Protein 1SIQ (pdb70)

Structure (mmCIF, N/CA/C/O backbone):
data_1SIQ
#
_entry.id   1SIQ
#
_cell.length_a   116.960
_cell.length_b   116.960
_cell.length_c   128.020
_cell.angle_alpha   90.00
_cell.angle_beta   90.00
_cell.angle_gamma   120.00
#
_symmetry.space_group_name_H-M   'P 64 2 2'
#
loop_
_entity.id
_entity.type
_entity.pdbx_description
1 polymer 'Glutaryl-CoA dehydrogenase'
2 non-polymer 'FLAVIN-ADENINE DINUCLEOTIDE'
3 water water
#
loop_
_atom_site.group_PDB
_atom_site.id
_atom_site.type_symbol
_atom_site.label_atom_id
_atom_site.label_alt_id
_atom_site.label_comp_id
_atom_site.label_asym_id
_atom_site.label_entity_id
_atom_site.label_seq_id
_atom_site.pdbx_PDB_ins_code
_atom_site.Cartn_x
_atom_site.Cartn_y
_atom_site.Cartn_z
_atom_site.occupancy
_atom_site.B_iso_or_equiv
_atom_site.auth_seq_id
_atom_site.auth_comp_id
_atom_site.auth_asym_id
_atom_site.auth_atom_id
_atom_site.pdbx_PDB_model_num
ATOM 1 N N . GLU A 1 1 ? -15.694 28.924 -0.539 1.00 66.35 3 GLU A N 1
ATOM 2 C CA . GLU A 1 1 ? -15.509 28.282 -1.871 1.00 61.68 3 GLU A CA 1
ATOM 3 C C . GLU A 1 1 ? -15.467 29.305 -2.994 1.00 56.98 3 GLU A C 1
ATOM 4 O O . GLU A 1 1 ? -14.715 29.152 -3.954 1.00 60.74 3 GLU A O 1
ATOM 10 N N . PHE A 1 2 ? -16.287 30.341 -2.878 1.00 49.98 4 PHE A N 1
ATOM 11 C CA . PHE A 1 2 ? -16.343 31.367 -3.903 1.00 44.16 4 PHE A CA 1
ATOM 12 C C . PHE A 1 2 ? -15.208 32.368 -3.767 1.00 42.52 4 PHE A C 1
ATOM 13 O O . PHE A 1 2 ? -14.939 32.888 -2.686 1.00 44.51 4 PHE A O 1
ATOM 21 N N . ASP A 1 3 ? -14.537 32.612 -4.885 1.00 39.61 5 ASP A N 1
ATOM 22 C CA . ASP A 1 3 ? -13.426 33.549 -4.956 1.00 30.41 5 ASP A CA 1
ATOM 23 C C . ASP A 1 3 ? -13.831 34.574 -6.013 1.00 29.23 5 ASP A C 1
ATOM 24 O O . ASP A 1 3 ? -13.869 34.262 -7.209 1.00 28.63 5 ASP A O 1
ATOM 29 N N . TRP A 1 4 ? -14.145 35.792 -5.577 1.00 25.49 6 TRP A N 1
ATOM 30 C CA . TRP A 1 4 ? -14.584 36.822 -6.508 1.00 26.51 6 TRP A CA 1
ATOM 31 C C . TRP A 1 4 ? -13.544 37.194 -7.558 1.00 28.44 6 TRP A C 1
ATOM 32 O O . TRP A 1 4 ? -13.877 37.810 -8.566 1.00 31.24 6 TRP A O 1
ATOM 43 N N . GLN A 1 5 ? -12.288 36.828 -7.324 1.00 31.53 7 GLN A N 1
ATOM 44 C CA . GLN A 1 5 ? -11.231 37.145 -8.274 1.00 34.35 7 GLN A CA 1
ATOM 45 C C . GLN A 1 5 ? -11.198 36.159 -9.432 1.00 31.86 7 GLN A C 1
ATOM 46 O O . GLN A 1 5 ? -10.481 36.363 -10.406 1.00 34.89 7 GLN A O 1
ATOM 52 N N . ASP A 1 6 ? -11.974 35.088 -9.317 1.00 29.44 8 ASP A N 1
ATOM 53 C CA . ASP A 1 6 ? -12.047 34.070 -10.356 1.00 27.67 8 ASP A CA 1
ATOM 54 C C . ASP A 1 6 ? -13.277 33.212 -10.084 1.00 25.10 8 ASP A C 1
ATOM 55 O O . ASP A 1 6 ? -13.169 32.032 -9.759 1.00 25.79 8 ASP A O 1
ATOM 60 N N . PRO A 1 7 ? -14.471 33.810 -10.237 1.00 24.62 9 PRO A N 1
ATOM 61 C CA . PRO A 1 7 ? -15.788 33.201 -10.024 1.00 22.77 9 PRO A CA 1
ATOM 62 C C . PRO A 1 7 ? -15.986 31.791 -10.567 1.00 23.89 9 PRO A C 1
ATOM 63 O O . PRO A 1 7 ? -16.403 30.902 -9.828 1.00 27.27 9 PRO A O 1
ATOM 67 N N . LEU A 1 8 ? -15.703 31.591 -11.855 1.00 22.98 10 LEU A N 1
ATOM 68 C CA . LEU A 1 8 ? -15.884 30.281 -12.468 1.00 19.91 10 LEU A CA 1
ATOM 69 C C . LEU A 1 8 ? -14.618 29.433 -12.592 1.00 23.32 10 LEU A C 1
ATOM 70 O O . LEU A 1 8 ? -14.555 28.499 -13.396 1.00 22.72 10 LEU A O 1
ATOM 75 N N . VAL A 1 9 ? -13.614 29.763 -11.786 1.00 26.18 11 VAL A N 1
ATOM 76 C CA . VAL A 1 9 ? -12.368 29.004 -11.744 1.00 24.26 11 VAL A CA 1
ATOM 77 C C . VAL A 1 9 ? -11.669 28.798 -13.093 1.00 22.00 11 VAL A C 1
ATOM 78 O O . VAL A 1 9 ? -11.493 27.670 -13.562 1.00 20.55 11 VAL A O 1
ATOM 82 N N . LEU A 1 10 ? -11.261 29.898 -13.710 1.00 23.20 12 LEU A N 1
ATOM 83 C CA . LEU A 1 10 ? -10.558 29.839 -14.982 1.00 24.33 12 LEU A CA 1
ATOM 84 C C . LEU A 1 10 ? -9.230 29.103 -14.785 1.00 25.84 12 LEU A C 1
ATOM 85 O O . LEU A 1 10 ? -8.766 28.386 -15.666 1.00 27.36 12 LEU A O 1
ATOM 90 N N . GLU A 1 11 ? -8.637 29.291 -13.611 1.00 27.08 13 GLU A N 1
ATOM 91 C CA . GLU A 1 11 ? -7.351 28.700 -13.263 1.00 29.36 13 GLU A CA 1
ATOM 92 C C . GLU A 1 11 ? -7.213 27.217 -13.586 1.00 33.54 13 GLU A C 1
ATOM 93 O O . GLU A 1 11 ? -6.185 26.787 -14.113 1.00 34.12 13 GLU A O 1
ATOM 99 N N . GLU A 1 12 ? -8.241 26.436 -13.270 1.00 34.30 14 GLU A N 1
ATOM 100 C CA . GLU A 1 12 ? -8.203 25.005 -13.520 1.00 33.26 14 GLU A CA 1
ATOM 101 C C . GLU A 1 12 ? -8.408 24.639 -14.984 1.00 34.16 14 GLU A C 1
ATOM 102 O O . GLU A 1 12 ? -8.466 23.460 -15.337 1.00 39.07 14 GLU A O 1
ATOM 108 N N . GLN A 1 13 ? -8.508 25.654 -15.836 1.00 33.18 15 GLN A N 1
ATOM 109 C CA . GLN A 1 13 ? -8.686 25.439 -17.265 1.00 30.12 15 GLN A CA 1
ATOM 110 C C . GLN A 1 13 ? -7.380 25.703 -17.997 1.00 27.32 15 GLN A C 1
ATOM 111 O O . GLN A 1 13 ? -7.258 25.409 -19.185 1.00 30.05 15 GLN A O 1
ATOM 117 N N . LEU A 1 14 ? -6.407 26.259 -17.282 1.00 25.41 16 LEU A N 1
ATOM 118 C CA . LEU A 1 14 ? -5.109 26.577 -17.870 1.00 24.88 16 LEU A CA 1
ATOM 119 C C . LEU A 1 14 ? -4.074 25.487 -17.608 1.00 28.19 16 LEU A C 1
ATOM 120 O O . LEU A 1 14 ? -4.147 24.772 -16.605 1.00 31.91 16 LEU A O 1
ATOM 125 N N . THR A 1 15 ? -3.109 25.371 -18.516 1.00 26.09 17 THR A N 1
ATOM 126 C CA . THR A 1 15 ? -2.039 24.389 -18.387 1.00 24.69 17 THR A CA 1
ATOM 127 C C . THR A 1 15 ? -0.964 24.990 -17.490 1.00 26.45 17 THR A C 1
ATOM 128 O O . THR A 1 15 ? -0.922 26.208 -17.289 1.00 27.79 17 THR A O 1
ATOM 132 N N . THR A 1 16 ? -0.090 24.144 -16.956 1.00 27.43 18 THR A N 1
ATOM 133 C CA . THR A 1 16 ? 0.967 24.635 -16.083 1.00 31.22 18 THR A CA 1
ATOM 134 C C . THR A 1 16 ? 1.852 25.643 -16.807 1.00 36.10 18 THR A C 1
ATOM 135 O O . THR A 1 16 ? 2.317 26.609 -16.205 1.00 42.38 18 THR A O 1
ATOM 139 N N . ASP A 1 17 ? 2.075 25.423 -18.099 1.00 35.34 19 ASP A N 1
ATOM 140 C CA . ASP A 1 17 ? 2.909 26.326 -18.888 1.00 35.57 19 ASP A CA 1
ATOM 141 C C . ASP A 1 17 ? 2.257 27.692 -19.024 1.00 30.81 19 ASP A C 1
ATOM 142 O O . ASP A 1 17 ? 2.911 28.724 -18.865 1.00 26.74 19 ASP A O 1
ATOM 147 N N . GLU A 1 18 ? 0.963 27.687 -19.326 1.00 27.66 20 GLU A N 1
ATOM 148 C CA . GLU A 1 18 ? 0.205 28.917 -19.496 1.00 23.34 20 GLU A CA 1
ATOM 149 C C . GLU A 1 18 ? 0.205 29.719 -18.208 1.00 21.32 20 GLU A C 1
ATOM 150 O O . GLU A 1 18 ? 0.431 30.933 -18.215 1.00 20.15 20 GLU A O 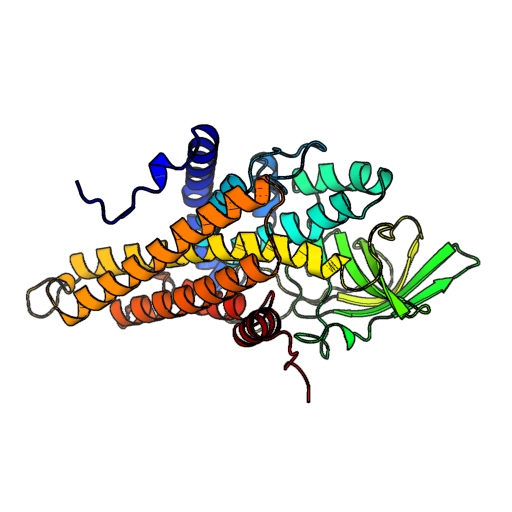1
ATOM 156 N N . ILE A 1 19 ? -0.026 29.033 -17.094 1.00 21.11 21 ILE A N 1
ATOM 157 C CA . ILE A 1 19 ? -0.033 29.682 -15.792 1.00 24.05 21 ILE A CA 1
ATOM 158 C C . ILE A 1 19 ? 1.352 30.262 -15.498 1.00 24.06 21 ILE A C 1
ATOM 159 O O . ILE A 1 19 ? 1.485 31.388 -15.010 1.00 26.02 21 ILE A O 1
ATOM 164 N N . LEU A 1 20 ? 2.382 29.488 -15.815 1.00 29.36 22 LEU A N 1
ATOM 165 C CA . LEU A 1 20 ? 3.749 29.920 -15.578 1.00 29.58 22 LEU A CA 1
ATOM 166 C C . LEU A 1 20 ? 4.060 31.170 -16.396 1.00 27.84 22 LEU A C 1
ATOM 167 O O . LEU A 1 20 ? 4.647 32.126 -15.895 1.00 29.90 22 LEU A O 1
ATOM 172 N N . ILE A 1 21 ? 3.662 31.147 -17.663 1.00 25.56 23 ILE A N 1
ATOM 173 C CA . ILE A 1 21 ? 3.884 32.265 -18.570 1.00 22.61 23 ILE A CA 1
ATOM 174 C C . ILE A 1 21 ? 3.199 33.516 -18.028 1.00 19.83 23 ILE A C 1
ATOM 175 O O . ILE A 1 21 ? 3.811 34.576 -17.913 1.00 17.79 23 ILE A O 1
ATOM 180 N N . ARG A 1 22 ? 1.926 33.377 -17.681 1.00 21.93 24 ARG A N 1
ATOM 181 C CA . ARG A 1 22 ? 1.157 34.492 -17.153 1.00 21.78 24 ARG A CA 1
ATOM 182 C C . ARG A 1 22 ? 1.834 35.142 -15.946 1.00 21.89 24 ARG A C 1
ATOM 183 O O . ARG A 1 22 ? 2.107 36.345 -15.946 1.00 22.73 24 ARG A O 1
ATOM 191 N N . ASP A 1 23 ? 2.109 34.345 -14.918 1.00 25.46 25 ASP A N 1
ATOM 192 C CA . ASP A 1 23 ? 2.727 34.869 -13.701 1.00 27.62 25 ASP A CA 1
ATOM 193 C C . ASP A 1 23 ? 4.077 35.530 -13.944 1.00 25.18 25 ASP A C 1
ATOM 194 O O . ASP A 1 23 ? 4.363 36.601 -13.407 1.00 24.31 25 ASP A O 1
ATOM 199 N N . THR A 1 24 ? 4.913 34.892 -14.749 1.00 23.94 26 THR A N 1
ATOM 200 C CA . THR A 1 24 ? 6.223 35.447 -15.048 1.00 24.44 26 THR A CA 1
ATOM 201 C C . THR A 1 24 ? 6.073 36.830 -15.675 1.00 24.43 26 THR A C 1
ATOM 202 O O . THR A 1 24 ? 6.730 37.787 -15.262 1.00 24.31 26 THR A O 1
ATOM 206 N N . PHE A 1 25 ? 5.191 36.938 -16.664 1.00 27.38 27 PHE A N 1
ATOM 207 C CA . PHE A 1 25 ? 4.983 38.210 -17.339 1.00 26.28 27 PHE A CA 1
ATOM 208 C C . PHE A 1 25 ? 4.354 39.235 -16.400 1.00 26.15 27 PHE A C 1
ATOM 209 O O . PHE A 1 25 ? 4.738 40.410 -16.404 1.00 25.04 27 PHE A O 1
ATOM 217 N N . ARG A 1 26 ? 3.392 38.786 -15.594 1.00 26.94 28 ARG A N 1
ATOM 218 C CA . ARG A 1 26 ? 2.710 39.664 -14.646 1.00 25.45 28 ARG A CA 1
ATOM 219 C C . ARG A 1 26 ? 3.740 40.393 -13.790 1.00 25.60 28 ARG A C 1
ATOM 220 O O . ARG A 1 26 ? 3.659 41.611 -13.594 1.00 28.34 28 ARG A O 1
ATOM 228 N N . THR A 1 27 ? 4.709 39.630 -13.288 1.00 26.83 29 THR A N 1
ATOM 229 C CA . THR A 1 27 ? 5.773 40.172 -12.451 1.00 27.20 29 THR A CA 1
ATOM 230 C C . THR A 1 27 ? 6.517 41.285 -13.177 1.00 29.43 29 THR A C 1
ATOM 231 O O . THR A 1 27 ? 6.800 42.335 -12.598 1.00 32.41 29 THR A O 1
ATOM 235 N N . TYR A 1 28 ? 6.840 41.045 -14.444 1.00 28.60 30 TYR A N 1
ATOM 236 C CA . TYR A 1 28 ? 7.537 42.038 -15.242 1.00 24.47 30 TYR A CA 1
ATOM 237 C C . TYR A 1 28 ? 6.674 43.283 -15.405 1.00 24.40 30 TYR A C 1
ATOM 238 O O . TYR A 1 28 ? 7.148 44.400 -15.208 1.00 24.38 30 TYR A O 1
ATOM 247 N N . CYS A 1 29 ? 5.406 43.084 -15.755 1.00 24.26 31 CYS A N 1
ATOM 248 C CA . CYS A 1 29 ? 4.477 44.197 -15.948 1.00 23.75 31 CYS A CA 1
ATOM 249 C C . CYS A 1 29 ? 4.316 45.066 -14.705 1.00 23.02 31 CYS A C 1
ATOM 250 O O . CYS A 1 29 ? 4.327 46.297 -14.790 1.00 23.94 31 CYS A O 1
ATOM 253 N N . GLN A 1 30 ? 4.175 44.431 -13.547 1.00 25.54 32 GLN A N 1
ATOM 254 C CA . GLN A 1 30 ? 3.998 45.172 -12.305 1.00 29.81 32 GLN A CA 1
ATOM 255 C C . GLN A 1 30 ? 5.282 45.840 -11.827 1.00 31.48 32 GLN A C 1
ATOM 256 O O . GLN A 1 30 ? 5.247 46.940 -11.280 1.00 34.57 32 GLN A O 1
ATOM 262 N N . GLU A 1 31 ? 6.416 45.188 -12.046 1.00 34.96 33 GLU A N 1
ATOM 263 C CA . GLU A 1 31 ? 7.692 45.740 -11.613 1.00 37.15 33 GLU A CA 1
ATOM 264 C C . GLU A 1 31 ? 8.321 46.763 -12.546 1.00 34.98 33 GLU A C 1
ATOM 265 O O . GLU A 1 31 ? 8.901 47.744 -12.083 1.00 37.85 33 GLU A O 1
ATOM 271 N N . ARG A 1 32 ? 8.204 46.545 -13.853 1.00 32.39 34 ARG A N 1
ATOM 272 C CA . ARG A 1 32 ? 8.822 47.450 -14.816 1.00 30.58 34 ARG A CA 1
ATOM 273 C C . ARG A 1 32 ? 7.890 48.410 -15.551 1.00 27.92 34 ARG A C 1
ATOM 274 O O . ARG A 1 32 ? 8.295 49.523 -15.883 1.00 30.16 34 ARG A O 1
ATOM 282 N N . LEU A 1 33 ? 6.653 48.001 -15.812 1.00 24.75 35 LEU A N 1
ATOM 283 C CA . LEU A 1 33 ? 5.738 48.874 -16.541 1.00 23.31 35 LEU A CA 1
ATOM 284 C C . LEU A 1 33 ? 4.870 49.806 -15.697 1.00 23.52 35 LEU A C 1
ATOM 285 O O . LEU A 1 33 ? 4.789 51.004 -15.986 1.00 22.27 35 LEU A O 1
ATOM 290 N N . MET A 1 34 ? 4.221 49.278 -14.661 1.00 23.85 36 MET A N 1
ATOM 291 C CA . MET A 1 34 ? 3.370 50.115 -13.813 1.00 26.15 36 MET A CA 1
ATOM 292 C C . MET A 1 34 ? 4.067 51.373 -13.302 1.00 28.03 36 MET A C 1
ATOM 293 O O . MET A 1 34 ? 3.484 52.456 -13.292 1.00 27.58 36 MET A O 1
ATOM 298 N N . PRO A 1 35 ? 5.327 51.249 -12.862 1.00 29.67 37 PRO A N 1
ATOM 299 C CA . PRO A 1 35 ? 6.022 52.437 -12.365 1.00 30.52 37 PRO A CA 1
ATOM 300 C C . PRO A 1 35 ? 6.303 53.537 -13.386 1.00 30.54 37 PRO A C 1
ATOM 301 O O . PRO A 1 35 ? 6.535 54.680 -13.007 1.00 36.81 37 PRO A O 1
ATOM 305 N N . ARG A 1 36 ? 6.281 53.217 -14.677 1.00 31.28 38 ARG A N 1
ATOM 306 C CA . ARG A 1 36 ? 6.536 54.257 -15.671 1.00 27.88 38 ARG A CA 1
ATOM 307 C C . ARG A 1 36 ? 5.278 54.835 -16.320 1.00 25.13 38 ARG A C 1
ATOM 308 O O . ARG A 1 36 ? 5.314 55.931 -16.878 1.00 28.19 38 ARG A O 1
ATOM 316 N N . ILE A 1 37 ? 4.159 54.131 -16.201 1.00 26.35 39 ILE A N 1
ATOM 317 C CA . ILE A 1 37 ? 2.909 54.558 -16.831 1.00 24.89 39 ILE A CA 1
ATOM 318 C C . ILE A 1 37 ? 2.292 55.909 -16.443 1.00 24.66 39 ILE A C 1
ATOM 319 O O . ILE A 1 37 ? 1.758 56.607 -17.306 1.00 23.77 39 ILE A O 1
ATOM 324 N N . LEU A 1 38 ? 2.356 56.290 -15.170 1.00 25.17 40 LEU A N 1
ATOM 325 C CA . LEU A 1 38 ? 1.762 57.564 -14.753 1.00 23.17 40 LEU A CA 1
ATOM 326 C C . LEU A 1 38 ? 2.242 58.750 -15.591 1.00 22.20 40 LEU A C 1
ATOM 327 O O . LEU A 1 38 ? 1.440 59.441 -16.225 1.00 21.50 40 LEU A O 1
ATOM 332 N N . LEU A 1 39 ? 3.546 58.988 -15.587 1.00 22.52 41 LEU A N 1
ATOM 333 C CA . LEU A 1 39 ? 4.105 60.104 -16.337 1.00 22.02 41 LEU A CA 1
ATOM 334 C C . LEU A 1 39 ? 4.147 59.845 -17.841 1.00 21.72 41 LEU A C 1
ATOM 335 O O . LEU A 1 39 ? 4.051 60.780 -18.639 1.00 19.79 41 LEU A O 1
ATOM 340 N N . ALA A 1 40 ? 4.295 58.580 -18.224 1.00 21.38 42 ALA A N 1
ATOM 341 C CA . ALA A 1 40 ? 4.335 58.215 -19.633 1.00 18.75 42 ALA A CA 1
ATOM 342 C C . ALA A 1 40 ? 3.040 58.668 -20.291 1.00 19.11 42 ALA A C 1
ATOM 343 O O . ALA A 1 40 ? 3.049 59.341 -21.327 1.00 19.24 42 ALA A O 1
ATOM 345 N N . ASN A 1 41 ? 1.926 58.300 -19.672 1.00 20.73 43 ASN A N 1
ATOM 346 C CA . ASN A 1 41 ? 0.613 58.660 -20.177 1.00 21.91 43 ASN A CA 1
ATOM 347 C C . ASN A 1 41 ? 0.351 60.158 -20.059 1.00 19.67 43 ASN A C 1
ATOM 348 O O . ASN A 1 41 ? -0.279 60.757 -20.929 1.00 22.47 43 ASN A O 1
ATOM 353 N N . ARG A 1 42 ? 0.833 60.762 -18.979 1.00 24.27 44 ARG A N 1
ATOM 354 C CA . ARG A 1 42 ? 0.609 62.182 -18.755 1.00 25.92 44 ARG A CA 1
ATOM 355 C C . ARG A 1 42 ? 1.363 63.067 -19.741 1.00 29.52 44 ARG A C 1
ATOM 356 O O . ARG A 1 42 ? 0.837 64.080 -20.199 1.00 33.20 44 ARG A O 1
ATOM 364 N N . ASN A 1 43 ? 2.587 62.680 -20.082 1.00 31.61 45 ASN A N 1
ATOM 365 C CA . ASN A 1 43 ? 3.390 63.476 -21.004 1.00 33.08 45 ASN A CA 1
ATOM 366 C C . ASN A 1 43 ? 3.569 62.870 -22.398 1.00 34.12 45 ASN A C 1
ATOM 367 O O . ASN A 1 43 ? 4.416 63.319 -23.166 1.00 36.55 45 ASN A O 1
ATOM 372 N N . GLU A 1 44 ? 2.764 61.862 -22.721 1.00 34.31 46 GLU A N 1
ATOM 373 C CA . GLU A 1 44 ? 2.827 61.196 -24.020 1.00 30.91 46 GLU A CA 1
ATOM 374 C C . GLU A 1 44 ? 4.229 60.711 -24.356 1.00 32.29 46 GLU A C 1
ATOM 375 O O . GLU A 1 44 ? 4.809 61.104 -25.368 1.00 36.03 46 GLU A O 1
ATOM 381 N N . VAL A 1 45 ? 4.770 59.852 -23.507 1.00 33.90 47 VAL A N 1
ATOM 382 C CA . VAL A 1 45 ? 6.101 59.319 -23.730 1.00 32.63 47 VAL A CA 1
ATOM 383 C C . VAL A 1 45 ? 6.069 57.809 -23.874 1.00 34.92 47 VAL A C 1
ATOM 384 O O . VAL A 1 45 ? 5.606 57.101 -22.981 1.00 36.44 47 VAL A O 1
ATOM 388 N N . PHE A 1 46 ? 6.542 57.312 -25.008 1.00 35.95 48 PHE A N 1
ATOM 389 C CA . PHE A 1 46 ? 6.590 55.876 -25.209 1.00 33.80 48 PHE A CA 1
ATOM 390 C C . PHE A 1 46 ? 8.050 55.474 -25.086 1.00 33.89 48 PHE A C 1
ATOM 391 O O . PHE A 1 46 ? 8.898 55.991 -25.807 1.00 33.70 48 PHE A O 1
ATOM 399 N N . HIS A 1 47 ? 8.345 54.567 -24.163 1.00 32.51 49 HIS A N 1
ATOM 400 C CA . HIS A 1 47 ? 9.716 54.119 -23.970 1.00 34.60 49 HIS A CA 1
ATOM 401 C C . HIS A 1 47 ? 10.067 52.981 -24.908 1.00 31.74 49 HIS A C 1
ATOM 402 O O . HIS A 1 47 ? 9.634 51.847 -24.722 1.00 34.85 49 HIS A O 1
ATOM 409 N N . ARG A 1 48 ? 10.863 53.307 -25.918 1.00 31.06 50 ARG A N 1
ATOM 410 C CA . ARG A 1 48 ? 11.303 52.345 -26.916 1.00 34.74 50 ARG A CA 1
ATOM 411 C C . ARG A 1 48 ? 11.856 51.079 -26.263 1.00 34.07 50 ARG A C 1
ATOM 412 O O . ARG A 1 48 ? 11.697 49.979 -26.794 1.00 32.06 50 ARG A O 1
ATOM 420 N N . GLU A 1 49 ? 12.500 51.248 -25.109 1.00 35.74 51 GLU A N 1
ATOM 421 C CA . GLU A 1 49 ? 13.102 50.139 -24.371 1.00 37.61 51 GLU A CA 1
ATOM 422 C C . GLU A 1 49 ? 12.101 49.030 -24.080 1.00 35.92 51 GLU A C 1
ATOM 423 O O . GLU A 1 49 ? 12.458 47.851 -24.054 1.00 35.53 51 GLU A O 1
ATOM 429 N N . ILE A 1 50 ? 10.851 49.416 -23.848 1.00 30.93 52 ILE A N 1
ATOM 430 C CA . ILE A 1 50 ? 9.789 48.464 -23.546 1.00 28.35 52 ILE A CA 1
ATOM 431 C C . ILE A 1 50 ? 9.744 47.308 -24.545 1.00 30.39 52 ILE A C 1
ATOM 432 O O . ILE A 1 50 ? 9.540 46.157 -24.165 1.00 30.42 52 ILE A O 1
ATOM 437 N N . ILE A 1 51 ? 9.939 47.616 -25.823 1.00 32.69 53 ILE A N 1
ATOM 438 C CA . ILE A 1 51 ? 9.922 46.590 -26.856 1.00 32.06 53 ILE A CA 1
ATOM 439 C C . ILE A 1 51 ? 11.148 45.685 -26.758 1.00 32.65 53 ILE A C 1
ATOM 440 O O . ILE A 1 51 ? 11.067 44.486 -27.034 1.00 32.54 53 ILE A O 1
ATOM 445 N N . SER A 1 52 ? 12.281 46.258 -26.367 1.00 33.38 54 SER A N 1
ATOM 446 C CA . SER A 1 52 ? 13.509 45.482 -26.218 1.00 32.41 54 SER A CA 1
ATOM 447 C C . SER A 1 52 ? 13.341 44.535 -25.036 1.00 28.26 54 SER A C 1
ATOM 448 O O . SER A 1 52 ? 13.667 43.350 -25.115 1.00 27.90 54 SER A O 1
ATOM 451 N N . GLU A 1 53 ? 12.821 45.071 -23.940 1.00 25.69 55 GLU A N 1
ATOM 452 C CA . GLU A 1 53 ? 12.603 44.279 -22.739 1.00 24.40 55 GLU A CA 1
ATOM 453 C C . GLU A 1 53 ? 11.684 43.091 -23.015 1.00 26.66 55 GLU A C 1
ATOM 454 O O . GLU A 1 53 ? 11.999 41.962 -22.649 1.00 26.18 55 GLU A O 1
ATOM 460 N N . MET A 1 54 ? 10.548 43.341 -23.657 1.00 26.62 56 MET A N 1
ATOM 461 C CA . MET A 1 54 ? 9.623 42.257 -23.963 1.00 24.42 56 MET A CA 1
ATOM 462 C C . MET A 1 54 ? 10.282 41.287 -24.940 1.00 23.86 56 MET A C 1
ATOM 463 O O . MET A 1 54 ? 9.939 40.105 -24.987 1.00 26.81 56 MET A O 1
ATOM 468 N N . GLY A 1 55 ? 11.234 41.798 -25.715 1.00 25.94 57 GLY A N 1
ATOM 469 C CA . GLY A 1 55 ? 11.940 40.965 -26.669 1.00 27.84 57 GLY A CA 1
ATOM 470 C C . GLY A 1 55 ? 12.818 39.966 -25.941 1.00 31.25 57 GLY A C 1
ATOM 471 O O . GLY A 1 55 ? 12.847 38.789 -26.295 1.00 29.77 57 GLY A O 1
ATOM 472 N N . GLU A 1 56 ? 13.531 40.434 -24.919 1.00 36.29 58 GLU A N 1
ATOM 473 C CA . GLU A 1 56 ? 14.402 39.568 -24.128 1.00 40.92 58 GLU A CA 1
ATOM 474 C C . GLU A 1 56 ? 13.565 38.500 -23.437 1.00 38.76 58 GLU A C 1
ATOM 475 O O . GLU A 1 56 ? 13.995 37.358 -23.302 1.00 44.10 58 GLU A O 1
ATOM 481 N N . LEU A 1 57 ? 12.371 38.880 -22.992 1.00 36.28 59 LEU A N 1
ATOM 482 C CA . LEU A 1 57 ? 11.476 37.942 -22.324 1.00 33.05 59 LEU A CA 1
ATOM 483 C C . LEU A 1 57 ? 10.889 36.936 -23.306 1.00 34.09 59 LEU A C 1
ATOM 484 O O . LEU A 1 57 ? 10.290 35.941 -22.896 1.00 34.77 59 LEU A O 1
ATOM 489 N N . GLY A 1 58 ? 11.049 37.204 -24.599 1.00 33.46 60 GLY A N 1
ATOM 490 C CA . GLY A 1 58 ? 10.527 36.306 -25.618 1.00 31.13 60 GLY A CA 1
ATOM 491 C C . GLY A 1 58 ? 9.014 36.323 -25.744 1.00 29.04 60 GLY A C 1
ATOM 492 O O . GLY A 1 58 ? 8.407 35.337 -26.158 1.00 25.46 60 GLY A O 1
ATOM 493 N N . VAL A 1 59 ? 8.405 37.452 -25.396 1.00 28.47 61 VAL A N 1
ATOM 494 C CA . VAL A 1 59 ? 6.956 37.611 -25.455 1.00 29.26 61 VAL A CA 1
ATOM 495 C C . VAL A 1 59 ? 6.460 38.071 -26.831 1.00 30.40 61 VAL A C 1
ATOM 496 O O . VAL A 1 59 ? 5.277 37.948 -27.142 1.00 32.96 61 VAL A O 1
ATOM 500 N N . LEU A 1 60 ? 7.364 38.596 -27.653 1.00 28.39 62 LEU A N 1
ATOM 501 C CA . LEU A 1 60 ? 7.004 39.075 -28.984 1.00 25.90 62 LEU A CA 1
ATOM 502 C C . LEU A 1 60 ? 6.746 37.938 -29.979 1.00 27.16 62 LEU A C 1
ATOM 503 O O . LEU A 1 60 ? 7.583 37.051 -30.158 1.00 26.16 62 LEU A O 1
ATOM 508 N N . GLY A 1 61 ? 5.586 37.980 -30.631 1.00 25.54 63 GLY A N 1
ATOM 509 C CA . GLY A 1 61 ? 5.228 36.939 -31.581 1.00 28.92 63 GLY A CA 1
ATOM 510 C C . GLY A 1 61 ? 5.349 35.583 -30.908 1.00 31.61 63 GLY A C 1
ATOM 511 O O . GLY A 1 61 ? 5.998 34.686 -31.441 1.00 34.80 63 GLY A O 1
ATOM 512 N N . PRO A 1 62 ? 4.705 35.395 -29.742 1.00 30.18 64 PRO A N 1
ATOM 513 C CA . PRO A 1 62 ? 4.747 34.144 -28.979 1.00 28.44 64 PRO A CA 1
ATOM 514 C C . PRO A 1 62 ? 4.176 32.884 -29.626 1.00 28.57 64 PRO A C 1
ATOM 515 O O . PRO A 1 62 ? 4.633 31.783 -29.323 1.00 32.52 64 PRO A O 1
ATOM 519 N N . THR A 1 63 ? 3.188 33.026 -30.505 1.00 26.34 65 THR A N 1
ATOM 520 C CA . THR A 1 63 ? 2.604 31.846 -31.133 1.00 24.66 65 THR A CA 1
ATOM 521 C C . THR A 1 63 ? 3.398 31.353 -32.332 1.00 28.18 65 THR A C 1
ATOM 522 O O . THR A 1 63 ? 3.141 30.268 -32.845 1.00 29.74 65 THR A O 1
ATOM 526 N N . ILE A 1 64 ? 4.366 32.139 -32.783 1.00 30.95 66 ILE A N 1
ATOM 527 C CA . ILE A 1 64 ? 5.159 31.727 -33.933 1.00 30.42 66 ILE A CA 1
ATOM 528 C C . ILE A 1 64 ? 6.115 30.605 -33.559 1.00 32.94 66 ILE A C 1
ATOM 529 O O . ILE A 1 64 ? 6.740 30.623 -32.494 1.00 31.15 66 ILE A O 1
ATOM 534 N N . LYS A 1 65 ? 6.215 29.621 -34.446 1.00 38.38 67 LYS A N 1
ATOM 535 C CA . LYS A 1 65 ? 7.092 28.485 -34.226 1.00 40.59 67 LYS A CA 1
ATOM 536 C C . LYS A 1 65 ? 8.407 28.687 -34.959 1.00 37.59 67 LYS A C 1
ATOM 537 O O . LYS A 1 65 ? 8.431 28.824 -36.181 1.00 39.13 67 LYS A O 1
ATOM 543 N N . GLY A 1 66 ? 9.497 28.714 -34.200 1.00 35.84 68 GLY A N 1
ATOM 544 C CA . GLY A 1 66 ? 10.813 28.905 -34.783 1.00 31.87 68 GLY A CA 1
ATOM 545 C C . GLY A 1 66 ? 11.200 30.368 -34.864 1.00 30.49 68 GLY A C 1
ATOM 546 O O . GLY A 1 66 ? 10.520 31.232 -34.304 1.00 30.29 68 GLY A O 1
ATOM 547 N N . TYR A 1 67 ? 12.301 30.644 -35.556 1.00 31.74 69 TYR A N 1
ATOM 548 C CA . TYR A 1 67 ? 12.789 32.008 -35.736 1.00 29.07 69 TYR A CA 1
ATOM 549 C C . TYR A 1 67 ? 13.046 32.758 -34.426 1.00 29.42 69 TYR A C 1
ATOM 550 O O . TYR A 1 67 ? 13.046 33.989 -34.394 1.00 26.37 69 TYR A O 1
ATOM 559 N N . GLY A 1 68 ? 13.273 32.008 -33.352 1.00 29.72 70 GLY A N 1
ATOM 560 C CA . GLY A 1 68 ? 13.540 32.626 -32.063 1.00 34.63 70 GLY A CA 1
ATOM 561 C C . GLY A 1 68 ? 12.295 32.974 -31.269 1.00 35.60 70 GLY A C 1
ATOM 562 O O . GLY A 1 68 ? 12.366 33.700 -30.276 1.00 40.19 70 GLY A O 1
ATOM 563 N N . CYS A 1 69 ? 11.152 32.452 -31.705 1.00 37.39 71 CYS A N 1
ATOM 564 C CA . CYS A 1 69 ? 9.886 32.712 -31.036 1.00 35.97 71 CYS A CA 1
ATOM 565 C C . CYS A 1 69 ? 9.527 31.574 -30.079 1.00 36.16 71 CYS A C 1
ATOM 566 O O . CYS A 1 69 ? 9.931 30.428 -30.277 1.00 38.13 71 CYS A O 1
ATOM 569 N N . ALA A 1 70 ? 8.766 31.911 -29.041 1.00 36.29 72 ALA A N 1
ATOM 570 C CA . ALA A 1 70 ? 8.350 30.961 -28.011 1.00 34.57 72 ALA A CA 1
ATOM 571 C C . ALA A 1 70 ? 7.549 29.769 -28.513 1.00 34.95 72 ALA A C 1
ATOM 572 O O . ALA A 1 70 ? 7.727 28.653 -28.035 1.00 36.31 72 ALA A O 1
ATOM 574 N N . GLY A 1 71 ? 6.659 29.999 -29.468 1.00 34.05 73 GLY A N 1
ATOM 575 C CA . GLY A 1 71 ? 5.850 28.906 -29.968 1.00 32.51 73 GLY A CA 1
ATOM 576 C C . GLY A 1 71 ? 4.863 28.426 -28.916 1.00 32.86 73 GLY A C 1
ATOM 577 O O . GLY A 1 71 ? 4.675 27.224 -28.742 1.00 37.64 73 GLY A O 1
ATOM 578 N N . VAL A 1 72 ? 4.231 29.364 -28.211 1.00 34.48 74 VAL A N 1
ATOM 579 C CA . VAL A 1 72 ? 3.256 29.019 -27.175 1.00 31.31 74 VAL A CA 1
ATOM 580 C C . VAL A 1 72 ? 1.844 28.966 -27.746 1.00 30.29 74 VAL A C 1
ATOM 581 O O . VAL A 1 72 ? 1.637 29.255 -28.921 1.00 30.70 74 VAL A O 1
ATOM 585 N N . SER A 1 73 ? 0.879 28.597 -26.906 1.00 26.66 75 SER A N 1
ATOM 586 C CA . SER A 1 73 ? -0.522 28.487 -27.318 1.00 25.35 75 SER A CA 1
ATOM 587 C C . SER A 1 73 ? -1.208 29.844 -27.483 1.00 24.24 75 SER A C 1
ATOM 588 O O . SER A 1 73 ? -0.690 30.873 -27.052 1.00 22.92 75 SER A O 1
ATOM 591 N N . SER A 1 74 ? -2.379 29.832 -28.113 1.00 22.95 76 SER A N 1
ATOM 592 C CA . SER A 1 74 ? -3.149 31.052 -28.325 1.00 24.32 76 SER A CA 1
ATOM 593 C C . SER A 1 74 ? -3.636 31.582 -26.978 1.00 21.92 76 SER A C 1
ATOM 594 O O . SER A 1 74 ? -3.706 32.792 -26.763 1.00 25.85 76 SER A O 1
ATOM 597 N N . VAL A 1 75 ? -3.979 30.663 -26.081 1.00 21.44 77 VAL A N 1
ATOM 598 C CA . VAL A 1 75 ? -4.444 31.033 -24.753 1.00 23.58 77 VAL A CA 1
ATOM 599 C C . VAL A 1 75 ? -3.315 31.768 -24.024 1.00 25.79 77 VAL A C 1
ATOM 600 O O . VAL A 1 75 ? -3.551 32.751 -23.323 1.00 28.36 77 VAL A O 1
ATOM 604 N N . ALA A 1 76 ? -2.084 31.298 -24.207 1.00 26.97 78 ALA A N 1
ATOM 605 C CA . ALA A 1 76 ? -0.942 31.943 -23.576 1.00 23.62 78 ALA A CA 1
ATOM 606 C C . ALA A 1 76 ? -0.833 33.372 -24.107 1.00 24.58 78 ALA A C 1
ATOM 607 O O . ALA A 1 76 ? -0.561 34.308 -23.357 1.00 28.77 78 ALA A O 1
ATOM 609 N N . TYR A 1 77 ? -1.050 33.533 -25.407 1.00 24.42 79 TYR A N 1
ATOM 610 C CA . TYR A 1 77 ? -0.994 34.845 -26.038 1.00 21.08 79 TYR A CA 1
ATOM 611 C C . TYR A 1 77 ? -2.061 35.742 -25.411 1.00 19.04 79 TYR A C 1
ATOM 612 O O . TYR A 1 77 ? -1.804 36.905 -25.097 1.00 18.50 79 TYR A O 1
ATOM 621 N N . GLY A 1 78 ? -3.261 35.192 -25.234 1.00 17.94 80 GLY A N 1
ATOM 622 C CA . GLY A 1 78 ? -4.347 35.947 -24.632 1.00 18.08 80 GLY A CA 1
ATOM 623 C C . GLY A 1 78 ? -4.010 36.364 -23.210 1.00 19.83 80 GLY A C 1
ATOM 624 O O . GLY A 1 78 ? -4.260 37.505 -22.808 1.00 19.23 80 GLY A O 1
ATOM 625 N N . LEU A 1 79 ? -3.442 35.431 -22.449 1.00 21.99 81 LEU A N 1
ATOM 626 C CA . LEU A 1 79 ? -3.043 35.688 -21.071 1.00 19.51 81 LEU A CA 1
ATOM 627 C C . LEU A 1 79 ? -2.007 36.807 -21.013 1.00 20.42 81 LEU A C 1
ATOM 628 O O . LEU A 1 79 ? -2.033 37.641 -20.110 1.00 26.35 81 LEU A O 1
ATOM 633 N N . LEU A 1 80 ? -1.094 36.824 -21.981 1.00 19.97 82 LEU A N 1
ATOM 634 C CA . LEU A 1 80 ? -0.060 37.854 -22.037 1.00 19.03 82 LEU A CA 1
ATOM 635 C C . LEU A 1 80 ? -0.679 39.224 -22.296 1.00 20.98 82 LEU A C 1
ATOM 636 O O . LEU A 1 80 ? -0.319 40.214 -21.659 1.00 26.45 82 LEU A O 1
ATOM 641 N N . ALA A 1 81 ? -1.617 39.271 -23.236 1.00 22.66 83 ALA A N 1
ATOM 642 C CA . ALA A 1 81 ? -2.296 40.513 -23.584 1.00 16.39 83 ALA A CA 1
ATOM 643 C C . ALA A 1 81 ? -3.050 41.085 -22.379 1.00 18.64 83 ALA A C 1
ATOM 644 O O . ALA A 1 81 ? -3.032 42.289 -22.132 1.00 22.42 83 ALA A O 1
ATOM 646 N N . ARG A 1 82 ? -3.707 40.202 -21.634 1.00 17.25 84 ARG A N 1
ATOM 647 C CA . ARG A 1 82 ? -4.482 40.581 -20.458 1.00 13.28 84 ARG A CA 1
ATOM 648 C C . ARG A 1 82 ? -3.607 41.232 -19.380 1.00 11.81 84 ARG A C 1
ATOM 649 O O . ARG A 1 82 ? -3.995 42.229 -18.775 1.00 17.37 84 ARG A O 1
ATOM 657 N N . GLU A 1 83 ? -2.419 40.683 -19.155 1.00 12.34 85 GLU A N 1
ATOM 658 C CA . GLU A 1 83 ? -1.514 41.243 -18.161 1.00 13.13 85 GLU A CA 1
ATOM 659 C C . GLU A 1 83 ? -0.932 42.578 -18.608 1.00 14.10 85 GLU A C 1
ATOM 660 O O . GLU A 1 83 ? -0.689 43.464 -17.784 1.00 16.25 85 GLU A O 1
ATOM 666 N N . LEU A 1 84 ? -0.717 42.727 -19.914 1.00 16.01 86 LEU A N 1
ATOM 667 C CA . LEU A 1 84 ? -0.155 43.965 -20.439 1.00 16.67 86 LEU A CA 1
ATOM 668 C C . LEU A 1 84 ? -1.176 45.090 -20.348 1.00 16.28 86 LEU A C 1
ATOM 669 O O . LEU A 1 84 ? -0.851 46.200 -19.919 1.00 19.38 86 LEU A O 1
ATOM 674 N N . GLU A 1 85 ? -2.410 44.800 -20.750 1.00 12.62 87 GLU A N 1
ATOM 675 C CA . GLU A 1 85 ? -3.464 45.806 -20.720 1.00 18.30 87 GLU A CA 1
ATOM 676 C C . GLU A 1 85 ? -3.895 46.127 -19.287 1.00 20.62 87 GLU A C 1
ATOM 677 O O . GLU A 1 85 ? -4.423 47.208 -19.019 1.00 23.01 87 GLU A O 1
ATOM 683 N N . ARG A 1 86 ? -3.667 45.191 -18.368 1.00 19.86 88 ARG A N 1
ATOM 684 C CA . ARG A 1 86 ? -4.006 45.421 -16.968 1.00 17.29 88 ARG A CA 1
ATOM 685 C C . ARG A 1 86 ? -3.221 46.663 -16.544 1.00 17.16 88 ARG A C 1
ATOM 686 O O . ARG A 1 86 ? -3.598 47.380 -15.615 1.00 18.96 88 ARG A O 1
ATOM 694 N N . VAL A 1 87 ? -2.118 46.904 -17.243 1.00 16.99 89 VAL A N 1
ATOM 695 C CA . VAL A 1 87 ? -1.282 48.067 -16.993 1.00 16.53 89 VAL A CA 1
ATOM 696 C C . VAL A 1 87 ? -1.765 49.232 -17.860 1.00 16.99 89 VAL A C 1
ATOM 697 O O . VAL A 1 87 ? -2.164 50.278 -17.343 1.00 22.59 89 VAL A O 1
ATOM 701 N N . ASP A 1 88 ? -1.743 49.042 -19.180 1.00 15.82 90 ASP A N 1
ATOM 702 C CA . ASP A 1 88 ? -2.171 50.092 -20.100 1.00 16.50 90 ASP A CA 1
ATOM 703 C C . ASP A 1 88 ? -2.402 49.605 -21.534 1.00 18.72 90 ASP A C 1
ATOM 704 O O . ASP A 1 88 ? -1.598 48.855 -22.081 1.00 19.51 90 ASP A O 1
ATOM 709 N N . SER A 1 89 ? -3.513 50.040 -22.130 1.00 21.60 91 SER A N 1
ATOM 710 C CA . SER A 1 89 ? -3.874 49.655 -23.497 1.00 21.24 91 SER A CA 1
ATOM 711 C C . SER A 1 89 ? -2.840 50.105 -24.529 1.00 21.27 91 SER A C 1
ATOM 712 O O . SER A 1 89 ? -2.601 49.417 -25.519 1.00 21.88 91 SER A O 1
ATOM 715 N N . GLY A 1 90 ? -2.247 51.271 -24.303 1.00 18.81 92 GLY A N 1
ATOM 716 C CA . GLY A 1 90 ? -1.242 51.778 -25.219 1.00 18.47 92 GLY A CA 1
ATOM 717 C C . GLY A 1 90 ? -0.091 50.800 -25.331 1.00 18.58 92 GLY A C 1
ATOM 718 O O . GLY A 1 90 ? 0.391 50.502 -26.430 1.00 20.46 92 GLY A O 1
ATOM 719 N N . TYR A 1 91 ? 0.351 50.297 -24.182 1.00 19.68 93 TYR A N 1
ATOM 720 C CA . TYR A 1 91 ? 1.437 49.335 -24.137 1.00 18.87 93 TYR A CA 1
ATOM 721 C C . TYR A 1 91 ? 1.034 48.051 -24.844 1.00 19.18 93 TYR A C 1
ATOM 722 O O . TYR A 1 91 ? 1.816 47.501 -25.614 1.00 26.80 93 TYR A O 1
ATOM 731 N N . ARG A 1 92 ? -0.179 47.569 -24.592 1.00 17.77 94 ARG A N 1
ATOM 732 C CA . ARG A 1 92 ? -0.623 46.336 -25.233 1.00 18.91 94 ARG A CA 1
ATOM 733 C C . ARG A 1 92 ? -0.753 46.548 -26.749 1.00 20.61 94 ARG A C 1
ATOM 734 O O . ARG A 1 92 ? -0.527 45.628 -27.531 1.00 21.23 94 ARG A O 1
ATOM 742 N N . SER A 1 93 ? -1.116 47.763 -27.150 1.00 19.86 95 SER A N 1
ATOM 743 C CA . SER A 1 93 ? -1.254 48.106 -28.563 1.00 21.41 95 SER A CA 1
ATOM 744 C C . SER A 1 93 ? 0.084 47.941 -29.273 1.00 23.49 95 SER A C 1
ATOM 745 O O . SER A 1 93 ? 0.150 47.380 -30.367 1.00 26.89 95 SER A O 1
ATOM 748 N N . ALA A 1 94 ? 1.147 48.438 -28.647 1.00 21.47 96 ALA A N 1
ATOM 749 C CA . ALA A 1 94 ? 2.478 48.333 -29.227 1.00 22.21 96 ALA A CA 1
ATOM 750 C C . ALA A 1 94 ? 2.838 46.869 -29.434 1.00 25.20 96 ALA A C 1
ATOM 751 O O . ALA A 1 94 ? 3.437 46.514 -30.450 1.00 28.90 96 ALA A O 1
ATOM 753 N N . MET A 1 95 ? 2.456 46.022 -28.479 1.00 24.56 97 MET A N 1
ATOM 754 C CA . MET A 1 95 ? 2.750 44.589 -28.560 1.00 25.44 97 MET A CA 1
ATOM 755 C C . MET A 1 95 ? 1.868 43.853 -29.581 1.00 25.26 97 MET A C 1
ATOM 756 O O . MET A 1 95 ? 2.324 42.925 -30.243 1.00 23.23 97 MET A O 1
ATOM 761 N N . SER A 1 96 ? 0.603 44.256 -29.690 1.00 26.59 98 SER A N 1
ATOM 762 C CA . SER A 1 96 ? -0.318 43.638 -30.647 1.00 26.44 98 SER A CA 1
ATOM 763 C 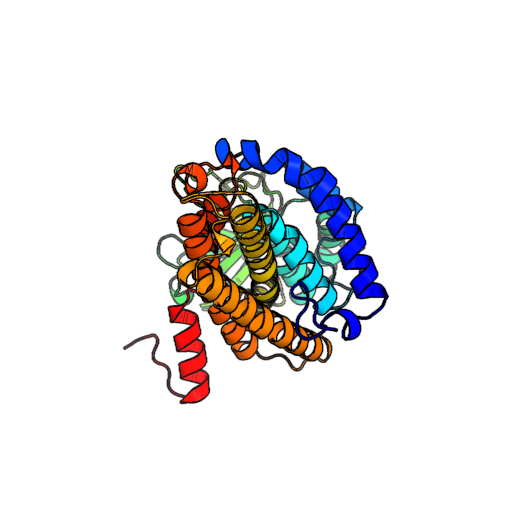C . SER A 1 96 ? 0.205 43.859 -32.060 1.00 26.03 98 SER A C 1
ATOM 764 O O . SER A 1 96 ? 0.233 42.939 -32.878 1.00 27.76 98 SER A O 1
ATOM 767 N N . VAL A 1 97 ? 0.607 45.096 -32.334 1.00 23.48 99 VAL A N 1
ATOM 768 C CA . VAL A 1 97 ? 1.138 45.474 -33.632 1.00 22.95 99 VAL A CA 1
ATOM 769 C C . VAL A 1 97 ? 2.361 44.623 -33.978 1.00 19.83 99 VAL A C 1
ATOM 770 O O . VAL A 1 97 ? 2.377 43.934 -34.992 1.00 20.58 99 VAL A O 1
ATOM 774 N N . GLN A 1 98 ? 3.375 44.665 -33.122 1.00 20.20 100 GLN A N 1
ATOM 775 C CA . GLN A 1 98 ? 4.596 43.902 -33.340 1.00 18.51 100 GLN A CA 1
ATOM 776 C C . GLN A 1 98 ? 4.328 42.416 -33.590 1.00 20.73 100 GLN A C 1
ATOM 777 O O . GLN A 1 98 ? 4.857 41.833 -34.541 1.00 25.11 100 GLN A O 1
ATOM 783 N N . SER A 1 99 ? 3.502 41.812 -32.737 1.00 19.44 101 SER A N 1
ATOM 784 C CA . SER A 1 99 ? 3.187 40.388 -32.831 1.00 19.09 101 SER A CA 1
ATOM 785 C C . SER A 1 99 ? 2.233 39.947 -33.938 1.00 21.86 101 SER A C 1
ATOM 786 O O . SER A 1 99 ? 2.583 39.103 -34.768 1.00 20.75 101 SER A O 1
ATOM 789 N N . SER A 1 100 ? 1.028 40.504 -33.945 1.00 23.88 102 SER A N 1
ATOM 790 C CA . SER A 1 100 ? 0.018 40.100 -34.915 1.00 23.24 102 SER A CA 1
ATOM 791 C C . SER A 1 100 ? -0.046 40.850 -36.237 1.00 24.04 102 SER A C 1
ATOM 792 O O . SER A 1 100 ? -0.481 40.289 -37.244 1.00 23.48 102 SER A O 1
ATOM 795 N N . LEU A 1 101 ? 0.379 42.107 -36.245 1.00 21.37 103 LEU A N 1
ATOM 796 C CA . LEU A 1 101 ? 0.296 42.893 -37.469 1.00 24.45 103 LEU A CA 1
ATOM 797 C C . LEU A 1 101 ? 1.606 43.031 -38.231 1.00 24.61 103 LEU A C 1
ATOM 798 O O . LEU A 1 101 ? 1.609 43.458 -39.382 1.00 27.63 103 LEU A O 1
ATOM 803 N N . VAL A 1 102 ? 2.714 42.667 -37.599 1.00 24.99 104 VAL A N 1
ATOM 804 C CA . VAL A 1 102 ? 4.010 42.762 -38.256 1.00 25.07 104 VAL A CA 1
ATOM 805 C C . VAL A 1 102 ? 4.660 41.396 -38.430 1.00 27.19 104 VAL A C 1
ATOM 806 O O . VAL A 1 102 ? 4.937 40.969 -39.552 1.00 25.22 104 VAL A O 1
ATOM 810 N N . MET A 1 103 ? 4.890 40.708 -37.317 1.00 23.91 105 MET A N 1
ATOM 811 C CA . MET A 1 103 ? 5.511 39.390 -37.348 1.00 24.74 105 MET A CA 1
ATOM 812 C C . MET A 1 103 ? 4.644 38.316 -37.997 1.00 27.32 105 MET A C 1
ATOM 813 O O . MET A 1 103 ? 5.132 37.523 -38.799 1.00 30.66 105 MET A O 1
ATOM 818 N N . HIS A 1 104 ? 3.359 38.293 -37.660 1.00 27.79 106 HIS A N 1
ATOM 819 C CA . HIS A 1 104 ? 2.466 37.290 -38.218 1.00 31.81 106 HIS A CA 1
ATOM 820 C C . HIS A 1 104 ? 2.387 37.293 -39.750 1.00 31.53 106 HIS A C 1
ATOM 821 O O . HIS A 1 104 ? 2.536 36.245 -40.379 1.00 31.55 106 HIS A O 1
ATOM 828 N N . PRO A 1 105 ? 2.140 38.464 -40.368 1.00 28.25 107 PRO A N 1
ATOM 829 C CA . PRO A 1 105 ? 2.056 38.529 -41.836 1.00 26.91 107 PRO A CA 1
ATOM 830 C C . PRO A 1 105 ? 3.359 38.110 -42.525 1.00 27.27 107 PRO A C 1
ATOM 831 O O . PRO A 1 105 ? 3.337 37.406 -43.532 1.00 29.96 107 PRO A O 1
ATOM 835 N N . ILE A 1 106 ? 4.490 38.545 -41.981 1.00 28.01 108 ILE A N 1
ATOM 836 C CA . ILE A 1 106 ? 5.783 38.182 -42.542 1.00 27.32 108 ILE A CA 1
ATOM 837 C C . ILE A 1 106 ? 5.950 36.669 -42.438 1.00 31.63 108 ILE A C 1
ATOM 838 O O . ILE A 1 106 ? 6.562 36.033 -43.290 1.00 35.63 108 ILE A O 1
ATOM 843 N N . TYR A 1 107 ? 5.385 36.102 -41.383 1.00 32.09 109 TYR A N 1
ATOM 844 C CA . TYR A 1 107 ? 5.468 34.672 -41.134 1.00 32.68 109 TYR A CA 1
ATOM 845 C C . TYR A 1 107 ? 4.547 33.855 -42.044 1.00 32.34 109 TYR A C 1
ATOM 846 O O . TYR A 1 107 ? 4.933 32.807 -42.560 1.00 33.02 109 TYR A O 1
ATOM 855 N N . ALA A 1 108 ? 3.334 34.348 -42.249 1.00 33.64 110 ALA A N 1
ATOM 856 C CA . ALA A 1 108 ? 2.355 33.637 -43.055 1.00 33.43 110 ALA A CA 1
ATOM 857 C C . ALA A 1 108 ? 2.357 33.936 -44.550 1.00 35.37 110 ALA A C 1
ATOM 858 O O . ALA A 1 108 ? 2.076 33.055 -45.361 1.00 39.34 110 ALA A O 1
ATOM 860 N N . TYR A 1 109 ? 2.672 35.172 -44.916 1.00 34.22 111 TYR A N 1
ATOM 861 C CA . TYR A 1 109 ? 2.645 35.571 -46.315 1.00 31.93 111 TYR A CA 1
ATOM 862 C C . TYR A 1 109 ? 4.008 35.919 -46.887 1.00 32.89 111 TYR A C 1
ATOM 863 O O . TYR A 1 109 ? 4.132 36.200 -48.076 1.00 32.55 111 TYR A O 1
ATOM 872 N N . GLY A 1 110 ? 5.031 35.904 -46.046 1.00 35.26 112 GLY A N 1
ATOM 873 C CA . GLY A 1 110 ? 6.355 36.252 -46.520 1.00 34.73 112 GLY A CA 1
ATOM 874 C C . GLY A 1 110 ? 7.125 35.116 -47.155 1.00 35.62 112 GLY A C 1
ATOM 875 O O . GLY A 1 110 ? 6.718 33.956 -47.097 1.00 36.13 112 GLY A O 1
ATOM 876 N N . SER A 1 111 ? 8.240 35.463 -47.787 1.00 35.03 113 SER A N 1
ATOM 877 C CA . SER A 1 111 ? 9.097 34.474 -48.410 1.00 33.31 113 SER A CA 1
ATOM 878 C C . SER A 1 111 ? 10.007 33.994 -47.287 1.00 35.91 113 SER A C 1
ATOM 879 O O . SER A 1 111 ? 10.105 34.653 -46.250 1.00 38.22 113 SER A O 1
ATOM 882 N N . GLU A 1 112 ? 10.669 32.856 -47.481 1.00 37.20 114 GLU A N 1
ATOM 883 C CA . GLU A 1 112 ? 11.557 32.328 -46.448 1.00 36.00 114 GLU A CA 1
ATOM 884 C C . GLU A 1 112 ? 12.688 33.309 -46.171 1.00 37.21 114 GLU A C 1
ATOM 885 O O . GLU A 1 112 ? 13.161 33.422 -45.041 1.00 35.84 114 GLU A O 1
ATOM 891 N N . GLU A 1 113 ? 13.117 34.016 -47.209 1.00 39.71 115 GLU A N 1
ATOM 892 C CA . GLU A 1 113 ? 14.184 34.996 -47.070 1.00 43.28 115 GLU A CA 1
ATOM 893 C C . GLU A 1 113 ? 13.749 36.093 -46.098 1.00 41.43 115 GLU A C 1
ATOM 894 O O . GLU A 1 113 ? 14.500 36.474 -45.197 1.00 40.67 115 GLU A O 1
ATOM 900 N N . GLN A 1 114 ? 12.530 36.595 -46.286 1.00 38.20 116 GLN A N 1
ATOM 901 C CA . GLN A 1 114 ? 11.997 37.653 -45.431 1.00 34.66 116 GLN A CA 1
ATOM 902 C C . GLN A 1 114 ? 11.858 37.176 -43.990 1.00 33.97 116 GLN A C 1
ATOM 903 O O . GLN A 1 114 ? 12.167 37.915 -43.056 1.00 31.57 116 GLN A O 1
ATOM 909 N N . ARG A 1 115 ? 11.391 35.944 -43.805 1.00 31.65 117 ARG A N 1
ATOM 910 C CA . ARG A 1 115 ? 11.262 35.409 -42.457 1.00 32.05 117 ARG A CA 1
ATOM 911 C C . ARG A 1 115 ? 12.644 35.367 -41.803 1.00 32.56 117 ARG A C 1
ATOM 912 O O . ARG A 1 115 ? 12.862 35.966 -40.748 1.00 35.09 117 ARG A O 1
ATOM 920 N N . GLN A 1 116 ? 13.577 34.670 -42.442 1.00 34.48 118 GLN A N 1
ATOM 921 C CA . GLN A 1 116 ? 14.937 34.556 -41.927 1.00 38.04 118 GLN A CA 1
ATOM 922 C C . GLN A 1 116 ? 15.512 35.920 -41.569 1.00 36.86 118 GLN A C 1
ATOM 923 O O . GLN A 1 116 ? 16.155 36.084 -40.537 1.00 37.94 118 GLN A O 1
ATOM 929 N N . LYS A 1 117 ? 15.269 36.897 -42.433 1.00 36.40 119 LYS A N 1
ATOM 930 C CA . LYS A 1 117 ? 15.804 38.240 -42.251 1.00 36.16 119 LYS A CA 1
ATOM 931 C C . LYS A 1 117 ? 15.142 39.131 -41.200 1.00 35.40 119 LYS A C 1
ATOM 932 O O . LYS A 1 117 ? 15.829 39.856 -40.479 1.00 36.90 119 LYS A O 1
ATOM 938 N N . TYR A 1 118 ? 13.820 39.079 -41.101 1.00 33.13 120 TYR A N 1
ATOM 939 C CA . TYR A 1 118 ? 13.122 39.949 -40.166 1.00 33.19 120 TYR A CA 1
ATOM 940 C C . TYR A 1 118 ? 12.634 39.372 -38.841 1.00 32.76 120 TYR A C 1
ATOM 941 O O . TYR A 1 118 ? 12.773 40.019 -37.801 1.00 35.05 120 TYR A O 1
ATOM 950 N N . LEU A 1 119 ? 12.066 38.170 -38.868 1.00 31.20 121 LEU A N 1
ATOM 951 C CA . LEU A 1 119 ? 11.537 37.571 -37.647 1.00 27.23 121 LEU A CA 1
ATOM 952 C C . LEU A 1 119 ? 12.494 37.572 -36.449 1.00 29.04 121 LEU A C 1
ATOM 953 O O . LEU A 1 119 ? 12.138 38.047 -35.367 1.00 33.00 121 LEU A O 1
ATOM 958 N N . PRO A 1 120 ? 13.723 37.060 -36.620 1.00 27.55 122 PRO A N 1
ATOM 959 C CA . PRO A 1 120 ? 14.644 37.056 -35.483 1.00 26.13 122 PRO A CA 1
ATOM 960 C C . PRO A 1 120 ? 14.853 38.431 -34.844 1.00 27.71 122 PRO A C 1
ATOM 961 O O . PRO A 1 120 ? 14.912 38.546 -33.622 1.00 31.75 122 PRO A O 1
ATOM 965 N N . GLN A 1 121 ? 14.957 39.474 -35.663 1.00 30.88 123 GLN A N 1
ATOM 966 C CA . GLN A 1 121 ? 15.166 40.821 -35.135 1.00 28.83 123 GLN A CA 1
ATOM 967 C C . GLN A 1 121 ? 13.905 41.369 -34.478 1.00 27.48 123 GLN A C 1
ATOM 968 O O . GLN A 1 121 ? 13.977 42.080 -33.472 1.00 30.85 123 GLN A O 1
ATOM 974 N N . LEU A 1 122 ? 12.753 41.048 -35.058 1.00 21.72 124 LEU A N 1
ATOM 975 C CA . LEU A 1 122 ? 11.480 41.506 -34.515 1.00 20.95 124 LEU A CA 1
ATOM 976 C C . LEU A 1 122 ? 11.196 40.808 -33.182 1.00 22.42 124 LEU A C 1
ATOM 977 O O . LEU A 1 122 ? 10.716 41.427 -32.230 1.00 21.33 124 LEU A O 1
ATOM 982 N N . ALA A 1 123 ? 11.513 39.520 -33.124 1.00 18.17 125 ALA A N 1
ATOM 983 C CA . ALA A 1 123 ? 11.309 38.724 -31.925 1.00 20.69 125 ALA A CA 1
ATOM 984 C C . ALA A 1 123 ? 12.120 39.257 -30.750 1.00 23.78 125 ALA A C 1
ATOM 985 O O . ALA A 1 123 ? 11.643 39.267 -29.617 1.00 26.27 125 ALA A O 1
ATOM 987 N N . LYS A 1 124 ? 13.342 39.702 -31.019 1.00 24.35 126 LYS A N 1
ATOM 988 C CA . LYS A 1 124 ? 14.207 40.216 -29.967 1.00 26.19 126 LYS A CA 1
ATOM 989 C C . LYS A 1 124 ? 14.004 41.695 -29.686 1.00 25.85 126 LYS A C 1
ATOM 990 O O . LYS A 1 124 ? 14.678 42.271 -28.834 1.00 25.77 126 LYS A O 1
ATOM 996 N N . GLY A 1 125 ? 13.064 42.307 -30.398 1.00 25.21 127 GLY A N 1
ATOM 997 C CA . GLY A 1 125 ? 12.794 43.716 -30.194 1.00 24.29 127 GLY A CA 1
ATOM 998 C C . GLY A 1 125 ? 13.828 44.647 -30.801 1.00 27.78 127 GLY A C 1
ATOM 999 O O . GLY A 1 125 ? 13.810 45.848 -30.536 1.00 27.45 127 GLY A O 1
ATOM 1000 N N . GLU A 1 126 ? 14.733 44.105 -31.611 1.00 31.20 128 GLU A N 1
ATOM 1001 C CA . GLU A 1 126 ? 15.756 44.925 -32.244 1.00 35.26 128 GLU A CA 1
ATOM 1002 C C . GLU A 1 126 ? 15.131 45.861 -33.271 1.00 33.77 128 GLU A C 1
ATOM 1003 O O . GLU A 1 126 ? 15.636 46.953 -33.509 1.00 36.98 128 GLU A O 1
ATOM 1009 N N . LEU A 1 127 ? 14.036 45.424 -33.885 1.00 31.40 129 LEU A N 1
ATOM 1010 C CA . LEU A 1 127 ? 13.338 46.240 -34.875 1.00 29.71 129 LEU A CA 1
ATOM 1011 C C . LEU A 1 127 ? 11.918 46.523 -34.413 1.00 28.74 129 LEU A C 1
ATOM 1012 O O . LEU A 1 127 ? 11.228 45.630 -33.923 1.00 28.96 129 LEU A O 1
ATOM 1017 N N . LEU A 1 128 ? 11.484 47.770 -34.565 1.00 25.00 130 LEU A N 1
ATOM 1018 C CA . LEU A 1 128 ? 10.131 48.139 -34.176 1.00 21.80 130 LEU A CA 1
ATOM 1019 C C . LEU A 1 128 ? 9.328 48.233 -35.470 1.00 21.00 130 LEU A C 1
ATOM 1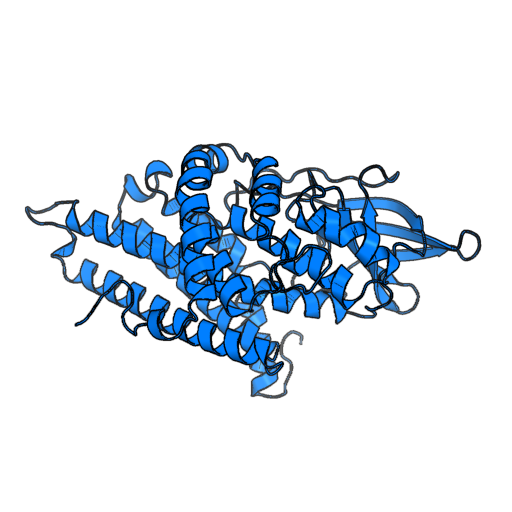020 O O . LEU A 1 128 ? 9.712 48.948 -36.392 1.00 24.43 130 LEU A O 1
ATOM 1025 N N . GLY A 1 129 ? 8.221 47.508 -35.548 1.00 20.45 131 GLY A N 1
ATOM 1026 C CA . GLY A 1 129 ? 7.424 47.548 -36.758 1.00 16.73 131 GLY A CA 1
ATOM 1027 C C . GLY A 1 129 ? 6.087 48.240 -36.609 1.00 16.51 131 GLY A C 1
ATOM 1028 O O . GLY A 1 129 ? 5.648 48.558 -35.504 1.00 16.51 131 GLY A O 1
ATOM 1029 N N . CYS A 1 130 ? 5.444 48.505 -37.738 1.00 15.73 132 CYS A N 1
ATOM 1030 C CA . CYS A 1 130 ? 4.136 49.129 -37.723 1.00 17.52 132 CYS A CA 1
ATOM 1031 C C . CYS A 1 130 ? 3.352 48.568 -38.899 1.00 19.89 132 CYS A C 1
ATOM 1032 O O . CYS A 1 130 ? 3.928 48.002 -39.827 1.00 23.60 132 CYS A O 1
ATOM 1035 N N . PHE A 1 131 ? 2.037 48.712 -38.835 1.00 18.99 133 PHE A N 1
ATOM 1036 C CA . PHE A 1 131 ? 1.122 48.173 -39.832 1.00 18.44 133 PHE A CA 1
ATOM 1037 C C . PHE A 1 131 ? 0.332 49.320 -40.467 1.00 20.06 133 PHE A C 1
ATOM 1038 O O . PHE A 1 131 ? -0.484 49.967 -39.807 1.00 21.71 133 PHE A O 1
ATOM 1046 N N . GLY A 1 132 ? 0.597 49.573 -41.752 1.00 20.02 134 GLY A N 1
ATOM 1047 C CA . GLY A 1 132 ? -0.068 50.658 -42.457 1.00 15.44 134 GLY A CA 1
ATOM 1048 C C . GLY A 1 132 ? -1.218 50.248 -43.354 1.00 18.41 134 GLY A C 1
ATOM 1049 O O . GLY A 1 132 ? -1.018 49.831 -44.500 1.00 18.23 134 GLY A O 1
ATOM 1050 N N . LEU A 1 133 ? -2.434 50.363 -42.836 1.00 15.72 135 LEU A N 1
ATOM 1051 C CA . LEU A 1 133 ? -3.612 50.015 -43.613 1.00 17.72 135 LEU A CA 1
ATOM 1052 C C . LEU A 1 133 ? -4.570 51.197 -43.751 1.00 20.66 135 LEU A C 1
ATOM 1053 O O . LEU A 1 133 ? -4.963 51.562 -44.858 1.00 25.17 135 LEU A O 1
ATOM 1058 N N . THR A 1 134 ? -4.936 51.791 -42.621 1.00 20.42 136 THR A N 1
ATOM 1059 C CA . THR A 1 134 ? -5.868 52.913 -42.602 1.00 18.82 136 THR A CA 1
ATOM 1060 C C . THR A 1 134 ? -5.315 54.169 -43.257 1.00 15.53 136 THR A C 1
ATOM 1061 O O . THR A 1 134 ? -4.131 54.481 -43.136 1.00 16.43 136 THR A O 1
ATOM 1065 N N . GLU A 1 135 ? -6.202 54.891 -43.933 1.00 17.21 137 GLU A N 1
ATOM 1066 C CA . GLU A 1 135 ? -5.864 56.135 -44.617 1.00 18.80 137 GLU A CA 1
ATOM 1067 C C . GLU A 1 135 ? -6.911 57.186 -44.266 1.00 21.62 137 GLU A C 1
ATOM 1068 O O . GLU A 1 135 ? -7.993 56.856 -43.782 1.00 21.31 137 GLU A O 1
ATOM 1074 N N . PRO A 1 136 ? -6.606 58.466 -44.524 1.00 23.10 138 PRO A N 1
ATOM 1075 C CA . PRO A 1 136 ? -7.540 59.553 -44.229 1.00 25.49 138 PRO A CA 1
ATOM 1076 C C . PRO A 1 136 ? -8.958 59.322 -44.754 1.00 27.48 138 PRO A C 1
ATOM 1077 O O . PRO A 1 136 ? -9.932 59.692 -44.096 1.00 31.86 138 PRO A O 1
ATOM 1081 N N . ASN A 1 137 ? -9.077 58.709 -45.929 1.00 29.75 139 ASN A N 1
ATOM 1082 C CA . ASN A 1 137 ? -10.394 58.452 -46.503 1.00 30.48 139 ASN A CA 1
ATOM 1083 C C . ASN A 1 137 ? -10.738 56.970 -46.552 1.00 29.56 139 ASN A C 1
ATOM 1084 O O . ASN A 1 137 ? -11.685 56.568 -47.230 1.00 30.62 139 ASN A O 1
ATOM 1089 N N . SER A 1 138 ? -9.978 56.156 -45.831 1.00 28.45 140 SER A N 1
ATOM 1090 C CA . SER A 1 138 ? -10.226 54.722 -45.821 1.00 25.43 140 SER A CA 1
ATOM 1091 C C . SER A 1 138 ? -10.045 54.147 -44.416 1.00 24.45 140 SER A C 1
ATOM 1092 O O . SER A 1 138 ? -8.921 53.895 -43.981 1.00 27.96 140 SER A O 1
ATOM 1095 N N . GLY A 1 139 ? -11.157 53.948 -43.712 1.00 21.02 141 GLY A N 1
ATOM 1096 C CA . GLY A 1 139 ? -11.106 53.403 -42.362 1.00 17.23 141 GLY A CA 1
ATOM 1097 C C . GLY A 1 139 ? -11.897 52.112 -42.263 1.00 18.61 141 GLY A C 1
ATOM 1098 O O . GLY A 1 139 ? -11.335 51.022 -42.375 1.00 18.43 141 GLY A O 1
ATOM 1099 N N . SER A 1 140 ? -13.203 52.227 -42.053 1.00 19.23 142 SER A N 1
ATOM 1100 C CA . SER A 1 140 ? -14.065 51.051 -41.974 1.00 21.33 142 SER A CA 1
ATOM 1101 C C . SER A 1 140 ? -14.170 50.374 -43.344 1.00 25.92 142 SER A C 1
ATOM 1102 O O . SER A 1 140 ? -14.526 49.198 -43.439 1.00 29.60 142 SER A O 1
ATOM 1105 N N . ASP A 1 141 ? -13.857 51.123 -44.401 1.00 28.59 143 ASP A N 1
ATOM 1106 C CA . ASP A 1 141 ? -13.923 50.604 -45.764 1.00 28.90 143 ASP A CA 1
ATOM 1107 C C . ASP A 1 141 ? -12.565 50.655 -46.466 1.00 34.74 143 ASP A C 1
ATOM 1108 O O . ASP A 1 141 ? -12.171 51.688 -47.007 1.00 36.18 143 ASP A O 1
ATOM 1113 N N . PRO A 1 142 ? -11.835 49.526 -46.460 1.00 38.25 144 PRO A N 1
ATOM 1114 C CA . PRO A 1 142 ? -10.510 49.343 -47.066 1.00 41.83 144 PRO A CA 1
ATOM 1115 C C . PRO A 1 142 ? -10.494 49.409 -48.595 1.00 43.82 144 PRO A C 1
ATOM 1116 O O . PRO A 1 142 ? -9.462 49.709 -49.197 1.00 46.24 144 PRO A O 1
ATOM 1120 N N . SER A 1 143 ? -11.632 49.123 -49.220 1.00 44.16 145 SER A N 1
ATOM 1121 C CA . SER A 1 143 ? -11.713 49.155 -50.674 1.00 43.95 145 SER A CA 1
ATOM 1122 C C . SER A 1 143 ? -11.568 50.582 -51.186 1.00 42.88 145 SER A C 1
ATOM 1123 O O . SER A 1 143 ? -11.410 50.808 -52.383 1.00 45.87 145 SER A O 1
ATOM 1126 N N . SER A 1 144 ? -11.624 51.546 -50.276 1.00 43.04 146 SER A N 1
ATOM 1127 C CA . SER A 1 144 ? -11.499 52.943 -50.654 1.00 42.92 146 SER A CA 1
ATOM 1128 C C . SER A 1 144 ? -10.075 53.469 -50.541 1.00 42.88 146 SER A C 1
ATOM 1129 O O . SER A 1 144 ? -9.849 54.664 -50.732 1.00 46.24 146 SER A O 1
ATOM 1132 N N . MET A 1 145 ? -9.109 52.603 -50.240 1.00 38.24 147 MET A N 1
ATOM 1133 C CA . MET A 1 145 ? -7.746 53.093 -50.089 1.00 33.73 147 MET A CA 1
ATOM 1134 C C . MET A 1 145 ? -7.213 53.661 -51.389 1.00 30.72 147 MET A C 1
ATOM 1135 O O . MET A 1 145 ? -7.489 53.147 -52.470 1.00 32.01 147 MET A O 1
ATOM 1140 N N . GLU A 1 146 ? -6.448 54.738 -51.263 1.00 27.16 148 GLU A N 1
ATOM 1141 C CA . GLU A 1 146 ? -5.894 55.431 -52.408 1.00 23.55 148 GLU A CA 1
ATOM 1142 C C . GLU A 1 146 ? -4.404 55.201 -52.608 1.00 21.78 148 GLU A C 1
ATOM 1143 O O . GLU A 1 146 ? -3.843 55.606 -53.624 1.00 27.24 148 GLU A O 1
ATOM 1149 N N . THR A 1 147 ? -3.756 54.553 -51.647 1.00 22.39 149 THR A N 1
ATOM 1150 C CA . THR A 1 147 ? -2.334 54.284 -51.787 1.00 24.04 149 THR A CA 1
ATOM 1151 C C . THR A 1 147 ? -2.159 53.317 -52.953 1.00 28.45 149 THR A C 1
ATOM 1152 O O . THR A 1 147 ?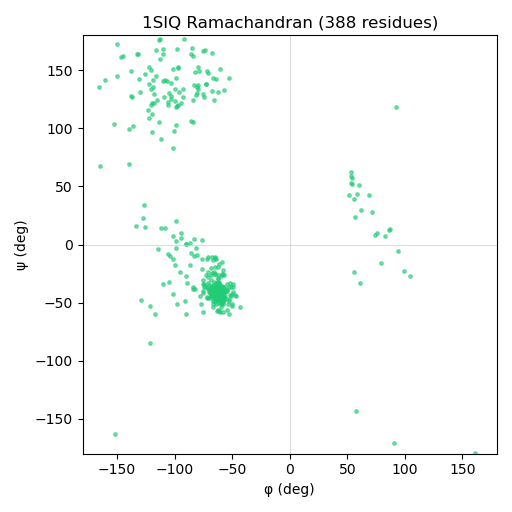 -2.753 52.238 -52.976 1.00 27.03 149 THR A O 1
ATOM 1156 N N . ARG A 1 148 ? -1.345 53.712 -53.925 1.00 28.97 150 ARG A N 1
ATOM 1157 C CA . ARG A 1 148 ? -1.116 52.885 -55.102 1.00 30.89 150 ARG A CA 1
ATOM 1158 C C . ARG A 1 148 ? 0.345 52.505 -55.276 1.00 28.22 150 ARG A C 1
ATOM 1159 O O . ARG A 1 148 ? 1.243 53.246 -54.882 1.00 25.51 150 ARG A O 1
ATOM 1167 N N . ALA A 1 149 ? 0.567 51.338 -55.872 1.00 28.27 151 ALA A N 1
ATOM 1168 C CA . ALA A 1 149 ? 1.912 50.840 -56.136 1.00 27.94 151 ALA A CA 1
ATOM 1169 C C . ALA A 1 149 ? 2.055 50.569 -57.632 1.00 31.84 151 ALA A C 1
ATOM 1170 O O . ALA A 1 149 ? 1.377 49.708 -58.187 1.00 32.81 151 ALA A O 1
ATOM 1172 N N . HIS A 1 150 ? 2.932 51.317 -58.284 1.00 37.77 152 HIS A N 1
ATOM 1173 C CA . HIS A 1 150 ? 3.150 51.143 -59.710 1.00 43.53 152 HIS A CA 1
ATOM 1174 C C . HIS A 1 150 ? 4.399 50.315 -59.940 1.00 41.96 152 HIS A C 1
ATOM 1175 O O . HIS A 1 150 ? 5.439 50.540 -59.317 1.00 40.93 152 HIS A O 1
ATOM 1182 N N . TYR A 1 151 ? 4.285 49.339 -60.831 1.00 39.20 153 TYR A N 1
ATOM 1183 C CA . TYR A 1 151 ? 5.399 48.459 -61.126 1.00 39.30 153 TYR A CA 1
ATOM 1184 C C . TYR A 1 151 ? 6.379 49.033 -62.140 1.00 39.51 153 TYR A C 1
ATOM 1185 O O . TYR A 1 151 ? 5.980 49.619 -63.140 1.00 40.35 153 TYR A O 1
ATOM 1194 N N . ASN A 1 152 ? 7.666 48.864 -61.860 1.00 42.27 154 ASN A N 1
ATOM 1195 C CA . ASN A 1 152 ? 8.719 49.327 -62.754 1.00 46.46 154 ASN A CA 1
ATOM 1196 C C . ASN A 1 152 ? 9.384 48.072 -63.306 1.00 48.23 154 ASN A C 1
ATOM 1197 O O . ASN A 1 152 ? 10.323 47.546 -62.714 1.00 46.59 154 ASN A O 1
ATOM 1202 N N . SER A 1 153 ? 8.874 47.590 -64.434 1.00 50.03 155 SER A N 1
ATOM 1203 C CA . SER A 1 153 ? 9.390 46.382 -65.066 1.00 54.05 155 SER A CA 1
ATOM 1204 C C . SER A 1 153 ? 10.903 46.379 -65.262 1.00 54.91 155 SER A C 1
ATOM 1205 O O . SER A 1 153 ? 11.546 45.339 -65.127 1.00 56.06 155 SER A O 1
ATOM 1208 N N . SER A 1 154 ? 11.467 47.541 -65.574 1.00 55.62 156 SER A N 1
ATOM 1209 C CA . SER A 1 154 ? 12.904 47.656 -65.798 1.00 58.59 156 SER A CA 1
ATOM 1210 C C . SER A 1 154 ? 13.738 47.421 -64.541 1.00 60.74 156 SER A C 1
ATOM 1211 O O . SER A 1 154 ? 14.673 46.619 -64.553 1.00 63.30 156 SER A O 1
ATOM 1214 N N . ASN A 1 155 ? 13.398 48.120 -63.460 1.00 60.91 157 ASN A N 1
ATOM 1215 C CA . ASN A 1 155 ? 14.126 47.996 -62.199 1.00 55.89 157 ASN A CA 1
ATOM 1216 C C . ASN A 1 155 ? 13.621 46.844 -61.344 1.00 51.10 157 ASN A C 1
ATOM 1217 O O . ASN A 1 155 ? 14.218 46.528 -60.319 1.00 51.41 157 ASN A O 1
ATOM 1222 N N . LYS A 1 156 ? 12.527 46.216 -61.764 1.00 48.76 158 LYS A N 1
ATOM 1223 C CA . LYS A 1 156 ? 11.938 45.128 -60.992 1.00 47.24 158 LYS A CA 1
ATOM 1224 C C . LYS A 1 156 ? 11.702 45.645 -59.577 1.00 44.19 158 LYS A C 1
ATOM 1225 O O . LYS A 1 156 ? 12.210 45.102 -58.591 1.00 43.01 158 LYS A O 1
ATOM 1231 N N . SER A 1 157 ? 10.932 46.724 -59.500 1.00 38.73 159 SER A N 1
ATOM 1232 C CA . SER A 1 157 ? 10.601 47.354 -58.239 1.00 30.69 159 SER A CA 1
ATOM 1233 C C . SER A 1 157 ? 9.235 48.004 -58.382 1.00 29.96 159 SER A C 1
ATOM 1234 O O . SER A 1 157 ? 8.674 48.054 -59.474 1.00 29.38 159 SER A O 1
ATOM 1237 N N . TYR A 1 158 ? 8.706 48.496 -57.269 1.00 27.39 160 TYR A N 1
ATOM 1238 C CA . TYR A 1 158 ? 7.412 49.162 -57.249 1.00 23.96 160 TYR A CA 1
ATOM 1239 C C . TYR A 1 158 ? 7.600 50.564 -56.696 1.00 24.61 160 TYR A C 1
ATOM 1240 O O . TYR A 1 158 ? 8.514 50.812 -55.911 1.00 25.56 160 TYR A O 1
ATOM 1249 N N . THR A 1 159 ? 6.732 51.479 -57.104 1.00 26.07 161 THR A N 1
ATOM 1250 C CA . THR A 1 159 ? 6.791 52.845 -56.607 1.00 24.62 161 THR A CA 1
ATOM 1251 C C . THR A 1 159 ? 5.488 53.094 -55.877 1.00 25.88 161 THR A C 1
ATOM 1252 O O . THR A 1 159 ? 4.411 52.966 -56.459 1.00 28.86 161 THR A O 1
ATOM 1256 N N . LEU A 1 160 ? 5.588 53.438 -54.597 1.00 25.19 162 LEU A N 1
ATOM 1257 C CA . LEU A 1 160 ? 4.400 53.691 -53.792 1.00 23.38 162 LEU A CA 1
ATOM 1258 C C . LEU A 1 160 ? 4.113 55.160 -53.539 1.00 22.97 162 LEU A C 1
ATOM 1259 O O . LEU A 1 160 ? 5.014 55.959 -53.275 1.00 19.78 162 LEU A O 1
ATOM 1264 N N . ASN A 1 161 ? 2.835 55.500 -53.615 1.00 23.38 163 ASN A N 1
ATOM 1265 C CA . ASN A 1 161 ? 2.382 56.858 -53.370 1.00 25.11 163 ASN A CA 1
ATOM 1266 C C . ASN A 1 161 ? 1.112 56.782 -52.546 1.00 21.95 163 ASN A C 1
ATOM 1267 O O . ASN A 1 161 ? 0.180 56.066 -52.904 1.00 24.34 163 ASN A O 1
ATOM 1272 N N . GLY A 1 162 ? 1.082 57.506 -51.434 1.00 19.56 164 GLY A N 1
ATOM 1273 C CA . GLY A 1 162 ? -0.100 57.486 -50.601 1.00 18.18 164 GLY A CA 1
ATOM 1274 C C . GLY A 1 162 ? 0.153 57.952 -49.185 1.00 18.94 164 GLY A C 1
ATOM 1275 O O . GLY A 1 162 ? 1.273 58.313 -48.814 1.00 18.23 164 GLY A O 1
ATOM 1276 N N . THR A 1 163 ? -0.905 57.943 -48.385 1.00 20.99 165 THR A N 1
ATOM 1277 C CA . THR A 1 163 ? -0.800 58.361 -47.001 1.00 20.44 165 THR A CA 1
ATOM 1278 C C . THR A 1 163 ? -1.564 57.440 -46.063 1.00 18.57 165 THR A C 1
ATOM 1279 O O . THR A 1 163 ? -2.738 57.148 -46.276 1.00 17.78 165 THR A O 1
ATOM 1283 N N . LYS A 1 164 ? -0.876 56.955 -45.039 1.00 20.11 166 LYS A N 1
ATOM 1284 C CA . LYS A 1 164 ? -1.515 56.114 -44.038 1.00 17.20 166 LYS A CA 1
ATOM 1285 C C . LYS A 1 164 ? -1.591 57.016 -42.819 1.00 17.48 166 LYS A C 1
ATOM 1286 O O . LYS A 1 164 ? -0.676 57.806 -42.569 1.00 18.50 166 LYS A O 1
ATOM 1292 N N . THR A 1 165 ? -2.682 56.934 -42.074 1.00 20.15 167 THR A N 1
ATOM 1293 C CA . THR A 1 165 ? -2.810 57.770 -40.897 1.00 22.57 167 THR A CA 1
ATOM 1294 C C . THR A 1 165 ? -3.252 56.967 -39.683 1.00 23.45 167 THR A C 1
ATOM 1295 O O . THR A 1 165 ? -3.727 55.840 -39.817 1.00 24.46 167 THR A O 1
ATOM 1299 N N . TRP A 1 166 ? -3.089 57.555 -38.501 1.00 20.57 168 TRP A N 1
ATOM 1300 C CA . TRP A 1 166 ? -3.442 56.886 -37.248 1.00 20.12 168 TRP A CA 1
ATOM 1301 C C . TRP A 1 166 ? -2.728 55.552 -37.185 1.00 19.18 168 TRP A C 1
ATOM 1302 O O . TRP A 1 166 ? -3.361 54.535 -36.966 1.00 20.43 168 TRP A O 1
ATOM 1313 N N . ILE A 1 167 ? -1.413 55.553 -37.381 1.00 19.21 169 ILE A N 1
ATOM 1314 C CA . ILE A 1 167 ? -0.655 54.310 -37.357 1.00 15.58 169 ILE A CA 1
ATOM 1315 C C . ILE A 1 167 ? 0.171 54.172 -36.082 1.00 16.55 169 ILE A C 1
ATOM 1316 O O . ILE A 1 167 ? 1.036 55.002 -35.790 1.00 18.83 169 ILE A O 1
ATOM 1321 N N . THR A 1 168 ? -0.103 53.112 -35.330 1.00 14.98 170 THR A N 1
ATOM 1322 C CA . THR A 1 168 ? 0.607 52.857 -34.085 1.00 15.21 170 THR A CA 1
ATOM 1323 C C . THR A 1 168 ? 2.076 52.511 -34.363 1.00 18.69 170 THR A C 1
ATOM 1324 O O . THR A 1 168 ? 2.378 51.703 -35.246 1.00 21.73 170 THR A O 1
ATOM 1328 N N . ASN A 1 169 ? 2.973 53.163 -33.620 1.00 16.51 171 ASN A N 1
ATOM 1329 C CA . ASN A 1 169 ? 4.419 52.955 -33.727 1.00 19.51 171 ASN A CA 1
ATOM 1330 C C . ASN A 1 169 ? 5.166 53.637 -34.868 1.00 20.97 171 ASN A C 1
ATOM 1331 O O . ASN A 1 169 ? 6.391 53.734 -34.816 1.00 27.38 171 ASN A O 1
ATOM 1336 N N . SER A 1 170 ? 4.454 54.121 -35.884 1.00 20.16 172 SER A N 1
ATOM 1337 C CA . SER A 1 170 ? 5.120 54.710 -37.047 1.00 17.07 172 SER A CA 1
ATOM 1338 C C . SER A 1 170 ? 6.234 55.734 -36.807 1.00 18.26 172 SER A C 1
ATOM 1339 O O . SER A 1 170 ? 7.279 55.669 -37.456 1.00 22.26 172 SER A O 1
ATOM 1342 N N . PRO A 1 171 ? 6.040 56.681 -35.868 1.00 17.39 173 PRO A N 1
ATOM 1343 C CA . PRO A 1 171 ? 7.083 57.685 -35.618 1.00 15.44 173 PRO A CA 1
ATOM 1344 C C . PRO A 1 171 ? 8.458 57.146 -35.217 1.00 19.54 173 PRO A C 1
ATOM 1345 O O . PRO A 1 171 ? 9.474 57.809 -35.434 1.00 20.68 173 PRO A O 1
ATOM 1349 N N . MET A 1 172 ? 8.501 55.952 -34.637 1.00 20.39 174 MET A N 1
ATOM 1350 C CA . MET A 1 172 ? 9.782 55.379 -34.245 1.00 25.38 174 MET A CA 1
ATOM 1351 C C . MET A 1 172 ? 9.975 53.973 -34.799 1.00 24.02 174 MET A C 1
ATOM 1352 O O . MET A 1 172 ? 10.771 53.191 -34.286 1.00 28.14 174 MET A O 1
ATOM 1357 N N . ALA A 1 173 ? 9.255 53.672 -35.873 1.00 22.41 175 ALA A N 1
ATOM 1358 C CA . ALA A 1 173 ? 9.324 52.363 -36.517 1.00 21.93 175 ALA A CA 1
ATOM 1359 C C . ALA A 1 173 ? 10.553 52.217 -37.416 1.00 23.09 175 ALA A C 1
ATOM 1360 O O . ALA A 1 173 ? 11.081 53.201 -37.933 1.00 22.14 175 ALA A O 1
ATOM 1362 N N . ASP A 1 174 ? 11.003 50.977 -37.581 1.00 24.98 176 ASP A N 1
ATOM 1363 C CA . ASP A 1 174 ? 12.154 50.663 -38.425 1.00 22.42 176 ASP A CA 1
ATOM 1364 C C . ASP A 1 174 ? 11.634 49.918 -39.646 1.00 23.23 176 ASP A C 1
ATOM 1365 O O . ASP A 1 174 ? 12.165 50.056 -40.745 1.00 23.45 176 ASP A O 1
ATOM 1370 N N . LEU A 1 175 ? 10.589 49.126 -39.437 1.00 21.76 177 LEU A N 1
ATOM 1371 C CA . LEU A 1 175 ? 9.993 48.336 -40.502 1.00 21.21 177 LEU A CA 1
ATOM 1372 C C . LEU A 1 175 ? 8.531 48.742 -40.647 1.00 22.56 177 LEU A C 1
ATOM 1373 O O . LEU A 1 175 ? 7.811 48.860 -39.648 1.00 19.92 177 LEU A O 1
ATOM 1378 N N . PHE A 1 176 ? 8.099 48.955 -41.890 1.00 21.10 178 PHE A N 1
ATOM 1379 C CA . PHE A 1 176 ? 6.717 49.350 -42.172 1.00 16.16 178 PHE A CA 1
ATOM 1380 C C . PHE A 1 176 ? 6.041 48.332 -43.083 1.00 16.32 178 PHE A C 1
ATOM 1381 O O . PHE A 1 176 ? 6.505 48.100 -44.200 1.00 20.09 178 PHE A O 1
ATOM 1389 N N . VAL A 1 177 ? 4.955 47.723 -42.622 1.00 19.31 179 VAL A N 1
ATOM 1390 C CA . VAL A 1 177 ? 4.221 46.777 -43.459 1.00 18.45 179 VAL A CA 1
ATOM 1391 C C . VAL A 1 177 ? 3.056 47.583 -44.030 1.00 22.78 179 VAL A C 1
ATOM 1392 O O . VAL A 1 177 ? 2.074 47.843 -43.340 1.00 21.37 179 VAL A O 1
ATOM 1396 N N . VAL A 1 178 ? 3.179 47.984 -45.292 1.00 24.82 180 VAL A N 1
ATOM 1397 C CA . VAL A 1 178 ? 2.164 48.800 -45.957 1.00 24.61 180 VAL A CA 1
ATOM 1398 C C . VAL A 1 178 ? 1.320 48.059 -46.987 1.00 26.05 180 VAL A C 1
ATOM 1399 O O . VAL A 1 178 ? 1.827 47.236 -47.748 1.00 31.43 180 VAL A O 1
ATOM 1403 N N . TRP A 1 179 ? 0.028 48.365 -47.012 1.00 24.29 181 TRP A N 1
ATOM 1404 C CA . TRP A 1 179 ? -0.876 47.745 -47.966 1.00 24.44 181 TRP A CA 1
ATOM 1405 C C . TRP A 1 179 ? -1.300 48.782 -49.014 1.00 25.19 181 TRP A C 1
ATOM 1406 O O . TRP A 1 179 ? -1.764 49.877 -48.677 1.00 23.55 181 TRP A O 1
ATOM 1417 N N . ALA A 1 180 ? -1.122 48.436 -50.286 1.00 24.50 182 ALA A N 1
ATOM 1418 C CA . ALA A 1 180 ? -1.467 49.345 -51.371 1.00 23.52 182 ALA A CA 1
ATOM 1419 C C . ALA A 1 180 ? -2.165 48.621 -52.510 1.00 24.24 182 ALA A C 1
ATOM 1420 O O . ALA A 1 180 ? -1.923 47.439 -52.748 1.00 25.44 182 ALA A O 1
ATOM 1422 N N . ARG A 1 181 ? -3.040 49.332 -53.210 1.00 27.65 183 ARG A N 1
ATOM 1423 C CA . ARG A 1 181 ? -3.754 48.739 -54.334 1.00 32.88 183 ARG A CA 1
ATOM 1424 C C . ARG A 1 181 ? -2.825 48.725 -55.545 1.00 31.63 183 ARG A C 1
ATOM 1425 O O . ARG A 1 181 ? -2.148 49.716 -55.832 1.00 31.07 183 ARG 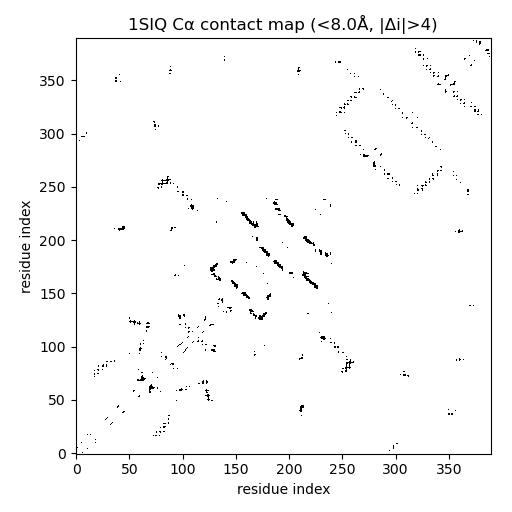A O 1
ATOM 1433 N N . CYS A 1 182 ? -2.776 47.594 -56.239 1.00 31.77 184 CYS A N 1
ATOM 1434 C CA . CYS A 1 182 ? -1.918 47.475 -57.408 1.00 30.77 184 CYS A CA 1
ATOM 1435 C C . CYS A 1 182 ? -2.672 47.698 -58.708 1.00 35.91 184 CYS A C 1
ATOM 1436 O O . CYS A 1 182 ? -3.904 47.735 -58.729 1.00 38.65 184 CYS A O 1
ATOM 1439 N N . GLU A 1 183 ? -1.917 47.851 -59.791 1.00 42.83 185 GLU A N 1
ATOM 1440 C CA . GLU A 1 183 ? -2.485 48.082 -61.113 1.00 49.01 185 GLU A CA 1
ATOM 1441 C C . GLU A 1 183 ? -3.406 46.950 -61.574 1.00 49.60 185 GLU A C 1
ATOM 1442 O O . GLU A 1 183 ? -4.324 47.171 -62.365 1.00 50.05 185 GLU A O 1
ATOM 1448 N N . ASP A 1 184 ? -3.172 45.745 -61.068 1.00 48.75 186 ASP A N 1
ATOM 1449 C CA . ASP A 1 184 ? -3.998 44.601 -61.437 1.00 49.30 186 ASP A CA 1
ATOM 1450 C C . ASP A 1 184 ? -5.296 44.559 -60.636 1.00 48.33 186 ASP A C 1
ATOM 1451 O O . ASP A 1 184 ? -6.134 43.687 -60.854 1.00 47.15 186 ASP A O 1
ATOM 1456 N N . GLY A 1 185 ? -5.458 45.499 -59.707 1.00 46.03 187 GLY A N 1
ATOM 1457 C CA . GLY A 1 185 ? -6.665 45.539 -58.901 1.00 42.47 187 GLY A CA 1
ATOM 1458 C C . GLY A 1 185 ? -6.502 44.920 -57.524 1.00 41.01 187 GLY A C 1
ATOM 1459 O O . GLY A 1 185 ? -7.252 45.230 -56.603 1.00 40.31 187 GLY A O 1
ATOM 1460 N N . CYS A 1 186 ? -5.522 44.037 -57.380 1.00 41.04 188 CYS A N 1
ATOM 1461 C CA . CYS A 1 186 ? -5.276 43.388 -56.101 1.00 42.61 188 CYS A CA 1
ATOM 1462 C C . CYS A 1 186 ? -4.451 44.283 -55.186 1.00 40.50 188 CYS A C 1
ATOM 1463 O O . CYS A 1 186 ? -3.635 45.079 -55.651 1.00 44.23 188 CYS A O 1
ATOM 1466 N N . ILE A 1 187 ? -4.676 44.166 -53.882 1.00 36.06 189 ILE A N 1
ATOM 1467 C CA . ILE A 1 187 ? -3.922 44.966 -52.930 1.00 35.01 189 ILE A CA 1
ATOM 1468 C C . ILE A 1 187 ? -2.874 44.062 -52.294 1.00 35.15 189 ILE A C 1
ATOM 1469 O O . ILE A 1 187 ? -3.186 42.983 -51.795 1.00 37.19 189 ILE A O 1
ATOM 1474 N N . ARG A 1 188 ? -1.624 44.504 -52.325 1.00 36.04 190 ARG A N 1
ATOM 1475 C CA . ARG A 1 188 ? -0.527 43.722 -51.776 1.00 34.24 190 ARG A CA 1
ATOM 1476 C C . ARG A 1 188 ? 0.162 44.397 -50.598 1.00 32.50 190 ARG A C 1
ATOM 1477 O O . ARG A 1 188 ? -0.045 45.582 -50.334 1.00 29.45 190 ARG A O 1
ATOM 1485 N N . GLY A 1 189 ? 0.987 43.623 -49.898 1.00 29.71 191 GLY A N 1
ATOM 1486 C CA . GLY A 1 189 ? 1.715 44.135 -48.753 1.00 25.91 191 GLY A CA 1
ATOM 1487 C C . GLY A 1 189 ? 3.179 44.361 -49.066 1.00 22.36 191 GLY A C 1
ATOM 1488 O O . GLY A 1 189 ? 3.860 43.487 -49.598 1.00 25.64 191 GLY A O 1
ATOM 1489 N N . PHE A 1 190 ? 3.671 45.543 -48.724 1.00 23.49 192 PHE A N 1
ATOM 1490 C CA . PHE A 1 190 ? 5.053 45.895 -48.986 1.00 22.66 192 PHE A CA 1
ATOM 1491 C C . PHE A 1 190 ? 5.804 46.185 -47.693 1.00 23.93 192 PHE A C 1
ATOM 1492 O O . PHE A 1 190 ? 5.262 46.780 -46.762 1.00 25.10 192 PHE A O 1
ATOM 1500 N N . LEU A 1 191 ? 7.056 45.753 -47.644 1.00 21.59 193 LEU A N 1
ATOM 1501 C CA . LEU A 1 191 ? 7.893 45.985 -46.483 1.00 22.60 193 LEU A CA 1
ATOM 1502 C C . LEU A 1 191 ? 8.766 47.190 -46.782 1.00 23.43 193 LEU A C 1
ATOM 1503 O O . LEU A 1 191 ? 9.546 47.172 -47.735 1.00 26.02 193 LEU A O 1
ATOM 1508 N N . LEU A 1 192 ?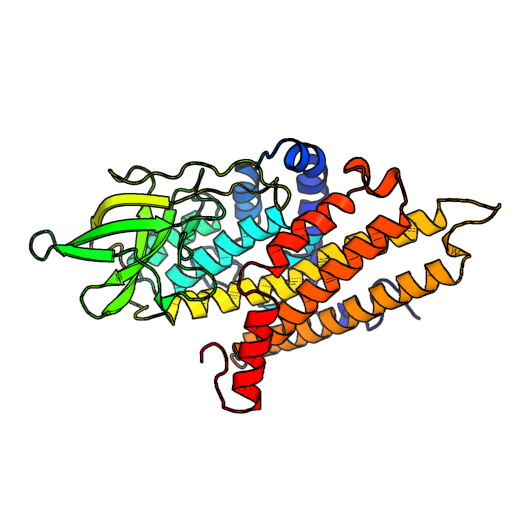 8.617 48.249 -45.995 1.00 26.18 194 LEU A N 1
ATOM 1509 C CA . LEU A 1 192 ? 9.436 49.440 -46.180 1.00 24.23 194 LEU A CA 1
ATOM 1510 C C . LEU A 1 192 ? 10.350 49.549 -44.963 1.00 26.49 194 LEU A C 1
ATOM 1511 O O . LEU A 1 192 ? 10.070 48.964 -43.917 1.00 25.23 194 LEU A O 1
ATOM 1516 N N . GLU A 1 193 ? 11.443 50.287 -45.101 1.00 26.79 195 GLU A N 1
ATOM 1517 C CA . GLU A 1 193 ? 12.378 50.459 -44.000 1.00 30.15 195 GLU A CA 1
ATOM 1518 C C . GLU A 1 193 ? 12.699 51.934 -43.834 1.00 28.48 195 GLU A C 1
ATOM 1519 O O . GLU A 1 193 ? 12.804 52.663 -44.819 1.00 27.91 195 GLU A O 1
ATOM 1525 N N . LYS A 1 194 ? 12.841 52.378 -42.590 1.00 28.25 196 LYS A N 1
ATOM 1526 C CA . LYS A 1 194 ? 13.155 53.777 -42.331 1.00 32.74 196 LYS A CA 1
ATOM 1527 C C . LYS A 1 194 ? 14.388 54.128 -43.149 1.00 31.30 196 LYS A C 1
ATOM 1528 O O . LYS A 1 194 ? 15.286 53.304 -43.309 1.00 32.14 196 LYS A O 1
ATOM 1534 N N . GLY A 1 195 ? 14.432 55.344 -43.673 1.00 29.97 197 GLY A N 1
ATOM 1535 C CA . GLY A 1 195 ? 15.579 55.732 -44.463 1.00 27.03 197 GLY A CA 1
ATOM 1536 C C . GLY A 1 195 ? 15.284 55.754 -45.949 1.00 27.56 197 GLY A C 1
ATOM 1537 O O . GLY A 1 195 ? 15.934 56.487 -46.690 1.00 30.68 197 GLY A O 1
ATOM 1538 N N . MET A 1 196 ? 14.320 54.952 -46.394 1.00 23.19 198 MET A N 1
ATOM 1539 C CA . MET A 1 196 ? 13.970 54.931 -47.809 1.00 23.05 198 MET A CA 1
ATOM 1540 C C . MET A 1 196 ? 13.582 56.353 -48.215 1.00 26.97 198 MET A C 1
ATOM 1541 O O . MET A 1 196 ? 12.817 57.018 -47.514 1.00 26.35 198 MET A O 1
ATOM 1546 N N . ARG A 1 197 ? 14.120 56.817 -49.339 1.00 26.60 199 ARG A N 1
ATOM 1547 C CA . ARG A 1 197 ? 13.840 58.160 -49.823 1.00 28.83 199 ARG A CA 1
ATOM 1548 C C . ARG A 1 197 ? 12.354 58.341 -50.131 1.00 25.90 199 ARG A C 1
ATOM 1549 O O . ARG A 1 197 ? 11.747 57.507 -50.800 1.00 26.36 199 ARG A O 1
ATOM 1557 N N . GLY A 1 198 ? 11.778 59.432 -49.632 1.00 26.85 200 GLY A N 1
ATOM 1558 C CA . GLY A 1 198 ? 10.371 59.714 -49.860 1.00 28.20 200 GLY A CA 1
ATOM 1559 C C . GLY A 1 198 ? 9.441 59.222 -48.760 1.00 29.16 200 GLY A C 1
ATOM 1560 O O . GLY A 1 198 ? 8.242 59.493 -48.795 1.00 30.69 200 GLY A O 1
ATOM 1561 N N . LEU A 1 199 ? 9.991 58.506 -47.783 1.00 29.20 201 LEU A N 1
ATOM 1562 C CA . LEU A 1 199 ? 9.203 57.963 -46.669 1.00 25.68 201 LEU A CA 1
ATOM 1563 C C . LEU A 1 199 ? 9.260 58.840 -45.416 1.00 25.27 201 LEU A C 1
ATOM 1564 O O . LEU A 1 199 ? 10.334 59.072 -44.865 1.00 30.28 201 LEU A O 1
ATOM 1569 N N . SER A 1 200 ? 8.100 59.319 -44.972 1.00 25.16 202 SER A N 1
ATOM 1570 C CA . SER A 1 200 ? 8.005 60.165 -43.777 1.00 21.25 202 SER A CA 1
ATOM 1571 C C . SER A 1 200 ? 7.014 59.590 -42.775 1.00 23.74 202 SER A C 1
ATOM 1572 O O . SER A 1 200 ? 6.013 58.990 -43.167 1.00 21.85 202 SER A O 1
ATOM 1575 N N . ALA A 1 201 ? 7.288 59.794 -41.487 1.00 24.89 203 ALA A N 1
ATOM 1576 C CA . ALA A 1 201 ? 6.418 59.296 -40.427 1.00 22.93 203 ALA A CA 1
ATOM 1577 C C . ALA A 1 201 ? 6.261 60.315 -39.299 1.00 21.60 203 ALA A C 1
ATOM 1578 O O . ALA A 1 201 ? 6.765 60.122 -38.188 1.00 22.66 203 ALA A O 1
ATOM 1580 N N . PRO A 1 202 ? 5.564 61.424 -39.572 1.00 18.95 204 PRO A N 1
ATOM 1581 C CA . PRO A 1 202 ? 5.375 62.435 -38.530 1.00 18.93 204 PRO A CA 1
ATOM 1582 C C . PRO A 1 202 ? 4.388 61.964 -37.449 1.00 21.66 204 PRO A C 1
ATOM 1583 O O . PRO A 1 202 ? 3.460 61.187 -37.715 1.00 18.74 204 PRO A O 1
ATOM 1587 N N . ARG A 1 203 ? 4.607 62.442 -36.229 1.00 23.45 205 ARG A N 1
ATOM 1588 C CA . ARG A 1 203 ? 3.780 62.083 -35.086 1.00 24.99 205 ARG A CA 1
ATOM 1589 C C . ARG A 1 203 ? 2.464 62.845 -35.067 1.00 24.71 205 ARG A C 1
ATOM 1590 O O . ARG A 1 203 ? 2.396 63.977 -35.533 1.00 24.80 205 ARG A O 1
ATOM 1598 N N . ILE A 1 204 ? 1.426 62.215 -34.525 1.00 23.58 206 ILE A N 1
ATOM 1599 C CA . ILE A 1 204 ? 0.112 62.839 -34.400 1.00 25.46 206 ILE A CA 1
ATOM 1600 C C . ILE A 1 204 ? -0.001 63.419 -32.983 1.00 27.60 206 ILE A C 1
ATOM 1601 O O . ILE A 1 204 ? 0.315 62.742 -32.008 1.00 28.28 206 ILE A O 1
ATOM 1606 N N . GLN A 1 205 ? -0.432 64.670 -32.873 1.00 30.70 207 GLN A N 1
ATOM 1607 C CA . GLN A 1 205 ? -0.576 65.318 -31.570 1.00 37.29 207 GLN A CA 1
ATOM 1608 C C . GLN A 1 205 ? -2.033 65.548 -31.202 1.00 34.42 207 GLN A C 1
ATOM 1609 O O . GLN A 1 205 ? -2.915 65.482 -32.056 1.00 34.38 207 GLN A O 1
ATOM 1615 N N . GLY A 1 206 ? -2.280 65.822 -29.924 1.00 30.64 208 GLY A N 1
ATOM 1616 C CA . GLY A 1 206 ? -3.637 66.075 -29.475 1.00 26.80 208 GLY A CA 1
ATOM 1617 C C . GLY A 1 206 ? -4.446 64.850 -29.089 1.00 22.78 208 GLY A C 1
ATOM 1618 O O . GLY A 1 206 ? -5.663 64.938 -28.939 1.00 23.57 208 GLY A O 1
ATOM 1619 N N . LYS A 1 207 ? -3.783 63.711 -28.937 1.00 21.93 209 LYS A N 1
ATOM 1620 C CA . LYS A 1 207 ? -4.463 62.479 -28.543 1.00 18.81 209 LYS A CA 1
ATOM 1621 C C . LYS A 1 207 ? -4.874 62.518 -27.076 1.00 20.03 209 LYS A C 1
ATOM 1622 O O . LYS A 1 207 ? -4.114 62.973 -26.219 1.00 21.50 209 LYS A O 1
ATOM 1628 N N . PHE A 1 208 ? -6.081 62.044 -26.793 1.00 18.36 210 PHE A N 1
ATOM 1629 C CA . PHE A 1 208 ? -6.554 61.966 -25.423 1.00 17.31 210 PHE A CA 1
ATOM 1630 C C . PHE A 1 208 ? -7.023 60.550 -25.140 1.00 17.68 210 PHE A C 1
ATOM 1631 O O . PHE A 1 208 ? -7.973 60.315 -24.394 1.00 16.99 210 PHE A O 1
ATOM 1639 N N . SER A 1 209 ? -6.316 59.614 -25.769 1.00 19.24 211 SER A N 1
ATOM 1640 C CA . SER A 1 209 ? -6.528 58.180 -25.633 1.00 19.62 211 SER A CA 1
ATOM 1641 C C . SER A 1 209 ? -5.224 57.540 -26.119 1.00 20.30 211 SER A C 1
ATOM 1642 O O . SER A 1 209 ? -4.612 58.030 -27.072 1.00 21.65 211 SER A O 1
ATOM 1645 N N . LEU A 1 210 ? -4.796 56.468 -25.457 1.00 23.62 212 LEU A N 1
ATOM 1646 C CA . LEU A 1 210 ? -3.557 55.756 -25.794 1.00 21.67 212 LEU A CA 1
ATOM 1647 C C . LEU A 1 210 ? -2.348 56.687 -25.886 1.00 21.71 212 LEU A C 1
ATOM 1648 O O . LEU A 1 210 ? -1.507 56.552 -26.779 1.00 25.55 212 LEU A O 1
ATOM 1653 N N . ARG A 1 211 ? -2.253 57.614 -24.937 1.00 20.01 213 ARG A N 1
ATOM 1654 C CA . ARG A 1 211 ? -1.164 58.588 -24.907 1.00 17.34 213 ARG A CA 1
ATOM 1655 C C . ARG A 1 211 ? 0.237 58.010 -24.679 1.00 16.08 213 ARG A C 1
ATOM 1656 O O . ARG A 1 211 ? 1.228 58.619 -25.079 1.00 21.99 213 ARG A O 1
ATOM 1664 N N . ALA A 1 212 ? 0.331 56.846 -24.040 1.00 16.28 214 ALA A N 1
ATOM 1665 C CA . ALA A 1 212 ? 1.638 56.241 -23.791 1.00 17.86 214 ALA A CA 1
ATOM 1666 C C . ALA A 1 212 ? 2.093 55.470 -25.025 1.00 21.29 214 ALA A C 1
ATOM 1667 O O . ALA A 1 212 ? 3.125 54.810 -25.014 1.00 26.03 214 ALA A O 1
ATOM 1669 N N . SER A 1 213 ? 1.307 55.563 -26.090 1.00 23.24 215 SER A N 1
ATOM 1670 C CA . SER A 1 213 ? 1.618 54.888 -27.341 1.00 17.82 215 SER A CA 1
ATOM 1671 C C . SER A 1 213 ? 2.003 55.922 -28.393 1.00 21.23 215 SER A C 1
ATOM 1672 O O . SER A 1 213 ? 1.405 56.994 -28.457 1.00 24.74 215 SER A O 1
ATOM 1675 N N . ALA A 1 214 ? 3.003 55.607 -29.208 1.00 22.89 216 ALA A N 1
ATOM 1676 C CA . ALA A 1 214 ? 3.434 56.511 -30.271 1.00 18.74 216 ALA A CA 1
ATOM 1677 C C . ALA A 1 214 ? 2.526 56.272 -31.476 1.00 17.94 216 ALA A C 1
ATOM 1678 O O . ALA A 1 214 ? 2.407 55.138 -31.953 1.00 19.91 216 ALA A O 1
ATOM 1680 N N . THR A 1 215 ? 1.883 57.334 -31.955 1.00 13.43 217 THR A N 1
ATOM 1681 C CA . THR A 1 215 ? 0.985 57.222 -33.096 1.00 14.85 217 THR A CA 1
ATOM 1682 C C . THR A 1 215 ? 1.329 58.279 -34.135 1.00 16.72 217 THR A C 1
ATOM 1683 O O . THR A 1 215 ? 1.488 59.456 -33.805 1.00 16.19 217 THR A O 1
ATOM 1687 N N . GLY A 1 216 ? 1.445 57.858 -35.390 1.00 16.10 218 GLY A N 1
ATOM 1688 C CA . GLY A 1 216 ? 1.775 58.798 -36.442 1.00 18.94 218 GLY A CA 1
ATOM 1689 C C . GLY A 1 216 ? 1.229 58.404 -37.800 1.00 20.25 218 GLY A C 1
ATOM 1690 O O . GLY A 1 216 ? 0.326 57.567 -37.916 1.00 17.64 218 GLY A O 1
ATOM 1691 N N . MET A 1 217 ? 1.785 59.015 -38.838 1.00 19.10 219 MET A N 1
ATOM 1692 C CA . MET A 1 217 ? 1.362 58.726 -40.201 1.00 20.87 219 MET A CA 1
ATOM 1693 C C . MET A 1 217 ? 2.481 58.055 -40.972 1.00 17.83 219 MET A C 1
ATOM 1694 O O . MET A 1 217 ? 3.585 57.863 -40.455 1.00 18.58 219 MET A O 1
ATOM 1699 N N . ILE A 1 218 ? 2.176 57.672 -42.207 1.00 20.65 220 ILE A N 1
ATOM 1700 C CA . ILE A 1 218 ? 3.175 57.101 -43.099 1.00 18.86 220 ILE A CA 1
ATOM 1701 C C . ILE A 1 218 ? 2.931 57.771 -44.442 1.00 19.48 220 ILE A C 1
ATOM 1702 O O . ILE A 1 218 ? 1.987 57.433 -45.161 1.00 21.94 220 ILE A O 1
ATOM 1707 N N . ILE A 1 219 ? 3.766 58.750 -44.760 1.00 19.71 221 ILE A N 1
ATOM 1708 C CA . ILE A 1 219 ? 3.638 59.459 -46.015 1.00 20.99 221 ILE A CA 1
ATOM 1709 C C . ILE A 1 219 ? 4.656 58.888 -46.987 1.00 23.07 221 ILE A C 1
ATOM 1710 O O . ILE A 1 219 ? 5.855 58.852 -46.696 1.00 21.76 221 ILE A O 1
ATOM 1715 N N . MET A 1 220 ? 4.158 58.424 -48.129 1.00 20.65 222 MET A N 1
ATOM 1716 C CA . MET A 1 220 ? 4.990 57.839 -49.168 1.00 20.26 222 MET A CA 1
ATOM 1717 C C . MET A 1 220 ? 4.987 58.712 -50.421 1.00 22.16 222 MET A C 1
ATOM 1718 O O . MET A 1 220 ? 4.001 58.758 -51.159 1.00 23.35 222 MET A O 1
ATOM 1723 N N . ASP A 1 221 ? 6.096 59.413 -50.633 1.00 25.42 223 ASP A N 1
ATOM 1724 C CA . ASP A 1 221 ? 6.271 60.293 -51.780 1.00 27.83 223 ASP A CA 1
ATOM 1725 C C . ASP A 1 221 ? 7.130 59.579 -52.825 1.00 28.85 223 ASP A C 1
ATOM 1726 O O . ASP A 1 221 ? 8.343 59.786 -52.892 1.00 33.06 223 ASP A O 1
ATOM 1731 N N . GLY A 1 222 ? 6.504 58.733 -53.634 1.00 24.99 224 GLY A N 1
ATOM 1732 C CA . GLY A 1 222 ? 7.250 58.012 -54.648 1.00 23.24 224 GLY A CA 1
ATOM 1733 C C . GLY A 1 222 ? 8.342 57.136 -54.061 1.00 26.55 224 GLY A C 1
ATOM 1734 O O . GLY A 1 222 ? 9.499 57.211 -54.474 1.00 30.11 224 GLY A O 1
ATOM 1735 N N . VAL A 1 223 ? 7.982 56.302 -53.091 1.00 26.03 225 VAL A N 1
ATOM 1736 C CA . VAL A 1 223 ? 8.954 55.419 -52.463 1.00 23.65 225 VAL A CA 1
ATOM 1737 C C . VAL A 1 223 ? 9.157 54.196 -53.343 1.00 24.20 225 VAL A C 1
ATOM 1738 O O . VAL A 1 223 ? 8.193 53.540 -53.740 1.00 26.46 225 VAL A O 1
ATOM 1742 N N . GLU A 1 224 ? 10.416 53.889 -53.637 1.00 26.47 226 GLU A N 1
ATOM 1743 C CA . GLU A 1 224 ? 10.739 52.751 -54.487 1.00 31.54 226 GLU A CA 1
ATOM 1744 C C . GLU A 1 224 ? 11.027 51.512 -53.651 1.00 29.28 226 GLU A C 1
ATOM 1745 O O . GLU A 1 224 ? 11.931 51.503 -52.823 1.00 31.12 226 GLU A O 1
ATOM 1751 N N . VAL A 1 225 ? 10.254 50.460 -53.885 1.00 27.48 227 VAL A N 1
ATOM 1752 C CA . VAL A 1 225 ? 10.401 49.224 -53.139 1.00 23.44 227 VAL A CA 1
ATOM 1753 C C . VAL A 1 225 ? 10.850 48.062 -54.009 1.00 25.15 227 VAL A C 1
ATOM 1754 O O . VAL A 1 225 ? 10.203 47.738 -55.001 1.00 26.75 227 VAL A O 1
ATOM 1758 N N . PRO A 1 226 ? 11.966 47.413 -53.639 1.00 28.26 228 PRO A N 1
ATOM 1759 C CA . PRO A 1 226 ? 12.487 46.271 -54.395 1.00 30.42 228 PRO A CA 1
ATOM 1760 C C . PRO A 1 226 ? 11.432 45.166 -54.411 1.00 33.92 228 PRO A C 1
ATOM 1761 O O . PRO A 1 226 ? 10.631 45.060 -53.484 1.00 36.87 228 PRO A O 1
ATOM 1765 N N . GLU A 1 227 ? 11.428 44.348 -55.457 1.00 41.47 229 GLU A N 1
ATOM 1766 C CA . GLU A 1 227 ? 10.454 43.267 -55.559 1.00 47.01 229 GLU A CA 1
ATOM 1767 C C . GLU A 1 227 ? 10.542 42.300 -54.392 1.00 45.92 229 GLU A C 1
ATOM 1768 O O . GLU A 1 227 ? 9.529 41.772 -53.946 1.00 46.99 229 GLU A O 1
ATOM 1774 N N . GLU A 1 228 ? 11.758 42.065 -53.910 1.00 46.36 230 GLU A N 1
ATOM 1775 C CA . GLU A 1 228 ? 11.984 41.149 -52.798 1.00 50.31 230 GLU A CA 1
ATOM 1776 C C . GLU A 1 228 ? 11.340 41.620 -51.495 1.00 47.42 230 GLU A C 1
ATOM 1777 O O . GLU A 1 228 ? 11.242 40.853 -50.534 1.00 46.55 230 GLU A O 1
ATOM 1783 N N . ASN A 1 229 ? 10.908 42.879 -51.469 1.00 43.12 231 ASN A N 1
ATOM 1784 C CA . ASN A 1 229 ? 10.271 43.453 -50.289 1.00 37.99 231 ASN A CA 1
ATOM 1785 C C . ASN A 1 229 ? 8.757 43.348 -50.348 1.00 36.05 231 ASN A C 1
ATOM 1786 O O . ASN A 1 229 ? 8.052 43.949 -49.540 1.00 37.43 231 ASN A O 1
ATOM 1791 N N . VAL A 1 230 ? 8.258 42.593 -51.317 1.00 31.86 232 VAL A N 1
ATOM 1792 C CA . VAL A 1 230 ? 6.824 42.410 -51.448 1.00 29.12 232 VAL A CA 1
ATOM 1793 C C . VAL A 1 230 ? 6.466 41.077 -50.817 1.00 30.79 232 VAL A C 1
ATOM 1794 O O . VAL A 1 230 ? 7.231 40.120 -50.914 1.00 32.22 232 VAL A O 1
ATOM 1798 N N . LEU A 1 231 ? 5.311 41.028 -50.158 1.00 31.22 233 LEU A N 1
ATOM 1799 C CA . LEU A 1 231 ? 4.827 39.815 -49.510 1.00 31.41 233 LEU A CA 1
ATOM 1800 C C . LEU A 1 231 ? 4.105 38.964 -50.547 1.00 34.03 233 LEU A C 1
ATOM 1801 O O . LEU A 1 231 ? 2.975 39.268 -50.940 1.00 39.57 233 LEU A O 1
ATOM 1806 N N . PRO A 1 232 ? 4.750 37.877 -50.996 1.00 32.69 234 PRO A N 1
ATOM 1807 C CA . PRO A 1 232 ? 4.234 36.937 -51.997 1.00 34.15 234 PRO A CA 1
ATOM 1808 C C . PRO A 1 232 ? 2.997 36.129 -51.633 1.00 38.95 234 PRO A C 1
ATOM 1809 O O . PRO A 1 232 ? 2.403 35.491 -52.500 1.00 43.36 234 PRO A O 1
ATOM 1813 N N . GLY A 1 233 ? 2.601 36.156 -50.367 1.00 42.61 235 GLY A N 1
ATOM 1814 C CA . GLY A 1 233 ? 1.447 35.378 -49.948 1.00 43.59 235 GLY A CA 1
ATOM 1815 C C . GLY A 1 233 ? 0.108 36.079 -49.813 1.00 45.66 235 GLY A C 1
ATOM 1816 O O . GLY A 1 233 ? -0.887 35.428 -49.503 1.00 45.27 235 GLY A O 1
ATOM 1817 N N . ALA A 1 234 ? 0.063 37.390 -50.033 1.00 49.95 236 ALA A N 1
ATOM 1818 C CA . ALA A 1 234 ? -1.195 38.132 -49.925 1.00 57.01 236 ALA A CA 1
ATOM 1819 C C . ALA A 1 234 ? -1.588 38.725 -51.278 1.00 60.37 236 ALA A C 1
ATOM 1820 O O . ALA A 1 234 ? -0.724 39.135 -52.055 1.00 63.27 236 ALA A O 1
ATOM 1822 N N . SER A 1 235 ? -2.887 38.777 -51.562 1.00 62.29 237 SER A N 1
ATOM 1823 C CA . SER A 1 235 ? -3.339 39.311 -52.840 1.00 63.18 237 SER A CA 1
ATOM 1824 C C . SER A 1 235 ? -4.422 40.384 -52.757 1.00 65.06 237 SER A C 1
ATOM 1825 O O . SER A 1 235 ? -4.307 41.422 -53.410 1.00 64.94 237 SER A O 1
ATOM 1828 N N . SER A 1 236 ? -5.477 40.151 -51.980 1.00 71.60 238 SER A N 1
ATOM 1829 C CA . SER A 1 236 ? -6.535 41.157 -51.882 1.00 78.19 238 SER A CA 1
ATOM 1830 C C . SER A 1 236 ? -7.326 41.164 -50.576 1.00 81.25 238 SER A C 1
ATOM 1831 O O . SER A 1 236 ? -8.192 40.317 -50.362 1.00 80.49 238 SER A O 1
ATOM 1834 N N . LEU A 1 237 ? -7.026 42.137 -49.718 1.00 85.85 239 LEU A N 1
ATOM 1835 C CA . LEU A 1 237 ? -7.702 42.310 -48.432 1.00 88.47 239 LEU A CA 1
ATOM 1836 C C . LEU A 1 237 ? -7.671 41.094 -47.509 1.00 90.72 239 LEU A C 1
ATOM 1837 O O . LEU A 1 237 ? -7.807 41.233 -46.294 1.00 88.02 239 LEU A O 1
ATOM 1842 N N . GLY A 1 238 ? -7.496 39.907 -48.084 1.00 94.54 240 GLY A N 1
ATOM 1843 C CA . GLY A 1 238 ? -7.448 38.695 -47.285 1.00 97.60 240 GLY A CA 1
ATOM 1844 C C . GLY A 1 238 ? -6.208 38.666 -46.415 1.00 97.36 240 GLY A C 1
ATOM 1845 O O . GLY A 1 238 ? -6.234 38.169 -45.288 1.00 100.04 240 GLY A O 1
ATOM 1846 N N . GLY A 1 239 ? -5.115 39.200 -46.948 1.00 94.12 241 GLY A N 1
ATOM 1847 C CA . GLY A 1 239 ? -3.874 39.244 -46.201 1.00 87.25 241 GLY A CA 1
ATOM 1848 C C . GLY A 1 239 ? -4.044 40.105 -44.966 1.00 82.97 241 GLY A C 1
ATOM 1849 O O . GLY A 1 239 ? -3.830 39.631 -43.848 1.00 83.69 241 GLY A O 1
ATOM 1850 N N . PRO A 1 240 ? -4.436 41.381 -45.130 1.00 76.96 242 PRO A N 1
ATOM 1851 C CA . PRO A 1 240 ? -4.615 42.245 -43.964 1.00 73.42 242 PRO A CA 1
ATOM 1852 C C . PRO A 1 240 ? -5.718 41.743 -43.032 1.00 71.18 242 PRO A C 1
ATOM 1853 O O . PRO A 1 240 ? -5.519 41.669 -41.819 1.00 70.83 242 PRO A O 1
ATOM 1857 N N . PHE A 1 241 ? -6.869 41.385 -43.597 1.00 69.42 243 PHE A N 1
ATOM 1858 C CA . PHE A 1 241 ? -7.986 40.904 -42.785 1.00 69.28 243 PHE A CA 1
ATOM 1859 C C . PHE A 1 241 ? -7.580 39.686 -41.960 1.00 64.01 243 PHE A C 1
ATOM 1860 O O . PHE A 1 241 ? -8.012 39.529 -40.818 1.00 63.97 243 PHE A O 1
ATOM 1868 N N . GLY A 1 242 ? -6.750 38.827 -42.540 1.00 57.77 244 GLY A N 1
ATOM 1869 C CA . GLY A 1 242 ? -6.296 37.650 -41.824 1.00 51.50 244 GLY A CA 1
ATOM 1870 C C . GLY A 1 242 ? -5.476 38.066 -40.618 1.00 49.50 244 GLY A C 1
ATOM 1871 O O . GLY A 1 242 ? -5.678 37.570 -39.512 1.00 49.21 244 GLY A O 1
ATOM 1872 N N . CYS A 1 243 ? -4.544 38.987 -40.836 1.00 47.69 245 CYS A N 1
ATOM 1873 C CA . CYS A 1 243 ? -3.697 39.488 -39.761 1.00 45.28 245 CYS A CA 1
ATOM 1874 C C . CYS A 1 243 ? -4.572 40.157 -38.707 1.00 44.24 245 CYS A C 1
ATOM 1875 O O . CYS A 1 243 ? -4.361 39.986 -37.504 1.00 45.37 245 CYS A O 1
ATOM 1878 N N . LEU A 1 244 ? -5.552 40.923 -39.177 1.00 40.17 246 LEU A N 1
ATOM 1879 C CA . LEU A 1 244 ? -6.461 41.640 -38.298 1.00 37.70 246 LEU A CA 1
ATOM 1880 C C . LEU A 1 244 ? -7.150 40.727 -37.293 1.00 36.95 246 LEU A C 1
ATOM 1881 O O . LEU A 1 244 ? -7.323 41.098 -36.135 1.00 38.46 246 LEU A O 1
ATOM 1886 N N . ASN A 1 245 ? -7.535 39.531 -37.723 1.00 36.80 247 ASN A N 1
ATOM 1887 C CA . ASN A 1 245 ? -8.201 38.610 -36.815 1.00 40.38 247 ASN A CA 1
ATOM 1888 C C . ASN A 1 245 ? -7.306 38.177 -35.665 1.00 37.43 247 ASN A C 1
ATOM 1889 O O . ASN A 1 245 ? -7.784 37.953 -34.557 1.00 40.57 247 ASN A O 1
ATOM 1894 N N . ASN A 1 246 ? -6.008 38.067 -35.922 1.00 35.36 248 ASN A N 1
ATOM 1895 C CA . ASN A 1 246 ? -5.077 37.663 -34.879 1.00 35.01 248 ASN A CA 1
ATOM 1896 C C . ASN A 1 246 ? -4.912 38.768 -33.848 1.00 30.36 248 ASN A C 1
ATOM 1897 O O . ASN A 1 246 ? -4.810 38.500 -32.650 1.00 29.83 248 ASN A O 1
ATOM 1902 N N . ALA A 1 247 ? -4.897 40.012 -34.317 1.00 25.93 249 ALA A N 1
ATOM 1903 C CA . ALA A 1 247 ? -4.759 41.156 -33.428 1.00 25.45 249 ALA A CA 1
ATOM 1904 C C . ALA A 1 247 ? -6.032 41.311 -32.599 1.00 25.50 249 ALA A C 1
ATOM 1905 O O . ALA A 1 247 ? -5.976 41.580 -31.403 1.00 27.34 249 ALA A O 1
ATOM 1907 N N . ARG A 1 248 ? -7.177 41.131 -33.251 1.00 20.93 250 ARG A N 1
ATOM 1908 C CA . ARG A 1 248 ? -8.470 41.249 -32.594 1.00 21.49 250 ARG A CA 1
ATOM 1909 C C . ARG A 1 248 ? -8.648 40.211 -31.498 1.00 20.07 250 ARG A C 1
ATOM 1910 O O . ARG A 1 248 ? -9.271 40.482 -30.470 1.00 23.35 250 ARG A O 1
ATOM 1918 N N . TYR A 1 249 ? -8.111 39.018 -31.726 1.00 17.44 251 TYR A N 1
ATOM 1919 C CA . TYR A 1 249 ? -8.197 37.961 -30.728 1.00 21.37 251 TYR A CA 1
ATOM 1920 C C . TYR A 1 249 ? -7.449 38.428 -29.474 1.00 19.82 251 TYR A C 1
ATOM 1921 O O . TYR A 1 249 ? -7.958 38.327 -28.359 1.00 18.82 251 TYR A O 1
ATOM 1930 N N . GLY A 1 250 ? -6.248 38.957 -29.671 1.00 14.55 252 GLY A N 1
ATOM 1931 C CA . GLY A 1 250 ? -5.468 39.439 -28.549 1.00 14.39 252 GLY A CA 1
ATOM 1932 C C . GLY A 1 250 ? -6.155 40.580 -27.821 1.00 16.87 252 GLY A C 1
ATOM 1933 O O . GLY A 1 250 ? -6.001 40.731 -26.606 1.00 17.78 252 GLY A O 1
ATOM 1934 N N . ILE A 1 251 ? -6.910 41.383 -28.569 1.00 17.69 253 ILE A N 1
ATOM 1935 C CA . ILE A 1 251 ? -7.635 42.523 -28.014 1.00 18.11 253 ILE A CA 1
ATOM 1936 C C . ILE A 1 251 ? -8.801 42.077 -27.133 1.00 17.10 253 ILE A C 1
ATOM 1937 O O . ILE A 1 251 ? -9.044 42.665 -26.080 1.00 20.80 253 ILE A O 1
ATOM 1942 N N . ALA A 1 252 ? -9.517 41.042 -27.568 1.00 14.83 254 ALA A N 1
ATOM 1943 C CA . ALA A 1 252 ? -10.651 40.521 -26.807 1.00 13.38 254 ALA A CA 1
ATOM 1944 C C . ALA A 1 252 ? -10.219 40.108 -25.398 1.00 16.01 254 ALA A C 1
ATOM 1945 O O . ALA A 1 252 ? -10.978 40.277 -24.437 1.00 12.15 254 ALA A O 1
ATOM 1947 N N . TRP A 1 253 ? -9.006 39.561 -25.293 1.00 16.40 255 TRP A N 1
ATOM 1948 C CA . TRP A 1 253 ? -8.432 39.129 -24.019 1.00 13.92 255 TRP A CA 1
ATOM 1949 C C . TRP A 1 253 ? -7.932 40.324 -23.230 1.00 16.31 255 TRP A C 1
ATOM 1950 O O . TRP A 1 253 ? -8.249 40.493 -22.050 1.00 19.90 255 TRP A O 1
ATOM 1961 N N . GLY A 1 254 ? -7.130 41.148 -23.896 1.00 16.01 256 GLY A N 1
ATOM 1962 C CA . GLY A 1 254 ? -6.553 42.317 -23.256 1.00 16.69 256 GLY A CA 1
ATOM 1963 C C . GLY A 1 254 ? -7.485 43.242 -22.491 1.00 16.32 256 GLY A C 1
ATOM 1964 O O . GLY A 1 254 ? -7.210 43.577 -21.331 1.00 20.15 256 GLY A O 1
ATOM 1965 N N . VAL A 1 255 ? -8.576 43.671 -23.124 1.00 18.83 257 VAL A N 1
ATOM 1966 C CA . VAL A 1 255 ? -9.500 44.589 -22.469 1.00 16.41 257 VAL A CA 1
ATOM 1967 C C . VAL A 1 255 ? -10.052 44.037 -21.158 1.00 19.19 257 VAL A C 1
ATOM 1968 O O . VAL A 1 255 ? -10.501 44.798 -20.301 1.00 20.16 257 VAL A O 1
ATOM 1972 N N . LEU A 1 256 ? -10.022 42.717 -20.999 1.00 19.08 258 LEU A N 1
ATOM 1973 C CA . LEU A 1 256 ? -10.512 42.117 -19.768 1.00 16.16 258 LEU A CA 1
ATOM 1974 C C . LEU A 1 256 ? -9.517 42.441 -18.643 1.00 16.65 258 LEU A C 1
ATOM 1975 O O . LEU A 1 256 ? -9.894 42.538 -17.472 1.00 18.42 258 LEU A O 1
ATOM 1980 N N . GLY A 1 257 ? -8.251 42.623 -19.011 1.00 15.07 259 GLY A N 1
ATOM 1981 C CA . GLY A 1 257 ? -7.230 42.955 -18.032 1.00 14.17 259 GLY A CA 1
ATOM 1982 C C . GLY A 1 257 ? -7.497 44.343 -17.470 1.00 15.33 259 GLY A C 1
ATOM 1983 O O . GLY A 1 257 ? -7.413 44.565 -16.260 1.00 23.74 259 GLY A O 1
ATOM 1984 N N . ALA A 1 258 ? -7.823 45.276 -18.363 1.00 14.20 260 ALA A N 1
ATOM 1985 C CA . ALA A 1 258 ? -8.127 46.652 -17.990 1.00 12.92 260 ALA A CA 1
ATOM 1986 C C . ALA A 1 258 ? -9.398 46.700 -17.139 1.00 17.06 260 ALA A C 1
ATOM 1987 O O . ALA A 1 258 ? -9.490 47.484 -16.194 1.00 20.20 260 ALA A O 1
ATOM 1989 N N . SER A 1 259 ? -10.376 45.867 -17.489 1.00 19.86 261 SER A N 1
ATOM 1990 C CA . SER A 1 259 ? -11.635 45.804 -16.755 1.00 17.24 261 SER A CA 1
ATOM 1991 C C . SER A 1 259 ? -11.367 45.319 -15.333 1.00 18.56 261 SER A C 1
ATOM 1992 O O . SER A 1 259 ? -11.835 45.912 -14.368 1.00 21.43 261 SER A O 1
ATOM 1995 N N . GLU A 1 260 ? -10.613 44.230 -15.222 1.00 15.93 262 GLU A N 1
ATOM 1996 C CA . GLU A 1 260 ? -10.269 43.667 -13.928 1.00 15.93 262 GLU A CA 1
ATOM 1997 C C . GLU A 1 260 ? -9.551 44.703 -13.079 1.00 19.42 262 GLU A C 1
ATOM 1998 O O . GLU A 1 260 ? -9.813 44.821 -11.880 1.00 17.22 262 GLU A O 1
ATOM 2004 N N . PHE A 1 261 ? -8.648 45.461 -13.694 1.00 13.23 263 PHE A N 1
ATOM 2005 C CA . PHE A 1 261 ? -7.943 46.488 -12.946 1.00 16.59 263 PHE A CA 1
ATOM 2006 C C . PHE A 1 261 ? -8.943 47.514 -12.412 1.00 16.25 263 PHE A C 1
ATOM 2007 O O . PHE A 1 261 ? -8.854 47.946 -11.254 1.00 18.47 263 PHE A O 1
ATOM 2015 N N . CYS A 1 262 ? -9.892 47.905 -13.256 1.00 15.11 264 CYS A N 1
ATOM 2016 C CA . CYS A 1 262 ? -10.893 48.877 -12.853 1.00 14.68 264 CYS A CA 1
ATOM 2017 C C . CYS A 1 262 ? -11.794 48.316 -11.752 1.00 15.74 264 CYS A C 1
ATOM 2018 O O . CYS A 1 262 ? -12.156 49.029 -10.817 1.00 16.60 264 CYS A O 1
ATOM 2021 N N . LEU A 1 263 ? -12.158 47.043 -11.867 1.00 14.22 265 LEU A N 1
ATOM 2022 C CA . LEU A 1 263 ? -12.991 46.398 -10.861 1.00 13.86 265 LEU A CA 1
ATOM 2023 C C . LEU A 1 263 ? -12.264 46.377 -9.505 1.00 18.58 265 LEU A C 1
ATOM 2024 O O . LEU A 1 263 ? -12.819 46.777 -8.483 1.00 19.69 265 LEU A O 1
ATOM 2029 N N . HIS A 1 264 ? -11.018 45.916 -9.510 1.00 19.82 266 HIS A N 1
ATOM 2030 C CA . HIS A 1 264 ? -10.223 45.842 -8.293 1.00 21.96 266 HIS A CA 1
ATOM 2031 C C . HIS A 1 264 ? -10.029 47.201 -7.634 1.00 21.97 266 HIS A C 1
ATOM 2032 O O . HIS A 1 264 ? -10.110 47.324 -6.408 1.00 24.48 266 HIS A O 1
ATOM 2039 N N . THR A 1 265 ? -9.771 48.218 -8.449 1.00 20.01 267 THR A N 1
ATOM 2040 C CA . THR A 1 265 ? -9.570 49.567 -7.946 1.00 18.36 267 THR A CA 1
ATOM 2041 C C . THR A 1 265 ? -10.852 50.106 -7.329 1.00 17.89 267 THR A C 1
ATOM 2042 O O . THR A 1 265 ? -10.833 50.634 -6.215 1.00 21.26 267 THR A O 1
ATOM 2046 N N . ALA A 1 266 ? -11.964 49.969 -8.045 1.00 15.80 268 ALA A N 1
ATOM 2047 C CA . ALA A 1 266 ? -13.252 50.450 -7.547 1.00 16.99 268 ALA A CA 1
ATOM 2048 C C . ALA A 1 266 ? -13.650 49.726 -6.264 1.00 18.96 268 ALA A C 1
ATOM 2049 O O . ALA A 1 266 ? -14.183 50.337 -5.334 1.00 21.65 268 ALA A O 1
ATOM 2051 N N . ARG A 1 267 ? -13.403 48.420 -6.227 1.00 17.50 269 ARG A N 1
ATOM 2052 C CA . ARG A 1 267 ? -13.738 47.615 -5.062 1.00 17.99 269 ARG A CA 1
ATOM 2053 C C . ARG A 1 267 ? -12.961 48.081 -3.836 1.00 15.44 269 ARG A C 1
ATOM 2054 O O . ARG A 1 267 ? -13.556 48.429 -2.818 1.00 18.08 269 ARG A O 1
ATOM 2062 N N . GLN A 1 268 ? -11.636 48.095 -3.938 1.00 19.00 270 GLN A N 1
ATOM 2063 C CA . GLN A 1 268 ? -10.796 48.537 -2.828 1.00 18.35 270 GLN A CA 1
ATOM 2064 C C . GLN A 1 268 ? -11.171 49.935 -2.383 1.00 19.40 270 GLN A C 1
ATOM 2065 O O . GLN A 1 268 ? -11.220 50.225 -1.185 1.00 23.53 270 GLN A O 1
ATOM 2071 N N . TYR A 1 269 ? -11.445 50.805 -3.347 1.00 19.06 271 TYR A N 1
ATOM 2072 C CA . TYR A 1 269 ? -11.810 52.167 -3.014 1.00 16.25 271 TYR A CA 1
ATOM 2073 C C . TYR A 1 269 ? -13.097 52.182 -2.210 1.00 14.63 271 TYR A C 1
ATOM 2074 O O . TYR A 1 269 ? -13.195 52.895 -1.214 1.00 18.56 271 TYR A O 1
ATOM 2083 N N . ALA A 1 270 ? -14.079 51.393 -2.641 1.00 15.96 272 ALA A N 1
ATOM 2084 C CA . ALA A 1 270 ? -15.372 51.331 -1.953 1.00 12.42 272 ALA A CA 1
ATOM 2085 C C . ALA A 1 270 ? -15.244 50.822 -0.512 1.00 15.19 272 ALA A C 1
ATOM 2086 O O . ALA A 1 270 ? -16.076 51.136 0.346 1.00 19.12 272 ALA A O 1
ATOM 2088 N N . LEU A 1 271 ? -14.206 50.031 -0.258 1.00 18.54 273 LEU A N 1
ATOM 2089 C CA . LEU A 1 271 ? -13.965 49.484 1.073 1.00 19.81 273 LEU A CA 1
ATOM 2090 C C . LEU A 1 271 ? -13.210 50.466 1.971 1.00 20.23 273 LEU A C 1
ATOM 2091 O O . LEU A 1 271 ? -13.478 50.545 3.172 1.00 25.55 273 LEU A O 1
ATOM 2096 N N . ASP A 1 272 ? -12.276 51.208 1.376 1.00 20.33 274 ASP A N 1
ATOM 2097 C CA . ASP A 1 272 ? -11.456 52.180 2.098 1.00 18.70 274 ASP A CA 1
ATOM 2098 C C . ASP A 1 272 ? -12.124 53.535 2.280 1.00 23.85 274 ASP A C 1
ATOM 2099 O O . ASP A 1 272 ? -11.981 54.172 3.326 1.00 25.45 274 ASP A O 1
ATOM 2104 N N . ARG A 1 273 ? -12.843 53.978 1.255 1.00 24.84 275 ARG A N 1
ATOM 2105 C CA . ARG A 1 273 ? -13.516 55.269 1.288 1.00 21.73 275 ARG A CA 1
ATOM 2106 C C . ARG A 1 273 ? -14.773 55.250 2.145 1.00 21.78 275 ARG A C 1
ATOM 2107 O O . ARG A 1 273 ? -15.642 54.395 1.983 1.00 24.45 275 ARG A O 1
ATOM 2115 N N . MET A 1 274 ? -14.869 56.215 3.052 1.00 21.26 276 MET A N 1
ATOM 2116 C CA . MET A 1 274 ? -16.020 56.306 3.931 1.00 23.87 276 MET A CA 1
ATOM 2117 C C . MET A 1 274 ? -16.771 57.620 3.857 1.00 21.38 276 MET A C 1
ATOM 2118 O O . MET A 1 274 ? -16.177 58.695 3.788 1.00 20.58 276 MET A O 1
ATOM 2123 N N . GLN A 1 275 ? -18.093 57.503 3.859 1.00 18.68 277 GLN A N 1
ATOM 2124 C CA . GLN A 1 275 ? -18.993 58.645 3.813 1.00 22.25 277 GLN A CA 1
ATOM 2125 C C . GLN A 1 275 ? -20.235 58.208 4.562 1.00 21.75 277 GLN A C 1
ATOM 2126 O O . GLN A 1 275 ? -20.615 57.044 4.496 1.00 20.55 277 GLN A O 1
ATOM 2132 N N . PHE A 1 276 ? -20.859 59.135 5.279 1.00 24.07 278 PHE A N 1
ATOM 2133 C CA . PHE A 1 276 ? -22.057 58.822 6.048 1.00 25.90 278 PHE A CA 1
ATOM 2134 C C . PHE A 1 276 ? -21.739 57.783 7.121 1.00 29.34 278 PHE A C 1
ATOM 2135 O O . PHE A 1 276 ? -22.586 56.976 7.492 1.00 32.68 278 PHE A O 1
ATOM 2143 N N . GLY A 1 277 ? -20.501 57.799 7.601 1.00 29.72 279 GLY A N 1
ATOM 2144 C CA . GLY A 1 277 ? -20.102 56.879 8.651 1.00 31.73 279 GLY A CA 1
ATOM 2145 C C . GLY A 1 277 ? -19.889 55.421 8.295 1.00 30.24 279 GLY A C 1
ATOM 2146 O O . GLY A 1 277 ? -19.708 54.595 9.187 1.00 38.19 279 GLY A O 1
ATOM 2147 N N . VAL A 1 278 ? -19.911 55.090 7.012 1.00 26.85 280 VAL A N 1
ATOM 2148 C CA . VAL A 1 278 ? -19.699 53.707 6.590 1.00 22.31 280 VAL A CA 1
ATOM 2149 C C . VAL A 1 278 ? -18.932 53.663 5.274 1.00 25.08 280 VAL A C 1
ATOM 2150 O O . VAL A 1 278 ? -18.843 54.661 4.563 1.00 31.95 280 VAL A O 1
ATOM 2154 N N . PRO A 1 279 ? -18.345 52.506 4.944 1.00 24.80 281 PRO A N 1
ATOM 2155 C CA . PRO A 1 279 ? -17.617 52.446 3.677 1.00 23.00 281 PRO A CA 1
ATOM 2156 C C . PRO A 1 279 ? -18.622 52.479 2.533 1.00 21.40 281 PRO A C 1
ATOM 2157 O O . PRO A 1 279 ? -19.737 51.980 2.662 1.00 18.79 281 PRO A O 1
ATOM 2161 N N . LEU A 1 280 ? -18.232 53.082 1.420 1.00 22.75 282 LEU A N 1
ATOM 2162 C CA . LEU A 1 280 ? -19.116 53.169 0.266 1.00 24.86 282 LEU A CA 1
ATOM 2163 C C . LEU A 1 280 ? -19.655 51.789 -0.111 1.00 22.74 282 LEU A C 1
ATOM 2164 O O . LEU A 1 280 ? -20.791 51.661 -0.572 1.00 23.06 282 LEU A O 1
ATOM 2169 N N . ALA A 1 281 ? -18.839 50.761 0.105 1.00 21.27 283 ALA A N 1
ATOM 2170 C CA . ALA A 1 281 ? -19.213 49.387 -0.215 1.00 20.86 283 ALA A CA 1
ATOM 2171 C C . ALA A 1 281 ? -20.473 48.911 0.509 1.00 18.04 283 ALA A C 1
ATOM 2172 O O . ALA A 1 281 ? -21.063 47.896 0.147 1.00 22.83 283 ALA A O 1
ATOM 2174 N N . ARG A 1 282 ? -20.887 49.649 1.532 1.00 19.84 284 ARG A N 1
ATOM 2175 C CA . ARG A 1 282 ? -22.068 49.280 2.304 1.00 18.04 284 ARG A CA 1
ATOM 2176 C C . ARG A 1 282 ? -23.366 49.605 1.544 1.00 17.63 284 ARG A C 1
ATOM 2177 O O . ARG A 1 282 ? -24.421 49.025 1.810 1.00 19.03 284 ARG A O 1
ATOM 2185 N N . ASN A 1 283 ? -23.278 50.513 0.578 1.00 18.62 285 ASN A N 1
ATOM 2186 C CA . ASN A 1 283 ? -24.454 50.930 -0.179 1.00 16.88 285 ASN A CA 1
ATOM 2187 C C . ASN A 1 283 ? -24.892 49.996 -1.298 1.00 15.24 285 ASN A C 1
ATOM 2188 O O . ASN A 1 283 ? -24.079 49.516 -2.079 1.00 18.50 285 ASN A O 1
ATOM 2193 N N . GLN A 1 284 ? -26.195 49.753 -1.368 1.00 15.79 286 GLN A N 1
ATOM 2194 C CA . GLN A 1 284 ? -26.765 48.887 -2.392 1.00 14.55 286 GLN A CA 1
ATOM 2195 C C . GLN A 1 284 ? -26.394 49.348 -3.804 1.00 15.35 286 GLN A C 1
ATOM 2196 O O . GLN A 1 284 ? -25.983 48.544 -4.640 1.00 17.73 286 GLN A O 1
ATOM 2202 N N . LEU A 1 285 ? -26.544 50.643 -4.060 1.00 16.85 287 LEU A N 1
ATOM 2203 C CA . LEU A 1 285 ? -26.227 51.201 -5.372 1.00 16.22 287 LEU A CA 1
ATOM 2204 C C . LEU A 1 285 ? -24.796 50.861 -5.775 1.00 18.33 287 LEU A C 1
ATOM 2205 O O . LEU A 1 285 ? -24.529 50.579 -6.940 1.00 24.04 287 LEU A O 1
ATOM 2210 N N . ILE A 1 286 ? -23.882 50.884 -4.809 1.00 18.25 288 ILE A N 1
ATOM 2211 C CA . ILE A 1 286 ? -22.484 50.571 -5.079 1.00 16.80 288 ILE A CA 1
ATOM 2212 C C . ILE A 1 286 ? -22.274 49.081 -5.353 1.00 19.63 288 ILE A C 1
ATOM 2213 O O . ILE A 1 286 ? -21.564 48.708 -6.286 1.00 22.46 288 ILE A O 1
ATOM 2218 N N . GLN A 1 287 ? -22.890 48.231 -4.537 1.00 22.70 289 GLN A N 1
ATOM 2219 C CA . GLN A 1 287 ? -22.747 46.789 -4.699 1.00 20.29 289 GLN A CA 1
ATOM 2220 C C . GLN A 1 287 ? -23.287 46.243 -6.023 1.00 18.06 289 GLN A C 1
ATOM 2221 O O . GLN A 1 287 ? -22.727 45.293 -6.567 1.00 17.98 289 GLN A O 1
ATOM 2227 N N . LYS A 1 288 ? -24.364 46.835 -6.536 1.00 15.98 290 LYS A N 1
ATOM 2228 C CA . LYS A 1 288 ? -24.939 46.385 -7.802 1.00 16.60 290 LYS A CA 1
ATOM 2229 C C . LYS A 1 288 ? -23.944 46.616 -8.931 1.00 16.29 290 LYS A C 1
ATOM 2230 O O . LYS A 1 288 ? -23.790 45.774 -9.818 1.00 17.54 290 LYS A O 1
ATOM 2236 N N . LYS A 1 289 ? -23.270 47.763 -8.892 1.00 15.21 291 LYS A N 1
ATOM 2237 C CA . LYS A 1 289 ? -22.286 48.092 -9.908 1.00 15.45 291 LYS A CA 1
ATOM 2238 C C . LYS A 1 289 ? -21.161 47.060 -9.923 1.00 19.08 291 LYS A C 1
ATOM 2239 O O . LYS A 1 289 ? -20.765 46.572 -10.981 1.00 24.21 291 LYS A O 1
ATOM 2245 N N . LEU A 1 290 ? -20.656 46.721 -8.743 1.00 18.04 292 LEU A N 1
ATOM 2246 C CA . LEU A 1 290 ? -19.589 45.736 -8.633 1.00 15.16 292 LEU A CA 1
ATOM 2247 C C . LEU A 1 290 ? -20.056 44.387 -9.174 1.00 16.26 292 LEU A C 1
ATOM 2248 O O . LEU A 1 290 ? -19.313 43.699 -9.876 1.00 19.92 292 LEU A O 1
ATOM 2253 N N . ALA A 1 291 ? -21.292 44.014 -8.849 1.00 17.48 293 ALA A N 1
ATOM 2254 C CA . ALA A 1 291 ? -21.845 42.747 -9.316 1.00 15.05 293 ALA A CA 1
ATOM 2255 C C . ALA A 1 291 ? -21.898 42.704 -10.852 1.00 16.48 293 ALA A C 1
ATOM 2256 O O . ALA A 1 291 ? -21.580 41.675 -11.456 1.00 18.69 293 ALA A O 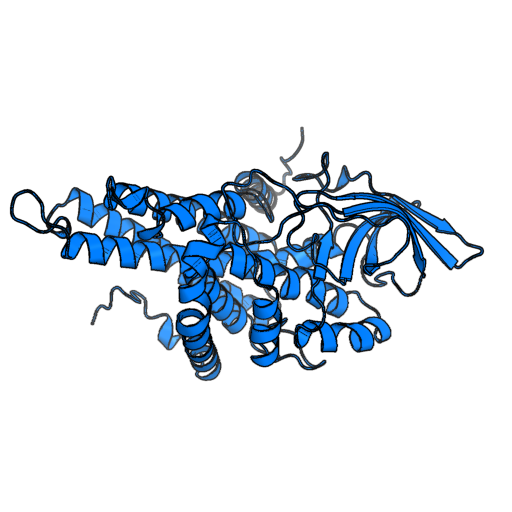1
ATOM 2258 N N . ASP A 1 292 ? -22.303 43.818 -11.470 1.00 20.03 294 ASP A N 1
ATOM 2259 C CA . ASP A 1 292 ? -22.380 43.908 -12.933 1.00 16.42 294 ASP A CA 1
ATOM 2260 C C . ASP A 1 292 ? -21.014 43.788 -13.585 1.00 16.86 294 ASP A C 1
ATOM 2261 O O . ASP A 1 292 ? -20.863 43.098 -14.596 1.00 14.73 294 ASP A O 1
ATOM 2266 N N . MET A 1 293 ? -20.027 44.471 -13.011 1.00 14.98 295 MET A N 1
ATOM 2267 C CA . MET A 1 293 ? -18.670 44.426 -13.535 1.00 12.48 295 MET A CA 1
ATOM 2268 C C . MET A 1 293 ? -18.139 42.992 -13.515 1.00 15.05 295 MET A C 1
ATOM 2269 O O . MET A 1 293 ? -17.647 42.484 -14.530 1.00 20.54 295 MET A O 1
ATOM 2274 N N . LEU A 1 294 ? -18.240 42.341 -12.358 1.00 16.72 296 LEU A N 1
ATOM 2275 C CA . LEU A 1 294 ? -17.756 40.968 -12.218 1.00 15.54 296 LEU A CA 1
ATOM 2276 C C . LEU A 1 294 ? -18.452 40.029 -13.194 1.00 13.83 296 LEU A C 1
ATOM 2277 O O . LEU A 1 294 ? -17.818 39.166 -13.792 1.00 16.47 296 LEU A O 1
ATOM 2282 N N . THR A 1 295 ? -19.758 40.211 -13.354 1.00 13.90 297 THR A N 1
ATOM 2283 C CA . THR A 1 295 ? -20.541 39.368 -14.252 1.00 11.31 297 THR A CA 1
ATOM 2284 C C . THR A 1 295 ? -20.046 39.443 -15.698 1.00 11.59 297 THR A C 1
ATOM 2285 O O . THR A 1 295 ? -19.744 38.418 -16.313 1.00 13.91 297 THR A O 1
ATOM 2289 N N . GLU A 1 296 ? -19.941 40.656 -16.229 1.00 13.67 298 GLU A N 1
ATOM 2290 C CA . GLU A 1 296 ? -19.498 40.821 -17.604 1.00 16.50 298 GLU A CA 1
ATOM 2291 C C . GLU A 1 296 ? -18.063 40.342 -17.815 1.00 17.23 298 GLU A C 1
ATOM 2292 O O . GLU A 1 296 ? -17.770 39.689 -18.813 1.00 15.58 298 GLU A O 1
ATOM 2298 N N . ILE A 1 297 ? -17.169 40.649 -16.883 1.00 14.88 299 ILE A N 1
ATOM 2299 C CA . ILE A 1 297 ? -15.787 40.206 -17.013 1.00 14.37 299 ILE A CA 1
ATOM 2300 C C . ILE A 1 297 ? -15.708 38.679 -17.108 1.00 16.52 299 ILE A C 1
ATOM 2301 O O . ILE A 1 297 ? -15.007 38.130 -17.963 1.00 16.49 299 ILE A O 1
ATOM 2306 N N . THR A 1 298 ? -16.445 38.006 -16.233 1.00 17.15 300 THR A N 1
ATOM 2307 C CA . THR A 1 298 ? -16.464 36.552 -16.181 1.00 17.17 300 THR A CA 1
ATOM 2308 C C . THR A 1 298 ? -16.979 35.896 -17.459 1.00 17.12 300 THR A C 1
ATOM 2309 O O . THR A 1 298 ? -16.410 34.915 -17.939 1.00 17.88 300 THR A O 1
ATOM 2313 N N . LEU A 1 299 ? -18.071 36.427 -17.992 1.00 15.37 301 LEU A N 1
ATOM 2314 C CA . LEU A 1 299 ? -18.649 35.890 -19.214 1.00 16.22 301 LEU A CA 1
ATOM 2315 C C . LEU A 1 299 ? -17.641 36.005 -20.353 1.00 16.54 301 LEU A C 1
ATOM 2316 O O . LEU A 1 299 ? -17.497 35.090 -21.163 1.00 21.54 301 LEU A O 1
ATOM 2321 N N . GLY A 1 300 ? -16.939 37.132 -20.400 1.00 18.57 302 GLY A N 1
ATOM 2322 C CA . GLY A 1 300 ? -15.957 37.353 -21.445 1.00 18.23 302 GLY A CA 1
ATOM 2323 C C . GLY A 1 300 ? -14.715 36.489 -21.325 1.00 18.42 302 GLY A C 1
ATOM 2324 O O . GLY A 1 300 ? -14.189 36.015 -22.343 1.00 21.72 302 GLY A O 1
ATOM 2325 N N . LEU A 1 301 ? -14.248 36.280 -20.092 1.00 20.82 303 LEU A N 1
ATOM 2326 C CA . LEU A 1 301 ? -13.055 35.476 -19.840 1.00 20.06 303 LEU A CA 1
ATOM 2327 C C . LEU A 1 301 ? -13.196 34.036 -20.311 1.00 20.73 303 LEU A C 1
ATOM 2328 O O . LEU A 1 301 ? -12.321 33.509 -20.998 1.00 23.77 303 LEU A O 1
ATOM 2333 N N . HIS A 1 302 ? -14.297 33.394 -19.942 1.00 21.64 304 HIS A N 1
ATOM 2334 C CA . HIS A 1 302 ? -14.506 32.008 -20.331 1.00 21.62 304 HIS A CA 1
ATOM 2335 C C . HIS A 1 302 ? -14.835 31.849 -21.805 1.00 22.63 304 HIS A C 1
ATOM 2336 O O . HIS A 1 302 ? -14.571 30.801 -22.388 1.00 24.88 304 HIS A O 1
ATOM 2343 N N . ALA A 1 303 ? -15.400 32.887 -22.409 1.00 22.57 305 ALA A N 1
ATOM 2344 C CA . ALA A 1 303 ? -15.706 32.838 -23.827 1.00 16.98 305 ALA A CA 1
ATOM 2345 C C . ALA A 1 303 ? -14.353 32.913 -24.547 1.00 19.20 305 ALA A C 1
ATOM 2346 O O . ALA A 1 303 ? -14.086 32.138 -25.464 1.00 23.57 305 ALA A O 1
ATOM 2348 N N . CYS A 1 304 ? -13.493 33.833 -24.113 1.00 15.67 306 CYS A N 1
ATOM 2349 C CA . CYS A 1 304 ? -12.164 33.970 -24.714 1.00 18.65 306 CYS A CA 1
ATOM 2350 C C . CYS A 1 304 ? -11.360 32.675 -24.606 1.00 18.57 306 CYS A C 1
ATOM 2351 O O . CYS A 1 304 ? -10.655 32.298 -25.542 1.00 20.31 306 CYS A O 1
ATOM 2354 N N . LEU A 1 305 ? -11.455 32.000 -23.461 1.00 19.86 307 LEU A N 1
ATOM 2355 C CA . LEU A 1 305 ? -10.736 30.742 -23.276 1.00 17.71 307 LEU A CA 1
ATOM 2356 C C . LEU A 1 305 ? -11.149 29.752 -24.358 1.00 19.20 307 LEU A C 1
ATOM 2357 O O . LEU A 1 305 ? -10.304 29.126 -24.998 1.00 22.85 307 LEU A O 1
ATOM 2362 N N . GLN A 1 306 ? -12.459 29.612 -24.544 1.00 18.62 308 GLN A N 1
ATOM 2363 C CA . GLN A 1 306 ? -13.020 28.708 -25.544 1.00 20.48 308 GLN A CA 1
ATOM 2364 C C . GLN A 1 306 ? -12.515 29.053 -26.940 1.00 19.51 308 GLN A C 1
ATOM 2365 O O . GLN A 1 306 ? -12.128 28.176 -27.703 1.00 20.92 308 GLN A O 1
ATOM 2371 N N . LEU A 1 307 ? -12.523 30.338 -27.271 1.00 23.56 309 LEU A N 1
ATOM 2372 C CA . LEU A 1 307 ? -12.060 30.780 -28.577 1.00 23.97 309 LEU A CA 1
ATOM 2373 C C . LEU A 1 307 ? -10.591 30.419 -28.736 1.00 22.54 309 LEU A C 1
ATOM 2374 O O . LEU A 1 307 ? -10.170 29.962 -29.793 1.00 24.11 309 LEU A O 1
ATOM 2379 N N . GLY A 1 308 ? -9.820 30.622 -27.671 1.00 23.20 310 GLY A N 1
ATOM 2380 C CA . GLY A 1 308 ? -8.400 30.319 -27.703 1.00 19.52 310 GLY A CA 1
ATOM 2381 C C . GLY A 1 308 ? -8.130 28.850 -27.966 1.00 18.96 310 GLY A C 1
ATOM 2382 O O . GLY A 1 308 ? -7.203 28.504 -28.699 1.00 22.16 310 GLY A O 1
ATOM 2383 N N . ARG A 1 309 ? -8.934 27.982 -27.363 1.00 21.96 311 ARG A N 1
ATOM 2384 C CA . ARG A 1 309 ? -8.770 26.548 -27.554 1.00 20.86 311 ARG A CA 1
ATOM 2385 C C . ARG A 1 309 ? -9.130 26.175 -28.996 1.00 21.75 311 ARG A C 1
ATOM 2386 O O . ARG A 1 309 ? -8.422 25.394 -29.629 1.00 25.01 311 ARG A O 1
ATOM 2394 N N . LEU A 1 310 ? -10.219 26.742 -29.512 1.00 21.40 312 LEU A N 1
ATOM 2395 C CA . LEU A 1 310 ? -10.637 26.469 -30.884 1.00 19.58 312 LEU A CA 1
ATOM 2396 C C . LEU A 1 310 ? -9.566 26.939 -31.856 1.00 19.89 312 LEU A C 1
ATOM 2397 O O . LEU A 1 310 ? -9.273 26.282 -32.852 1.00 24.47 312 LEU A O 1
ATOM 2402 N N . LYS A 1 311 ? -8.985 28.090 -31.553 1.00 18.81 313 LYS A N 1
ATOM 2403 C CA . LYS A 1 311 ? -7.965 28.671 -32.400 1.00 21.82 313 LYS A CA 1
ATOM 2404 C C . LYS A 1 311 ? -6.798 27.710 -32.585 1.00 22.51 313 LYS A C 1
ATOM 2405 O O . LYS A 1 311 ? -6.352 27.489 -33.708 1.00 26.39 313 LYS A O 1
ATOM 2411 N N . ASP A 1 312 ? -6.313 27.130 -31.493 1.00 23.56 314 ASP A N 1
ATOM 2412 C CA . ASP A 1 312 ? -5.201 26.194 -31.576 1.00 25.33 314 ASP A CA 1
ATOM 2413 C C . ASP A 1 312 ? -5.568 24.906 -32.314 1.00 27.23 314 ASP A C 1
ATOM 2414 O O . ASP A 1 312 ? -4.693 24.127 -32.686 1.00 29.68 314 ASP A O 1
ATOM 2419 N N . GLN A 1 313 ? -6.856 24.681 -32.528 1.00 26.99 315 GLN A N 1
ATOM 2420 C CA . GLN A 1 313 ? -7.300 23.493 -33.240 1.00 32.39 315 GLN A CA 1
ATOM 2421 C C . GLN A 1 313 ? -7.646 23.888 -34.667 1.00 34.43 315 GLN A C 1
ATOM 2422 O O . GLN A 1 313 ? -8.179 23.083 -35.426 1.00 38.00 315 GLN A O 1
ATOM 2428 N N . ASP A 1 314 ? -7.348 25.132 -35.024 1.00 38.64 316 ASP A N 1
ATOM 2429 C CA . ASP A 1 314 ? -7.655 25.643 -36.356 1.00 41.13 316 ASP A CA 1
ATOM 2430 C C . ASP A 1 314 ? -9.145 25.537 -36.645 1.00 39.98 316 ASP A C 1
ATOM 2431 O O . ASP A 1 314 ? -9.543 25.135 -37.737 1.00 41.86 316 ASP A O 1
ATOM 2436 N N . LYS A 1 315 ? -9.966 25.897 -35.664 1.00 37.78 317 LYS A N 1
ATOM 2437 C CA . LYS A 1 315 ? -11.411 25.838 -35.828 1.00 34.72 317 LYS A CA 1
ATOM 2438 C C . LYS A 1 315 ? -12.055 27.181 -35.522 1.00 33.57 317 LYS A C 1
ATOM 2439 O O . LYS A 1 315 ? -13.264 27.272 -35.334 1.00 35.75 317 LYS A O 1
ATOM 2445 N N . ALA A 1 316 ? -11.239 28.227 -35.478 1.00 30.93 318 ALA A N 1
ATOM 2446 C CA . ALA A 1 316 ? -11.736 29.562 -35.186 1.00 34.80 318 ALA A CA 1
ATOM 2447 C C . ALA A 1 316 ? -12.077 30.325 -36.460 1.00 36.72 318 ALA A C 1
ATOM 2448 O O . ALA A 1 316 ? -11.254 30.432 -37.371 1.00 42.13 318 ALA A O 1
ATOM 2450 N N . ALA A 1 317 ? -13.297 30.848 -36.518 1.00 34.15 319 ALA A N 1
ATOM 2451 C CA . ALA A 1 317 ? -13.748 31.618 -37.668 1.00 27.93 319 ALA A CA 1
ATOM 2452 C C . ALA A 1 317 ? -13.679 33.095 -37.312 1.00 27.29 319 ALA A C 1
ATOM 2453 O O . ALA A 1 317 ? -13.807 33.467 -36.147 1.00 29.73 319 ALA A O 1
ATOM 2455 N N . PRO A 1 318 ? -13.473 33.958 -38.315 1.00 26.58 320 PRO A N 1
ATOM 2456 C CA . PRO A 1 318 ? -13.387 35.405 -38.102 1.00 25.46 320 PRO A CA 1
ATOM 2457 C C . PRO A 1 318 ? -14.580 35.976 -37.343 1.00 22.25 320 PRO A C 1
ATOM 2458 O O . PRO A 1 318 ? -14.424 36.903 -36.551 1.00 23.52 320 PRO A O 1
ATOM 2462 N N . GLU A 1 319 ? -15.770 35.437 -37.598 1.00 21.32 321 GLU A N 1
ATOM 2463 C CA . GLU A 1 319 ? -16.972 35.918 -36.928 1.00 21.15 321 GLU A CA 1
ATOM 2464 C C . GLU A 1 319 ? -16.887 35.695 -35.415 1.00 23.84 321 GLU A C 1
ATOM 2465 O O . GLU A 1 319 ? -17.369 36.512 -34.630 1.00 27.73 321 GLU A O 1
ATOM 2471 N N . MET A 1 320 ? -16.275 34.586 -35.012 1.00 22.38 322 MET A N 1
ATOM 2472 C CA . MET A 1 320 ? -16.117 34.285 -33.598 1.00 19.90 322 MET A CA 1
ATOM 2473 C C . MET A 1 320 ? -15.338 35.413 -32.933 1.00 20.68 322 MET A C 1
ATOM 2474 O O . MET A 1 320 ? -15.716 35.901 -31.865 1.00 18.03 322 MET A O 1
ATOM 2479 N N . VAL A 1 321 ? -14.251 35.826 -33.577 1.00 21.77 323 VAL A N 1
ATOM 2480 C CA . VAL A 1 321 ? -13.405 36.891 -33.054 1.00 20.97 323 VAL A CA 1
ATOM 2481 C C . VAL A 1 321 ? -14.138 38.233 -33.020 1.00 21.03 323 VAL A C 1
ATOM 2482 O O . VAL A 1 321 ? -13.957 39.019 -32.092 1.00 21.69 323 VAL A O 1
ATOM 2486 N N . SER A 1 322 ? -14.967 38.497 -34.025 1.00 20.10 324 SER A N 1
ATOM 2487 C CA . SER A 1 322 ? -15.716 39.746 -34.053 1.00 17.92 324 SER A CA 1
ATOM 2488 C C . SER A 1 322 ? -16.654 39.790 -32.856 1.00 18.41 324 SER A C 1
ATOM 2489 O O . SER A 1 322 ? -16.753 40.805 -32.160 1.00 24.20 324 SER A O 1
ATOM 2492 N N . LEU A 1 323 ? -17.335 38.675 -32.624 1.00 17.70 325 LEU A N 1
ATOM 2493 C CA . LEU A 1 323 ? -18.277 38.569 -31.527 1.00 16.00 325 LEU A CA 1
ATOM 2494 C C . LEU A 1 323 ? -17.636 38.949 -30.187 1.00 15.51 325 LEU A C 1
ATOM 2495 O O . LEU A 1 323 ? -18.172 39.784 -29.453 1.00 16.73 325 LEU A O 1
ATOM 2500 N N . LEU A 1 324 ? -16.485 38.357 -29.875 1.00 8.45 326 LEU A N 1
ATOM 2501 C CA . LEU A 1 324 ? -15.823 38.655 -28.609 1.00 12.08 326 LEU A CA 1
ATOM 2502 C C . LEU A 1 324 ? -15.127 40.000 -28.558 1.00 13.92 326 LEU A C 1
ATOM 2503 O O . LEU A 1 324 ? -15.089 40.636 -27.506 1.00 20.42 326 LEU A O 1
ATOM 2508 N N . LYS A 1 325 ? -14.574 40.434 -29.687 1.00 14.42 327 LYS A N 1
ATOM 2509 C CA . LYS A 1 325 ? -13.889 41.720 -29.743 1.00 14.43 327 LYS A CA 1
ATOM 2510 C C . LYS A 1 325 ? -14.913 42.814 -29.471 1.00 17.27 327 LYS A C 1
ATOM 2511 O O . LYS A 1 325 ? -14.710 43.682 -28.625 1.00 14.61 327 LYS A O 1
ATOM 2517 N N . ARG A 1 326 ? -16.018 42.765 -30.204 1.00 16.78 328 ARG A N 1
ATOM 2518 C CA . ARG A 1 326 ? -17.085 43.743 -30.049 1.00 14.10 328 ARG A CA 1
ATOM 2519 C C . ARG A 1 326 ? -17.647 43.707 -28.621 1.00 12.76 328 ARG A C 1
ATOM 2520 O O . ARG A 1 326 ? -17.795 44.743 -27.974 1.00 15.70 328 ARG A O 1
ATOM 2528 N N . ASN A 1 327 ? -17.959 42.511 -28.135 1.00 14.20 329 ASN A N 1
ATOM 2529 C CA . ASN A 1 327 ? -18.512 42.374 -26.798 1.00 16.66 329 ASN A CA 1
ATOM 2530 C C . ASN A 1 327 ? -17.592 42.888 -25.696 1.00 17.53 329 ASN A C 1
ATOM 2531 O O . ASN A 1 327 ? -17.966 43.775 -24.932 1.00 18.77 329 ASN A O 1
ATOM 2536 N N . ASN A 1 328 ? -16.387 42.335 -25.622 1.00 15.15 330 ASN A N 1
ATOM 2537 C CA . ASN A 1 328 ? -15.444 42.723 -24.585 1.00 15.45 330 ASN A CA 1
ATOM 2538 C C . ASN A 1 328 ? -15.016 44.192 -24.607 1.00 17.88 330 ASN A C 1
ATOM 2539 O O . ASN A 1 328 ? -14.857 44.803 -23.551 1.00 25.42 330 ASN A O 1
ATOM 2544 N N . CYS A 1 329 ? -14.826 44.770 -25.788 1.00 15.37 331 CYS A N 1
ATOM 2545 C CA . CYS A 1 329 ? -14.427 46.175 -25.844 1.00 14.82 331 CYS A CA 1
ATOM 2546 C C . CYS A 1 329 ? -15.571 47.070 -25.376 1.00 14.60 331 CYS A C 1
ATOM 2547 O O . CYS A 1 329 ? -15.353 48.025 -24.627 1.00 17.94 331 CYS A O 1
ATOM 2550 N N . GLY A 1 330 ? -16.790 46.754 -25.804 1.00 17.84 332 GLY A N 1
ATOM 2551 C CA . GLY A 1 330 ? -17.938 47.549 -25.403 1.00 15.93 332 GLY A CA 1
ATOM 2552 C C . GLY A 1 330 ? -18.176 47.477 -23.901 1.00 21.44 332 GLY A C 1
ATOM 2553 O O . GLY A 1 330 ? -18.375 48.495 -23.230 1.00 23.02 332 GLY A O 1
ATOM 2554 N N . LYS A 1 331 ? -18.161 46.257 -23.377 1.00 22.77 333 LYS A N 1
ATOM 2555 C CA . LYS A 1 331 ? -18.360 46.011 -21.956 1.00 21.46 333 LYS A CA 1
ATOM 2556 C C . LYS A 1 331 ? -17.228 46.616 -21.114 1.00 20.28 333 LYS A C 1
ATOM 2557 O O . LYS A 1 331 ? -17.468 47.167 -20.036 1.00 23.22 333 LYS A O 1
ATOM 2563 N N . ALA A 1 332 ? -15.998 46.509 -21.606 1.00 17.28 334 ALA A N 1
ATOM 2564 C CA . ALA A 1 332 ? -14.846 47.039 -20.890 1.00 14.70 334 ALA A CA 1
ATOM 2565 C C . ALA A 1 332 ? -14.971 48.548 -20.727 1.00 17.44 334 ALA A C 1
ATOM 2566 O O . ALA A 1 332 ? -14.641 49.103 -19.676 1.00 23.74 334 ALA A O 1
ATOM 2568 N N . LEU A 1 333 ? -15.457 49.204 -21.775 1.00 17.75 335 LEU A N 1
ATOM 2569 C CA . LEU A 1 333 ? -15.641 50.650 -21.767 1.00 17.52 335 LEU A CA 1
ATOM 2570 C C . LEU A 1 333 ? -16.643 51.055 -20.686 1.00 17.37 335 LEU A C 1
ATOM 2571 O O . LEU A 1 333 ? -16.412 52.008 -19.938 1.00 19.30 335 LEU A O 1
ATOM 2576 N N . ASP A 1 334 ? -17.763 50.341 -20.618 1.00 17.80 336 ASP A N 1
ATOM 2577 C CA . ASP A 1 334 ? -18.790 50.635 -19.618 1.00 22.89 336 ASP A CA 1
ATOM 2578 C C . ASP A 1 334 ? -18.254 50.452 -18.198 1.00 19.43 336 ASP A C 1
ATOM 2579 O O . ASP A 1 334 ? -18.562 51.236 -17.299 1.00 20.69 336 ASP A O 1
ATOM 2584 N N . ILE A 1 335 ? -17.453 49.407 -18.012 1.00 15.38 337 ILE A N 1
ATOM 2585 C CA . ILE A 1 335 ? -16.862 49.098 -16.718 1.00 13.88 337 ILE A CA 1
ATOM 2586 C C . ILE A 1 335 ? -15.925 50.206 -16.250 1.00 14.21 337 ILE A C 1
ATOM 2587 O O . ILE A 1 335 ? -16.010 50.658 -15.103 1.00 17.46 337 ILE A O 1
ATOM 2592 N N . ALA A 1 336 ? -15.043 50.661 -17.131 1.00 11.43 338 ALA A N 1
ATOM 2593 C CA . ALA A 1 336 ? -14.116 51.726 -16.761 1.00 10.59 338 ALA A CA 1
ATOM 2594 C C . ALA A 1 336 ? -14.865 53.005 -16.419 1.00 14.39 338 ALA A C 1
ATOM 2595 O O . ALA A 1 336 ? -14.468 53.741 -15.512 1.00 17.22 338 ALA A O 1
ATOM 2597 N N . ARG A 1 337 ? -15.945 53.271 -17.148 1.00 17.45 339 ARG A N 1
ATOM 2598 C CA . ARG A 1 337 ? -16.756 54.462 -16.915 1.00 16.64 339 ARG A CA 1
ATOM 2599 C C . ARG A 1 337 ? -17.457 54.403 -15.561 1.00 19.17 339 ARG A C 1
ATOM 2600 O O . ARG A 1 337 ? -17.532 55.410 -14.852 1.00 19.78 339 ARG A O 1
ATOM 2608 N N . GLN A 1 338 ? -17.984 53.231 -15.217 1.00 17.94 340 GLN A N 1
ATOM 2609 C CA . GLN A 1 338 ? -18.656 53.040 -13.935 1.00 22.72 340 GLN A CA 1
ATOM 2610 C C . GLN A 1 338 ? -17.646 53.229 -12.806 1.00 22.56 340 GLN A C 1
ATOM 2611 O O . GLN A 1 338 ? -17.919 53.919 -11.828 1.00 25.56 340 GLN A O 1
ATOM 2617 N N . ALA A 1 339 ? -16.479 52.608 -12.952 1.00 19.17 341 ALA A N 1
ATOM 2618 C CA . ALA A 1 339 ? -15.425 52.719 -11.954 1.00 19.33 341 ALA A CA 1
ATOM 2619 C C . ALA A 1 339 ? -15.081 54.187 -11.723 1.00 19.63 341 ALA A C 1
ATOM 2620 O O . ALA A 1 339 ? -14.931 54.623 -10.582 1.00 22.68 341 ALA A O 1
ATOM 2622 N N . ARG A 1 340 ? -14.960 54.945 -12.809 1.00 19.87 342 ARG A N 1
ATOM 2623 C CA . ARG A 1 340 ? -14.624 56.362 -12.711 1.00 17.58 342 ARG A CA 1
ATOM 2624 C C . ARG A 1 340 ? -15.690 57.086 -11.893 1.00 18.22 342 ARG A C 1
ATOM 2625 O O . ARG A 1 340 ? -15.377 57.908 -11.034 1.00 16.27 342 ARG A O 1
ATOM 2633 N N . ASP A 1 341 ? -16.953 56.772 -12.150 1.00 20.29 343 ASP A N 1
ATOM 2634 C CA . ASP A 1 341 ? -18.034 57.408 -11.416 1.00 20.36 343 ASP A CA 1
ATOM 2635 C C . ASP A 1 341 ? -17.972 57.043 -9.933 1.00 20.97 343 ASP A C 1
ATOM 2636 O O . ASP A 1 341 ? -18.274 57.867 -9.069 1.00 20.71 343 ASP A O 1
ATOM 2641 N N . MET A 1 342 ? -17.572 55.805 -9.655 1.00 22.29 344 MET A N 1
ATOM 2642 C CA . MET A 1 342 ? -17.470 55.296 -8.292 1.00 21.23 344 MET A CA 1
ATOM 2643 C C . MET A 1 342 ? -16.371 55.929 -7.437 1.00 21.03 344 MET A C 1
ATOM 2644 O O . MET A 1 342 ? -16.482 55.937 -6.213 1.00 21.40 344 MET A O 1
ATOM 2649 N N . LEU A 1 343 ? -15.313 56.446 -8.062 1.00 19.94 345 LEU A N 1
ATOM 2650 C CA . LEU A 1 343 ? -14.246 57.090 -7.297 1.00 13.83 345 LEU A CA 1
ATOM 2651 C C . LEU A 1 343 ? -14.518 58.582 -7.111 1.00 15.13 345 LEU A C 1
ATOM 2652 O O . LEU A 1 343 ? -13.711 59.296 -6.506 1.00 16.66 345 LEU A O 1
ATOM 2657 N N . GLY A 1 344 ? -15.646 59.050 -7.644 1.00 14.50 346 GLY A N 1
ATOM 2658 C CA . GLY A 1 344 ? -16.009 60.453 -7.526 1.00 13.03 346 GLY A CA 1
ATOM 2659 C C . GLY A 1 344 ? -14.984 61.422 -8.079 1.00 17.26 346 GLY A C 1
ATOM 2660 O O . GLY A 1 344 ? -14.352 61.153 -9.095 1.00 20.91 346 GLY A O 1
ATOM 2661 N N . GLY A 1 345 ? -14.822 62.558 -7.408 1.00 16.97 347 GLY A N 1
ATOM 2662 C CA . GLY A 1 345 ? -13.866 63.559 -7.851 1.00 16.00 347 GLY A CA 1
ATOM 2663 C C . GLY A 1 345 ? -12.481 62.995 -8.111 1.00 17.72 347 GLY A C 1
ATOM 2664 O O . GLY A 1 345 ? -11.860 63.324 -9.119 1.00 20.75 347 GLY A O 1
ATOM 2665 N N . ASN A 1 346 ? -11.991 62.150 -7.205 1.00 16.90 348 ASN A N 1
ATOM 2666 C CA . ASN A 1 346 ? -10.671 61.546 -7.365 1.00 15.87 348 ASN A CA 1
ATOM 2667 C C . ASN A 1 346 ? -10.546 60.775 -8.673 1.00 15.91 348 ASN A C 1
ATOM 2668 O O . ASN A 1 346 ? -9.448 60.627 -9.212 1.00 16.12 348 ASN A O 1
ATOM 2673 N N . GLY A 1 347 ? -11.679 60.293 -9.176 1.00 13.46 349 GLY A N 1
ATOM 2674 C CA . GLY A 1 347 ? -11.693 59.535 -10.410 1.00 13.60 349 GLY A CA 1
ATOM 2675 C C . GLY A 1 347 ? -11.227 60.269 -11.656 1.00 16.84 349 GLY A C 1
ATOM 2676 O O . GLY A 1 347 ? -10.881 59.625 -12.646 1.00 20.52 349 GLY A O 1
ATOM 2677 N N . ILE A 1 348 ? -11.224 61.600 -11.636 1.00 16.61 350 ILE A N 1
ATOM 2678 C CA . ILE A 1 348 ? -10.775 62.334 -12.811 1.00 16.23 350 ILE A CA 1
ATOM 2679 C C . ILE A 1 348 ? -9.276 62.604 -12.753 1.00 20.30 350 ILE A C 1
ATOM 2680 O O . ILE A 1 348 ? -8.716 63.217 -13.654 1.00 23.70 350 ILE A O 1
ATOM 2685 N N . SER A 1 349 ? -8.631 62.142 -11.684 1.00 19.38 351 SER A N 1
ATOM 2686 C CA . SER A 1 349 ? -7.185 62.301 -11.523 1.00 21.46 351 SER A CA 1
ATOM 2687 C C . SER A 1 349 ? -6.504 61.059 -12.083 1.00 22.76 351 SER A C 1
ATOM 2688 O O . SER A 1 349 ? -6.931 59.942 -11.794 1.00 26.12 351 SER A O 1
ATOM 2691 N N . ASP A 1 350 ? -5.453 61.239 -12.877 1.00 23.87 352 ASP A N 1
ATOM 2692 C CA . ASP A 1 350 ? -4.757 60.086 -13.441 1.00 24.28 352 ASP A CA 1
ATOM 2693 C C . ASP A 1 350 ? -3.979 59.337 -12.357 1.00 24.32 352 ASP A C 1
ATOM 2694 O O . ASP A 1 350 ? -3.503 58.220 -12.571 1.00 23.38 352 ASP A O 1
ATOM 2699 N N . GLU A 1 351 ? -3.877 59.960 -11.187 1.00 28.95 353 GLU A N 1
ATOM 2700 C CA . GLU A 1 351 ? -3.194 59.368 -10.040 1.00 28.72 353 GLU A CA 1
ATOM 2701 C C . GLU A 1 351 ? -3.984 58.138 -9.588 1.00 24.43 353 GLU A C 1
ATOM 2702 O O . GLU A 1 351 ? -3.445 57.238 -8.952 1.00 24.52 353 GLU A O 1
ATOM 2708 N N . TYR A 1 352 ? -5.272 58.117 -9.919 1.00 22.90 354 TYR A N 1
ATOM 2709 C CA . TYR A 1 352 ? -6.140 57.001 -9.570 1.00 19.84 354 TYR A CA 1
ATOM 2710 C C . TYR A 1 352 ? -6.330 56.026 -10.730 1.00 22.33 354 TYR A C 1
ATOM 2711 O O . TYR A 1 352 ? -7.101 55.075 -10.627 1.00 20.16 354 TYR A O 1
ATOM 2720 N N . HIS A 1 353 ? -5.636 56.295 -11.836 1.00 20.78 355 HIS A N 1
ATOM 2721 C CA . HIS A 1 353 ? -5.617 55.428 -13.013 1.00 19.31 355 HIS A CA 1
ATOM 2722 C C . HIS A 1 353 ? -6.871 55.084 -13.810 1.00 19.73 355 HIS A C 1
ATOM 2723 O O . HIS A 1 353 ? -6.788 54.883 -15.026 1.00 18.91 355 HIS A O 1
ATOM 2730 N N . VAL A 1 354 ? -8.017 54.991 -13.150 1.00 18.99 356 VAL A N 1
ATOM 2731 C CA . VAL A 1 354 ? -9.244 54.634 -13.848 1.00 20.13 356 VAL A CA 1
ATOM 2732 C C . VAL A 1 354 ? -9.566 55.546 -15.040 1.00 20.21 356 VAL A C 1
ATOM 2733 O O . VAL A 1 354 ? -9.997 55.066 -16.084 1.00 20.10 356 VAL A O 1
ATOM 2737 N N . ILE A 1 355 ? -9.345 56.847 -14.895 1.00 20.59 357 ILE A N 1
ATOM 2738 C CA . ILE A 1 355 ? -9.627 57.789 -15.971 1.00 19.97 357 ILE A CA 1
ATOM 2739 C C . ILE A 1 355 ? -8.773 57.464 -17.204 1.00 18.59 357 ILE A C 1
ATOM 2740 O O . ILE A 1 355 ? -9.209 57.650 -18.339 1.00 21.78 357 ILE A O 1
ATOM 2745 N N . ARG A 1 356 ? -7.560 56.972 -16.975 1.00 17.33 358 ARG A N 1
ATOM 2746 C CA . ARG A 1 356 ? -6.662 56.604 -18.064 1.00 17.21 358 ARG A CA 1
ATOM 2747 C C . ARG A 1 356 ? -7.233 55.422 -18.852 1.00 19.47 358 ARG A C 1
ATOM 2748 O O . ARG A 1 356 ? -7.236 55.436 -20.088 1.00 19.12 358 ARG A O 1
ATOM 2756 N N . HIS A 1 357 ? -7.723 54.407 -18.141 1.00 19.64 359 HIS A N 1
ATOM 2757 C CA . HIS A 1 357 ? -8.306 53.243 -18.797 1.00 18.76 359 HIS A CA 1
ATOM 2758 C C . HIS A 1 357 ? -9.580 53.599 -19.568 1.00 18.62 359 HIS A C 1
ATOM 2759 O O . HIS A 1 357 ? -9.800 53.110 -20.679 1.00 20.77 359 HIS A O 1
ATOM 2766 N N . ALA A 1 358 ? -10.421 54.444 -18.975 1.00 17.35 360 ALA A N 1
ATOM 2767 C CA . ALA A 1 358 ? -11.660 54.849 -19.627 1.00 18.93 360 ALA A CA 1
ATOM 2768 C C . ALA A 1 358 ? -11.340 55.568 -20.945 1.00 20.52 360 ALA A C 1
ATOM 2769 O O . ALA A 1 358 ? -11.994 55.339 -21.955 1.00 25.88 360 ALA A O 1
ATOM 2771 N N . MET A 1 359 ? -10.331 56.432 -20.927 1.00 23.78 361 MET A N 1
ATOM 2772 C CA . MET A 1 359 ? -9.918 57.155 -22.126 1.00 21.93 361 MET A CA 1
ATOM 2773 C C . MET A 1 359 ? -9.332 56.197 -23.163 1.00 21.36 361 MET A C 1
ATOM 2774 O O . MET A 1 359 ? -9.701 56.244 -24.334 1.00 24.53 361 MET A O 1
ATOM 2779 N N . ASN A 1 360 ? -8.416 55.336 -22.724 1.00 17.84 362 ASN A N 1
ATOM 2780 C CA . ASN A 1 360 ? -7.779 54.363 -23.604 1.00 16.23 362 ASN A CA 1
ATOM 2781 C C . ASN A 1 360 ? -8.774 53.446 -24.308 1.00 15.51 362 ASN A C 1
ATOM 2782 O O . ASN A 1 360 ? -8.663 53.214 -25.513 1.00 16.74 362 ASN A O 1
ATOM 2787 N N . LEU A 1 361 ? -9.736 52.913 -23.558 1.00 14.14 363 LEU A N 1
ATOM 2788 C CA . LEU A 1 361 ? -10.717 51.991 -24.132 1.00 10.72 363 LEU A CA 1
ATOM 2789 C C . LEU A 1 361 ? -11.608 52.640 -25.179 1.00 14.34 363 LEU A C 1
ATOM 2790 O O . LEU A 1 361 ? -12.343 51.968 -25.905 1.00 10.49 363 LEU A O 1
ATOM 2795 N N . GLU A 1 362 ? -11.540 53.957 -25.251 1.00 17.18 364 GLU A N 1
ATOM 2796 C CA . GLU A 1 362 ? -12.324 54.691 -26.223 1.00 19.27 364 GLU A CA 1
ATOM 2797 C C . GLU A 1 362 ? -11.764 54.288 -27.591 1.00 20.11 364 GLU A C 1
ATOM 2798 O O . GLU A 1 362 ? -12.496 53.821 -28.471 1.00 24.82 364 GLU A O 1
ATOM 2804 N N . ALA A 1 363 ? -10.449 54.439 -27.737 1.00 16.94 365 ALA A N 1
ATOM 2805 C CA . ALA A 1 363 ? -9.744 54.104 -28.966 1.00 13.50 365 ALA A CA 1
ATOM 2806 C C . ALA A 1 363 ? -9.821 52.615 -29.300 1.00 17.97 365 ALA A C 1
ATOM 2807 O O . ALA A 1 363 ? -9.994 52.238 -30.464 1.00 22.85 365 ALA A O 1
ATOM 2809 N N . VAL A 1 364 ? -9.682 51.774 -28.278 1.00 13.05 366 VAL A N 1
ATOM 2810 C CA . VAL A 1 364 ? -9.724 50.329 -28.474 1.00 11.85 366 VAL A CA 1
ATOM 2811 C C . VAL A 1 364 ? -11.067 49.864 -29.043 1.00 12.29 366 VAL A C 1
ATOM 2812 O O . VAL A 1 364 ? -11.119 48.923 -29.833 1.00 13.69 366 VAL A O 1
ATOM 2816 N N . ASN A 1 365 ? -12.149 50.528 -28.655 1.00 12.69 367 ASN A N 1
ATOM 2817 C CA . ASN A 1 365 ? -13.480 50.152 -29.131 1.00 16.88 367 ASN A CA 1
ATOM 2818 C C . ASN A 1 365 ? -13.708 50.620 -30.574 1.00 17.41 367 ASN A C 1
ATOM 2819 O O . ASN A 1 365 ? -14.666 50.208 -31.231 1.00 17.91 367 ASN A O 1
ATOM 2824 N N . THR A 1 366 ? -12.813 51.476 -31.056 1.00 16.47 368 THR A N 1
ATOM 2825 C CA . THR A 1 366 ? -12.895 52.016 -32.407 1.00 15.46 368 THR A CA 1
ATOM 2826 C C . THR A 1 366 ? -11.997 51.288 -33.412 1.00 18.36 368 THR A C 1
ATOM 2827 O O . THR A 1 366 ? -12.468 50.863 -34.469 1.00 22.74 368 THR A O 1
ATOM 2831 N N . TYR A 1 367 ? -10.714 51.127 -33.088 1.00 15.77 369 TYR A N 1
ATOM 2832 C CA . TYR A 1 367 ? -9.810 50.474 -34.022 1.00 14.17 369 TYR A CA 1
ATOM 2833 C C . TYR A 1 367 ? -10.010 48.965 -34.131 1.00 16.69 369 TYR A C 1
ATOM 2834 O O . TYR A 1 367 ? -10.725 48.367 -33.325 1.00 21.95 369 TYR A O 1
ATOM 2843 N N . GLU A 1 368 ? -9.406 48.356 -35.149 1.00 19.27 370 GLU A N 1
ATOM 2844 C CA . GLU A 1 368 ? -9.566 46.926 -35.404 1.00 16.86 370 GLU A CA 1
ATOM 2845 C C . GLU A 1 368 ? -11.054 46.602 -35.546 1.00 19.89 370 GLU A C 1
ATOM 2846 O O . GLU A 1 368 ? -11.533 45.561 -35.074 1.00 20.78 370 GLU A O 1
ATOM 2852 N N . GLY A 1 369 ? -11.776 47.510 -36.198 1.00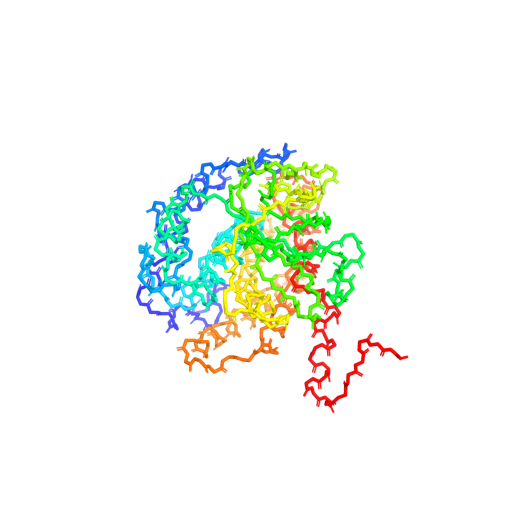 17.28 371 GLY A N 1
ATOM 2853 C CA . GLY A 1 369 ? -13.201 47.330 -36.406 1.00 18.89 371 GLY A CA 1
ATOM 2854 C C . GLY A 1 369 ? -14.048 47.968 -35.321 1.00 23.03 371 GLY A C 1
ATOM 2855 O O . GLY A 1 369 ? -13.955 47.601 -34.150 1.00 24.21 371 GLY A O 1
ATOM 2856 N N . THR A 1 370 ? -14.880 48.927 -35.707 1.00 21.65 372 THR A N 1
ATOM 2857 C CA . THR A 1 370 ? -15.739 49.606 -34.749 1.00 18.00 372 THR A CA 1
ATOM 2858 C C . THR A 1 370 ? -16.787 48.657 -34.200 1.00 18.83 372 THR A C 1
ATOM 2859 O O . THR A 1 370 ? -17.025 47.582 -34.752 1.00 21.00 372 THR A O 1
ATOM 2863 N N . HIS A 1 371 ? -17.415 49.070 -33.105 1.00 15.10 373 HIS A N 1
ATOM 2864 C CA . HIS A 1 371 ? -18.440 48.266 -32.457 1.00 13.46 373 HIS A CA 1
ATOM 2865 C C . HIS A 1 371 ? -19.584 47.964 -33.439 1.00 14.05 373 HIS A C 1
ATOM 2866 O O . HIS A 1 371 ? -20.088 46.838 -33.493 1.00 13.31 373 HIS A O 1
ATOM 2873 N N . ASP A 1 372 ? -19.991 48.957 -34.223 1.00 15.37 374 ASP A N 1
ATOM 2874 C CA . ASP A 1 372 ? -21.077 48.733 -35.176 1.00 12.92 374 ASP A CA 1
ATOM 2875 C C . ASP A 1 372 ? -20.647 47.909 -36.384 1.00 14.75 374 ASP A C 1
ATOM 2876 O O . ASP A 1 372 ? -21.437 47.137 -36.920 1.00 17.39 374 ASP A O 1
ATOM 2881 N N . ILE A 1 373 ? -19.404 48.060 -36.822 1.00 14.92 375 ILE A N 1
ATOM 2882 C CA . ILE A 1 373 ? -18.970 47.274 -37.969 1.00 14.65 375 ILE A CA 1
ATOM 2883 C C . ILE A 1 373 ? -19.012 45.792 -37.610 1.00 15.06 375 ILE A C 1
ATOM 2884 O O . ILE A 1 373 ? -19.516 44.974 -38.387 1.00 20.00 375 ILE A O 1
ATOM 2889 N N . HIS A 1 374 ? -18.514 45.445 -36.425 1.00 12.65 376 HIS A N 1
ATOM 2890 C CA . HIS A 1 374 ? -18.524 44.053 -35.999 1.00 12.61 376 HIS A CA 1
ATOM 2891 C C . HIS A 1 374 ? -19.948 43.523 -35.877 1.00 12.25 376 HIS A C 1
ATOM 2892 O O . HIS A 1 374 ? -20.186 42.330 -36.057 1.00 15.23 376 HIS A O 1
ATOM 2899 N N . ALA A 1 375 ? -20.900 44.400 -35.571 1.00 12.24 377 ALA A N 1
ATOM 2900 C CA . ALA A 1 375 ? -22.290 43.970 -35.468 1.00 13.32 377 ALA A CA 1
ATOM 2901 C C . ALA A 1 375 ? -22.752 43.556 -36.863 1.00 17.75 377 ALA A C 1
ATOM 2902 O O . ALA A 1 375 ? -23.409 42.523 -37.038 1.00 17.63 377 ALA A O 1
ATOM 2904 N N . LEU A 1 376 ? -22.403 44.374 -37.854 1.00 18.82 378 LEU A N 1
ATOM 2905 C CA . LEU A 1 376 ? -22.775 44.100 -39.236 1.00 18.67 378 LEU A CA 1
ATOM 2906 C C . LEU A 1 376 ? -22.116 42.820 -39.734 1.00 19.94 378 LEU A C 1
ATOM 2907 O O . LEU A 1 376 ? -22.715 42.062 -40.500 1.00 21.36 378 LEU A O 1
ATOM 2912 N N . ILE A 1 377 ? -20.884 42.578 -39.292 1.00 18.76 379 ILE A N 1
ATOM 2913 C CA . ILE A 1 377 ? -20.163 41.366 -39.679 1.00 18.90 379 ILE A CA 1
ATOM 2914 C C . ILE A 1 377 ? -20.959 40.163 -39.167 1.00 21.19 379 ILE A C 1
ATOM 2915 O O . ILE A 1 377 ? -21.168 39.186 -39.889 1.00 27.64 379 ILE A O 1
ATOM 2920 N N . LEU A 1 378 ? -21.415 40.247 -37.920 1.00 20.78 380 LEU A N 1
ATOM 2921 C CA . LEU A 1 378 ? -22.216 39.182 -37.330 1.00 18.73 380 LEU A CA 1
ATOM 2922 C C . LEU A 1 378 ? -23.563 39.110 -38.046 1.00 18.88 380 LEU A C 1
ATOM 2923 O O . LEU A 1 378 ? -24.075 38.029 -38.320 1.00 22.53 380 LEU A O 1
ATOM 2928 N N . GLY A 1 379 ? -24.130 40.273 -38.345 1.00 13.24 381 GLY A N 1
ATOM 2929 C CA . GLY A 1 379 ? -25.411 40.319 -39.021 1.00 17.17 381 GLY A CA 1
ATOM 2930 C C . GLY A 1 379 ? -25.395 39.614 -40.365 1.00 15.46 381 GLY A C 1
ATOM 2931 O O . GLY A 1 379 ? -26.350 38.927 -40.722 1.00 16.24 381 GLY A O 1
ATOM 2932 N N . ARG A 1 380 ? -24.310 39.791 -41.110 1.00 16.74 382 ARG A N 1
ATOM 2933 C CA . ARG A 1 380 ? -24.160 39.164 -42.420 1.00 18.84 382 ARG A CA 1
ATOM 2934 C C . ARG A 1 380 ? -24.085 37.653 -42.250 1.00 21.26 382 ARG A C 1
ATOM 2935 O O . ARG A 1 380 ? -24.697 36.900 -43.003 1.00 23.48 382 ARG A O 1
ATOM 2943 N N . ALA A 1 381 ? -23.331 37.217 -41.248 1.00 22.74 383 ALA A N 1
ATOM 2944 C CA . ALA A 1 381 ? -23.161 35.799 -40.972 1.00 22.31 383 ALA A CA 1
ATOM 2945 C C . ALA A 1 381 ? -24.457 35.140 -40.514 1.00 26.09 383 ALA A C 1
ATOM 2946 O O . ALA A 1 381 ? -24.710 33.977 -40.827 1.00 28.77 383 ALA A O 1
ATOM 2948 N N . ILE A 1 382 ? -25.273 35.883 -39.776 1.00 25.36 384 ILE A N 1
ATOM 2949 C CA . ILE A 1 382 ? -26.532 35.354 -39.266 1.00 23.46 384 ILE A CA 1
ATOM 2950 C C . ILE A 1 382 ? -27.632 35.297 -40.322 1.00 25.27 384 ILE A C 1
ATOM 2951 O O . ILE A 1 382 ? -28.355 34.308 -40.421 1.00 29.06 384 ILE A O 1
ATOM 2956 N N . THR A 1 383 ? -27.763 36.364 -41.103 1.00 27.00 385 THR A N 1
ATOM 2957 C CA . THR A 1 383 ? -28.810 36.437 -42.119 1.00 26.73 385 THR A CA 1
ATOM 2958 C C . THR A 1 383 ? -28.373 36.019 -43.516 1.00 28.22 385 THR A C 1
ATOM 2959 O O . THR A 1 383 ? -29.198 35.633 -44.330 1.00 28.43 385 THR A O 1
ATOM 2963 N N . GLY A 1 384 ? -27.079 36.105 -43.793 1.00 30.84 386 GLY A N 1
ATOM 2964 C CA . GLY A 1 384 ? -26.597 35.758 -45.114 1.00 26.69 386 GLY A CA 1
ATOM 2965 C C . GLY A 1 384 ? -26.788 36.947 -46.038 1.00 29.35 386 GLY A C 1
ATOM 2966 O O . GLY A 1 384 ? -26.582 36.846 -47.246 1.00 29.55 386 GLY A O 1
ATOM 2967 N N . ILE A 1 385 ? -27.191 38.076 -45.458 1.00 28.74 387 ILE A N 1
ATOM 2968 C CA . ILE A 1 385 ? -27.417 39.315 -46.202 1.00 26.21 387 ILE A CA 1
ATOM 2969 C C . ILE A 1 385 ? -26.475 40.415 -45.721 1.00 25.05 387 ILE A C 1
ATOM 2970 O O . ILE A 1 385 ? -26.370 40.679 -44.521 1.00 31.05 387 ILE A O 1
ATOM 2975 N N . GLN A 1 386 ? -25.802 41.058 -46.667 1.00 23.82 388 GLN A N 1
ATOM 2976 C CA . GLN A 1 386 ? -24.877 42.136 -46.365 1.00 18.54 388 GLN A CA 1
ATOM 2977 C C . GLN A 1 386 ? -25.654 43.433 -46.126 1.00 17.78 388 GLN A C 1
ATOM 2978 O O . GLN A 1 386 ? -26.597 43.734 -46.851 1.00 16.52 388 GLN A O 1
ATOM 2984 N N . ALA A 1 387 ? -25.270 44.195 -45.106 1.00 17.03 389 ALA A N 1
ATOM 2985 C CA . ALA A 1 387 ? -25.967 45.446 -44.826 1.00 15.11 389 ALA A CA 1
ATOM 2986 C C . ALA A 1 387 ? -25.039 46.623 -44.577 1.00 18.23 389 ALA A C 1
ATOM 2987 O O . ALA A 1 387 ? -25.473 47.654 -44.050 1.00 18.30 389 ALA A O 1
ATOM 2989 N N . PHE A 1 388 ? -23.768 46.475 -44.953 1.00 21.52 390 PHE A N 1
ATOM 2990 C CA . PHE A 1 388 ? -22.793 47.548 -44.777 1.00 21.76 390 PHE A CA 1
ATOM 2991 C C . PHE A 1 388 ? -23.137 48.729 -45.671 1.00 27.61 390 PHE A C 1
ATOM 2992 O O . PHE A 1 388 ? -23.078 49.884 -45.247 1.00 27.47 390 PHE A O 1
ATOM 3000 N N . THR A 1 389 ? -23.494 48.429 -46.916 1.00 34.55 391 THR A N 1
ATOM 3001 C CA . THR A 1 389 ? -23.832 49.455 -47.892 1.00 46.68 391 THR A CA 1
ATOM 3002 C C . THR A 1 389 ? -25.302 49.407 -48.263 1.00 55.08 391 THR A C 1
ATOM 3003 O O . THR A 1 389 ? -26.039 48.531 -47.817 1.00 57.98 391 THR A O 1
ATOM 3007 N N . ALA A 1 390 ? -25.715 50.355 -49.097 1.00 65.67 392 ALA A N 1
ATOM 3008 C CA . ALA A 1 390 ? -27.095 50.436 -49.554 1.00 73.39 392 ALA A CA 1
ATOM 3009 C C . ALA A 1 390 ? -27.136 50.414 -51.082 1.00 75.44 392 ALA A C 1
ATOM 3010 O O . ALA A 1 390 ? -27.547 51.433 -51.676 1.00 77.15 392 ALA A O 1
#

Radius of gyration: 21.27 Å; Cα contacts (8 Å, |Δi|>4): 742; chains: 1; bounding box: 45×43×74 Å

Foldseek 3Di:
DADLLARPCCVVVDDPVLVVLLVVLLVCCVVPPLVVPLVLLVVLAADLVLLLVCLVVQLAQQCDDDLSHVNDFLSSLLSNLLSNVLRNPLRSVQRLFLHLVPLVLCRQQNDVVSSNVPSNCSSNSVFREKEFQAAPPCALHSLPADWEWEADVVQQKIWIFHKGFFIWPQVPGAWYWHWHQYPVRWIWTFIDGPPFPQWDWDFDDDAQASSSITTTMIGGDGGIGHNNRTRRRGTHPCSNLVSLLSSLLSQLSHLLSNLSSLLVLLVVQQQVDDDPHHRVCVDPVSVVLSVLSSVLSNVSNVLSSVQSVCVSVVNHDSLSSLVSSLSSLVSSLVSLVVSLVSNPPCSCPCVSVSVRSNRHSVVSCPHSAHSVRSVQVNVCVVPVDHDPDD

CATH classification: 1.10.540.10 (+2 more: 2.40.110.10, 1.20.140.10)

Organism: Homo sapiens (NCBI:txid9606)

Nearest PDB structures (foldseek):
  2r0n-assembly1_A  TM=1.001E+00  e=1.680E-61  Homo sapiens
  2r0m-assembly1_A  TM=1.002E+00  e=1.490E-60  Homo sapiens
  3gnc-assembly1_B  TM=9.830E-01  e=1.713E-41  Burkholderia pseudomallei 1710b
  3d6b-assembly1_A  TM=9.799E-01  e=1.880E-41  Burkholderia pseudomallei 1710b
  3sf6-assembly1_A  TM=9.832E-01  e=2.048E-39  Mycolicibacterium smegmatis MC2 155

Secondary structure (DSSP, 8-state):
---TTSTT-GGGGS-HHHHHHHHHHHHHIIIIIHHHHHHHHHHT---THHHHHHHHTT-SSTT-EETTEE---HHHHHHHHHHHHTT-HHHHHHHHIIIIIIIHHHHHHS-HHHHHHHHHHHHTTSS-EEEE--BTTBSS-GGG---EEEEETTTTEEEEEEEEEEEETGGG-SEEEEEEEETTS-EEEEEEETT-TTEE-PBP---SSSTTS-EEEEEEEEEEEEGGGB-TT--SSHHHHHHHHHHHHHHHHHHHHHHHHHHHHHHHHHHH-EETTEEGGGSHHHHHHHHHHHHHHHHHHHHHHHHHHHHHTT---HHHHHHHHHHHHHHHHHHHHHHHHHTGGGGGSGGGSHHHHHHHHHHHTTSSS-HHHHHHHHHHHHHS---S--

B-factor: mean 27.93, std 14.18, range [4.44, 100.04]

Solvent-accessible surface area: 16793 Å² total; per-residue (Å²): 236,146,72,66,112,31,27,109,68,6,65,144,97,16,63,115,96,6,41,122,44,22,57,87,3,74,73,21,0,77,118,101,0,43,94,47,0,47,103,2,8,104,91,48,64,23,52,65,85,0,0,40,24,0,6,145,74,27,10,1,2,3,49,6,147,43,54,71,18,59,33,35,33,5,0,0,9,0,0,3,0,19,0,0,0,25,0,0,0,0,0,1,3,1,0,5,10,0,6,5,12,0,0,40,0,0,72,52,39,9,38,82,106,3,43,110,97,5,0,42,59,0,4,117,0,100,34,0,0,0,16,0,21,46,8,87,110,3,49,74,68,41,67,48,1,102,0,93,1,83,87,39,83,96,95,128,4,35,32,0,65,23,44,0,17,150,6,24,0,1,43,56,6,30,1,4,0,0,0,0,48,8,121,90,40,39,1,59,0,0,0,0,60,128,74,44,222,22,27,50,30,53,103,26,119,60,15,147,20,12,36,0,6,11,11,0,52,0,48,3,97,35,0,97,0,49,66,104,12,20,1,95,47,9,66,54,58,47,6,2,79,22,0,18,19,27,1,14,0,1,2,0,0,0,0,5,0,0,1,13,37,0,6,64,31,1,68,89,34,2,76,96,101,100,77,197,76,54,40,31,14,164,62,153,142,23,102,137,52,30,57,71,3,34,72,49,6,12,106,1,10,46,35,0,16,98,5,0,65,40,48,70,94,137,131,37,36,52,59,69,4,2,92,11,1,71,40,2,1,11,71,1,9,76,10,0,115,65,0,69,76,12,4,32,63,60,0,126,37,29,104,81,33,0,40,3,0,12,48,1,1,86,27,0,26,82,60,30,17,42,57,103,40,0,28,60,12,31,25,110,60,142,88,67,121,84,65,70,107,151

Sequence (390 aa):
EFDWQDPLVLEEQLTTDEILIRDTFRTYCQERLMPRILLANRNEVFHREIISEMGELGVLGPTIKGYGCAGVSSVAYGLLARELERVDSGYRSAMSVQSSLVMHPIYAYGSEEQRQKYLPQLAKGELLGCFGLTEPNSGSDPSSMETRAHYNSSNKSYTLNGTKTWITNSPMADLFVVWARCEDGCIRGFLLEKGMRGLSAPRIQGKFSLRASATGMIIMDGVEVPEENVLPGASSLGGPFGCLNNARYGIAWGVLGASEFCLHTARQYALDRMQFGVPLARNQLIQKKLADMLTEITLGLHACLQLGRLKDQDKAAPEMVSLLKRNNCGKALDIARQARDMLGGNGISDEYHVIRHAMNLEAVNTYEGTHDIHALILGRAITGIQAFTA

GO terms:
  GO:0033539 fatty acid beta-oxidation using acyl-CoA dehydrogenase (P, IDA)
  GO:0005739 mitochondrion (C, TAS)
  GO:0005634 nucleus (C, IDA)
  GO:0005739 mitochondrion (C, IDA)
  GO:0019477 L-lysine catabolic process (P, IMP)
  GO:0005739 mitochondrion (C, HTP)
  GO:0004361 glutaryl-CoA dehydrogenase activity (F, IDA)
  GO:0005759 mitochondrial matrix (C, TAS)

InterPro domains:
  IPR006089 Acyl-CoA dehydrogenase, conserved site [PS00072] (178-190)
  IPR006089 Acyl-CoA dehydrogenase, conserved site [PS00073] (387-406)
  IPR006091 Acyl-CoA dehydrogenase/oxidase, middle domain [PF02770] (176-269)
  IPR009075 Acyl-CoA dehydrogenase/oxidase, C-terminal [PF00441] (289-428)
  IPR009100 Acyl-CoA dehydrogenase/oxidase, N-terminal and middle domain superfamily [SSF56645] (48-280)
  IPR013786 Acyl-CoA dehydrogenase/oxidase, N-terminal [PF02771] (62-172)
  IPR036250 Acyl-CoA dehydrogenase-like, C-terminal [SSF47203] (286-432)
  IPR037069 Acyl-CoA dehydrogenase/oxidase, N-terminal domain superfamily [G3DSA:1.10.540.10] (37-173)
  IPR046373 Acyl-CoA oxidase/dehydrogenase, middle domain superfamily [G3DSA:2.40.110.10] (175-280)
  IPR052033 Glutaryl-CoA dehydrogenase [PTHR42807] (24-435)